Protein 9KMA (pdb70)

Solvent-accessible surface area: 26373 Å² total; per-residue (Å²): 105,152,39,100,180,90,15,144,38,50,104,107,14,112,78,3,12,75,97,11,67,42,15,19,78,104,38,131,31,135,2,73,0,44,0,7,0,34,2,0,14,6,14,9,25,47,95,118,22,90,77,4,47,0,4,0,60,94,28,33,0,32,93,10,9,111,75,80,38,65,205,39,114,55,104,88,45,153,39,138,15,71,93,60,86,131,57,184,53,35,14,1,86,20,43,32,87,141,21,130,2,21,4,23,6,11,40,32,54,97,64,123,54,137,96,69,107,48,42,93,63,128,27,96,12,114,60,1,0,60,54,35,16,2,1,0,11,1,0,1,22,6,15,44,74,46,48,47,38,29,54,19,148,97,0,54,85,7,0,111,49,20,53,0,6,5,28,78,82,1,90,62,23,0,75,87,46,14,16,50,1,0,58,0,0,34,13,0,8,92,21,64,7,64,5,24,121,82,1,53,74,5,0,28,21,108,97,0,41,72,24,0,28,110,108,24,52,44,91,108,0,0,57,12,0,22,92,7,6,62,40,94,21,1,27,42,1,2,42,32,2,31,82,9,104,0,20,81,25,0,8,28,45,13,124,57,10,131,74,82,67,67,158,102,15,13,65,57,0,31,50,17,0,82,15,0,85,28,8,7,106,66,86,180,86,63,96,38,62,54,80,39,63,25,2,0,3,0,0,0,0,0,0,26,9,52,143,5,43,15,135,51,153,148,52,135,67,45,41,0,2,16,41,0,0,79,90,4,0,91,36,116,89,53,2,0,100,24,0,45,58,0,8,123,1,0,75,41,2,84,29,0,11,64,0,0,80,84,88,122,66,52,150,1,80,154,25,127,62,0,44,91,14,6,76,8,24,104,26,3,15,149,98,25,129,137,71,84,52,25,8,8,0,26,0,1,0,0,18,2,0,62,68,6,107,64,27,2,75,0,0,0,2,0,0,5,4,14,57,6,48,101,98,75,125,86,44,44,28,133,124,122,41,144,41,10,68,112,29,24,101,61,0,40,47,9,1,121,126,20,48,0,52,123,18,36,95,35,175,78,44,0,73,19,187,50,1,104,141,23,20,116,183,86,58,42,82,220,35,21,159,78,39,50,75,14,6,30,1,9,32,1,16,66,85,145,18,76,36,89,78,0,31,99,30,6,111,64,6,92,85,134,211,67,193,13,83

Structure (mmCIF, N/CA/C/O backbone):
data_9KMA
#
_entry.id   9KMA
#
_cell.length_a   61.680
_cell.length_b   63.906
_cell.length_c   152.523
_cell.angle_alpha   90.00
_cell.angle_beta   90.00
_cell.angle_gamma   90.00
#
_symmetry.space_group_name_H-M   'P 21 21 21'
#
loop_
_atom_site.group_PDB
_atom_site.id
_atom_site.type_symbol
_atom_site.label_atom_id
_atom_site.label_alt_id
_atom_site.label_comp_id
_atom_site.label_asym_id
_atom_site.label_entity_id
_atom_site.label_seq_id
_atom_site.pdbx_PDB_ins_code
_atom_site.Cartn_x
_atom_site.Cartn_y
_atom_site.Cartn_z
_atom_site.occupancy
_atom_site.B_iso_or_equiv
_atom_site.auth_seq_id
_atom_site.auth_comp_id
_atom_site.auth_asym_id
_atom_site.auth_atom_id
_atom_site.pdbx_PDB_model_num
ATOM 1 N N . ILE A 1 53 ? 32.287 44.918 67.245 1.00 45.30 78 ILE A N 1
ATOM 2 C CA . ILE A 1 53 ? 32.957 46.211 67.302 1.00 44.98 78 ILE A CA 1
ATOM 3 C C . ILE A 1 53 ? 33.134 46.634 68.757 1.00 38.62 78 ILE A C 1
ATOM 4 O O . ILE A 1 53 ? 32.206 46.527 69.559 1.00 40.04 78 ILE A O 1
ATOM 9 N N . GLU A 1 54 ? 34.338 47.115 69.083 1.00 47.62 79 GLU A N 1
ATOM 10 C CA . GLU A 1 54 ? 34.664 47.567 70.462 1.00 51.94 79 GLU A CA 1
ATOM 11 C C . GLU A 1 54 ? 34.126 48.988 70.668 1.00 54.18 79 GLU A C 1
ATOM 12 O O . GLU A 1 54 ? 34.828 49.947 70.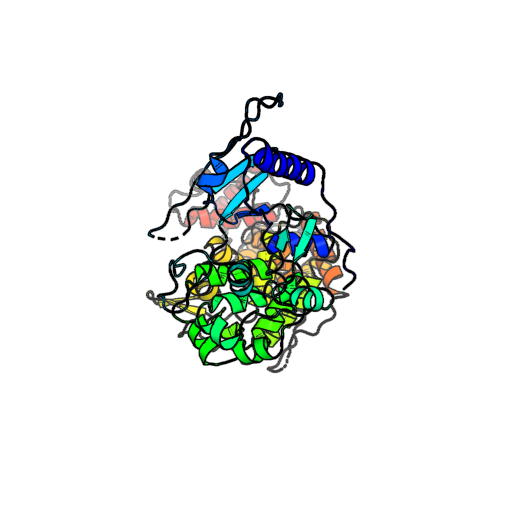290 1.00 53.12 79 GLU A O 1
ATOM 18 N N . LEU A 1 55 ? 32.956 49.113 71.296 1.00 54.64 80 LEU A N 1
ATOM 19 C CA . LEU A 1 55 ? 32.293 50.428 71.488 1.00 46.56 80 LEU A CA 1
ATOM 20 C C . LEU A 1 55 ? 32.777 51.078 72.777 1.00 45.32 80 LEU A C 1
ATOM 21 O O . LEU A 1 55 ? 33.481 50.413 73.530 1.00 48.31 80 LEU A O 1
ATOM 26 N N . LYS A 1 56 ? 32.386 52.332 72.999 1.00 39.76 81 LYS A N 1
ATOM 27 C CA . LYS A 1 56 ? 32.757 53.074 74.226 1.00 39.78 81 LYS A CA 1
ATOM 28 C C . LYS A 1 56 ? 31.637 52.899 75.252 1.00 41.38 81 LYS A C 1
ATOM 29 O O . LYS A 1 56 ? 30.508 52.641 74.852 1.00 35.83 81 LYS A O 1
ATOM 35 N N . GLU A 1 57 ? 31.969 53.037 76.540 1.00 50.21 82 GLU A N 1
ATOM 36 C CA . GLU A 1 57 ? 30.968 52.893 77.632 1.00 49.79 82 GLU A CA 1
ATOM 37 C C . GLU A 1 57 ? 29.922 54.005 77.502 1.00 48.42 82 GLU A C 1
ATOM 38 O O . GLU A 1 57 ? 28.726 53.680 77.362 1.00 46.45 82 GLU A O 1
ATOM 44 N N . ASN A 1 58 ? 30.366 55.265 77.548 1.00 49.11 83 ASN A N 1
ATOM 45 C CA . ASN A 1 58 ? 29.452 56.434 77.429 1.00 47.67 83 ASN A CA 1
ATOM 46 C C . ASN A 1 58 ? 30.150 57.430 76.495 1.00 47.66 83 ASN A C 1
ATOM 47 O O . ASN A 1 58 ? 31.239 57.096 75.985 1.00 43.35 83 ASN A O 1
ATOM 51 N N . ILE A 1 59 ? 29.541 58.601 76.288 1.00 46.90 84 ILE A N 1
ATOM 52 C CA . ILE A 1 59 ? 29.935 59.560 75.212 1.00 47.00 84 ILE A CA 1
ATOM 53 C C . ILE A 1 59 ? 30.910 60.585 75.803 1.00 46.12 84 ILE A C 1
ATOM 54 O O . ILE A 1 59 ? 30.456 61.463 76.562 1.00 43.63 84 ILE A O 1
ATOM 59 N N . GLU A 1 60 ? 32.198 60.469 75.461 1.00 49.74 85 GLU A N 1
ATOM 60 C CA . GLU A 1 60 ? 33.238 61.403 75.973 1.00 50.02 85 GLU A CA 1
ATOM 61 C C . GLU A 1 60 ? 33.075 62.761 75.280 1.00 48.96 85 GLU A C 1
ATOM 62 O O . GLU A 1 60 ? 33.079 62.792 74.034 1.00 54.53 85 GLU A O 1
ATOM 68 N N . LEU A 1 61 ? 32.940 63.834 76.066 1.00 45.66 86 LEU A N 1
ATOM 69 C CA . LEU A 1 61 ? 32.768 65.203 75.508 1.00 49.20 86 LEU A CA 1
ATOM 70 C C . LEU A 1 61 ? 34.133 65.899 75.431 1.00 50.21 86 LEU A C 1
ATOM 71 O O . LEU A 1 61 ? 35.058 65.468 76.148 1.00 47.12 86 LEU A O 1
ATOM 76 N N . THR A 1 62 ? 34.240 66.934 74.591 1.00 46.71 87 THR A N 1
ATOM 77 C CA . THR A 1 62 ? 35.509 67.693 74.425 1.00 49.68 87 THR A CA 1
ATOM 78 C C . THR A 1 62 ? 35.317 69.062 75.086 1.00 46.51 87 THR A C 1
ATOM 79 O O . THR A 1 62 ? 34.248 69.279 75.690 1.00 51.01 87 THR A O 1
ATOM 83 N N . ASP A 1 63 ? 36.317 69.942 74.970 1.00 39.89 88 ASP A N 1
ATOM 84 C CA . ASP A 1 63 ? 36.360 71.224 75.726 1.00 41.51 88 ASP A CA 1
ATOM 85 C C . ASP A 1 63 ? 35.318 72.188 75.149 1.00 47.31 88 ASP A C 1
ATOM 86 O O . ASP A 1 63 ? 34.721 72.951 75.935 1.00 52.26 88 ASP A O 1
ATOM 91 N N . LYS A 1 64 ? 35.116 72.148 73.828 1.00 43.54 89 LYS A N 1
ATOM 92 C CA . LYS A 1 64 ? 34.132 73.036 73.152 1.00 48.86 89 LYS A CA 1
ATOM 93 C C . LYS A 1 64 ? 32.720 72.475 73.355 1.00 58.90 89 LYS A C 1
ATOM 94 O O . LYS A 1 64 ? 31.837 73.240 73.791 1.00 55.16 89 LYS A O 1
ATOM 100 N N . GLU A 1 65 ? 32.527 71.188 73.048 1.00 60.45 90 GLU A N 1
ATOM 101 C CA . GLU A 1 65 ? 31.202 70.527 73.198 1.00 51.86 90 GLU A CA 1
ATOM 102 C C . GLU A 1 65 ? 30.662 70.785 74.609 1.00 53.23 90 GLU A C 1
ATOM 103 O O . GLU A 1 65 ? 29.571 71.378 74.725 1.00 53.74 90 GLU A O 1
ATOM 109 N N . ARG A 1 66 ? 31.403 70.350 75.634 1.00 48.72 91 ARG A N 1
ATOM 110 C CA . ARG A 1 66 ? 30.986 70.535 77.051 1.00 51.02 91 ARG A CA 1
ATOM 111 C C . ARG A 1 66 ? 30.620 72.005 77.288 1.00 57.86 91 ARG A C 1
ATOM 112 O O . ARG A 1 66 ? 29.494 72.265 77.756 1.00 56.66 91 ARG A O 1
ATOM 120 N N . LYS A 1 67 ? 31.543 72.921 76.975 1.00 58.74 92 LYS A N 1
ATOM 121 C CA . LYS A 1 67 ? 31.305 74.378 77.163 1.00 63.90 92 LYS A CA 1
ATOM 122 C C . LYS A 1 67 ? 30.009 74.778 76.448 1.00 64.75 92 LYS A C 1
ATOM 123 O O . LYS A 1 67 ? 29.171 75.453 77.079 1.00 71.64 92 LYS A O 1
ATOM 129 N N . ILE A 1 68 ? 29.862 74.374 75.182 1.00 55.72 93 ILE A N 1
ATOM 130 C CA . ILE A 1 68 ? 28.647 74.704 74.378 1.00 57.23 93 ILE A CA 1
ATOM 131 C C . ILE A 1 68 ? 27.411 74.131 75.081 1.00 59.26 93 ILE A C 1
ATOM 132 O O . ILE A 1 68 ? 26.392 74.846 75.160 1.00 57.99 93 ILE A O 1
ATOM 137 N N . PHE A 1 69 ? 27.507 72.890 75.569 1.00 59.21 94 PHE A N 1
ATOM 138 C CA . PHE A 1 69 ? 26.375 72.224 76.267 1.00 59.22 94 PHE A CA 1
ATOM 139 C C . PHE A 1 69 ? 26.085 72.947 77.587 1.00 66.76 94 PHE A C 1
ATOM 140 O O . PHE A 1 69 ? 24.905 73.035 77.979 1.00 67.96 94 PHE A O 1
ATOM 148 N N . ASP A 1 70 ? 27.137 73.445 78.246 1.00 64.52 95 ASP A N 1
ATOM 149 C CA . ASP A 1 70 ? 26.991 74.166 79.539 1.00 63.52 95 ASP A CA 1
ATOM 150 C C . ASP A 1 70 ? 26.116 75.408 79.333 1.00 67.58 95 ASP A C 1
ATOM 151 O O . ASP A 1 70 ? 25.262 75.680 80.200 1.00 70.49 95 ASP A O 1
ATOM 156 N N . ARG A 1 71 ? 26.330 76.127 78.226 1.00 66.42 96 ARG A N 1
ATOM 157 C CA . ARG A 1 71 ? 25.549 77.355 77.916 1.00 69.61 96 ARG A CA 1
ATOM 158 C C . ARG A 1 71 ? 24.121 76.963 77.519 1.00 69.44 96 ARG A C 1
ATOM 159 O O . ARG A 1 71 ? 23.183 77.695 77.890 1.00 72.18 96 ARG A O 1
ATOM 167 N N . LEU A 1 72 ? 23.974 75.850 76.793 1.00 68.78 97 LEU A N 1
ATOM 168 C CA . LEU A 1 72 ? 22.639 75.369 76.344 1.00 68.48 97 LEU A CA 1
ATOM 169 C C . LEU A 1 72 ? 21.791 75.009 77.570 1.00 63.67 97 LEU A C 1
ATOM 170 O O . LEU A 1 72 ? 20.578 75.295 77.553 1.00 69.28 97 LEU A O 1
ATOM 175 N N . LEU A 1 73 ? 22.415 74.406 78.587 1.00 63.22 98 LEU A N 1
ATOM 176 C CA . LEU A 1 73 ? 21.699 74.003 79.827 1.00 69.02 98 LEU A CA 1
ATOM 177 C C . LEU A 1 73 ? 21.460 75.239 80.702 1.00 72.37 98 LEU A C 1
ATOM 178 O O . LEU A 1 73 ? 20.511 75.215 81.511 1.00 67.52 98 LEU A O 1
ATOM 183 N N . SER A 1 74 ? 22.294 76.271 80.540 1.00 71.48 99 SER A N 1
ATOM 184 C CA . SER A 1 74 ? 22.164 77.522 81.333 1.00 75.25 99 SER A CA 1
ATOM 185 C C . SER A 1 74 ? 21.015 78.374 80.779 1.00 69.98 99 SER A C 1
ATOM 186 O O . SER A 1 74 ? 20.441 79.166 81.551 1.00 78.56 99 SER A O 1
ATOM 189 N N . THR A 1 75 ? 20.702 78.209 79.490 1.00 67.48 100 THR A N 1
ATOM 190 C CA . THR A 1 75 ? 19.607 78.979 78.840 1.00 70.23 100 THR A CA 1
ATOM 191 C C . THR A 1 75 ? 18.255 78.374 79.232 1.00 70.72 100 THR A C 1
ATOM 192 O O . THR A 1 75 ? 17.251 79.113 79.216 1.00 72.09 100 THR A O 1
ATOM 196 N N . LEU A 1 76 ? 18.241 77.080 79.569 1.00 70.22 101 LEU A N 1
ATOM 197 C CA . LEU A 1 76 ? 16.990 76.379 79.967 1.00 66.05 101 LEU A CA 1
ATOM 198 C C . LEU A 1 76 ? 16.564 76.857 81.360 1.00 69.70 101 LEU A C 1
ATOM 199 O O . LEU A 1 76 ? 15.362 76.760 81.675 1.00 68.73 101 LEU A O 1
ATOM 204 N N . ARG A 1 77 ? 17.520 77.353 82.153 1.00 72.16 102 ARG A N 1
ATOM 205 C CA . ARG A 1 77 ? 17.234 77.837 83.498 1.00 76.28 102 ARG A CA 1
ATOM 206 C C . ARG A 1 77 ? 17.104 79.352 83.564 1.00 79.21 102 ARG A C 1
ATOM 207 O O . ARG A 1 77 ? 16.215 79.863 84.252 1.00 71.23 102 ARG A O 1
ATOM 209 N N . TYR A 1 78 ? 17.984 80.055 82.844 1.00 87.25 103 TYR A N 1
ATOM 210 C CA . TYR A 1 78 ? 17.965 81.542 82.811 1.00 86.54 103 TYR A CA 1
ATOM 211 C C . TYR A 1 78 ? 16.662 82.016 82.159 1.00 87.63 103 TYR A C 1
ATOM 212 O O . TYR A 1 78 ? 16.235 83.158 82.423 1.00 96.01 103 TYR A O 1
ATOM 221 N N . CYS A 1 79 ? 16.056 81.157 81.333 1.00 81.91 104 CYS A N 1
ATOM 222 C CA . CYS A 1 79 ? 14.783 81.487 80.637 1.00 76.60 104 CYS A CA 1
ATOM 223 C C . CYS A 1 79 ? 13.663 80.584 81.166 1.00 71.36 104 CYS A C 1
ATOM 224 O O . CYS A 1 79 ? 12.502 80.781 80.756 1.00 68.72 104 CYS A O 1
ATOM 227 N N . ASN A 1 80 ? 14.011 79.635 82.042 1.00 71.20 105 ASN A N 1
ATOM 228 C CA . ASN A 1 80 ? 13.023 78.694 82.635 1.00 75.65 105 ASN A CA 1
ATOM 229 C C . ASN A 1 80 ? 12.225 77.943 81.562 1.00 71.37 105 ASN A C 1
ATOM 230 O O . ASN A 1 80 ? 10.980 78.007 81.601 1.00 65.81 105 ASN A O 1
ATOM 235 N N . LEU A 1 81 ? 12.923 77.261 80.649 1.00 68.22 106 LEU A N 1
ATOM 236 C CA . LEU A 1 81 ? 12.261 76.492 79.561 1.00 58.59 106 LEU A CA 1
ATOM 237 C C . LEU A 1 81 ? 12.110 75.012 79.932 1.00 66.15 106 LEU A C 1
ATOM 238 O O . LEU A 1 81 ? 13.011 74.478 80.609 1.00 68.33 106 LEU A O 1
ATOM 243 N N . ASP A 1 82 ? 11.011 74.385 79.500 1.00 66.37 107 ASP A N 1
ATOM 244 C CA . ASP A 1 82 ? 10.752 72.950 79.796 1.00 66.42 107 ASP A CA 1
ATOM 245 C C . ASP A 1 82 ? 11.144 71.982 78.673 1.00 68.99 107 ASP A C 1
ATOM 246 O O . ASP A 1 82 ? 10.677 70.826 78.700 1.00 68.35 107 ASP A O 1
ATOM 251 N N . THR A 1 83 ? 11.970 72.446 77.730 1.00 62.78 108 THR A N 1
ATOM 252 C CA . THR A 1 83 ? 12.250 71.722 76.461 1.00 63.29 108 THR A CA 1
ATOM 253 C C . THR A 1 83 ? 13.375 70.705 76.690 1.00 57.33 108 THR A C 1
ATOM 254 O O . THR A 1 83 ? 14.319 71.028 77.437 1.00 55.52 108 THR A O 1
ATOM 258 N N . GLN A 1 84 ? 13.266 69.527 76.067 1.00 53.18 109 GLN A N 1
ATOM 259 C CA . GLN A 1 84 ? 14.293 68.459 76.208 1.00 48.20 109 GLN A CA 1
ATOM 260 C C . GLN A 1 84 ? 15.178 68.444 74.957 1.00 47.85 109 GLN A C 1
ATOM 261 O O . GLN A 1 84 ? 14.815 67.752 73.985 1.00 49.85 109 GLN A O 1
ATOM 267 N N . LEU A 1 85 ? 16.293 69.180 74.991 1.00 47.97 110 LEU A N 1
ATOM 268 C CA . LEU A 1 85 ? 17.232 69.248 73.839 1.00 45.86 110 LEU A CA 1
ATOM 269 C C . LEU A 1 85 ? 17.959 67.906 73.697 1.00 41.26 110 LEU A C 1
ATOM 270 O O . LEU A 1 85 ? 18.206 67.255 74.732 1.00 43.92 110 LEU A O 1
ATOM 275 N N . ARG A 1 86 ? 18.435 67.567 72.500 1.00 34.75 111 ARG A N 1
ATOM 276 C CA . ARG A 1 86 ? 18.895 66.252 72.103 1.00 35.36 111 ARG A CA 1
ATOM 277 C C . ARG A 1 86 ? 19.751 66.335 70.857 1.00 33.94 111 ARG A C 1
ATOM 278 O O . ARG A 1 86 ? 19.352 66.995 69.961 1.00 36.31 111 ARG A O 1
ATOM 286 N N . VAL A 1 87 ? 20.889 65.653 70.753 1.00 35.40 112 VAL A N 1
ATOM 287 C CA . VAL A 1 87 ? 21.721 65.686 69.512 1.00 36.05 112 VAL A CA 1
ATOM 288 C C . VAL A 1 87 ? 21.154 64.675 68.508 1.00 40.77 112 VAL A C 1
ATOM 289 O O . VAL A 1 87 ? 20.621 63.639 68.950 1.00 51.13 112 VAL A O 1
ATOM 293 N N . ALA A 1 88 ? 21.271 64.977 67.211 1.00 39.37 113 ALA A N 1
ATOM 294 C CA . ALA A 1 88 ? 20.786 64.099 66.166 1.00 42.22 113 ALA A CA 1
ATOM 295 C C . ALA A 1 88 ? 21.738 62.931 65.946 1.00 38.88 113 ALA A C 1
ATOM 296 O O . ALA A 1 88 ? 22.811 62.846 66.552 1.00 44.20 113 ALA A O 1
ATOM 298 N N . GLY A 1 89 ? 21.365 62.029 65.043 1.00 34.37 114 GLY A N 1
ATOM 299 C CA . GLY A 1 89 ? 21.931 60.690 65.008 1.00 38.97 114 GLY A CA 1
ATOM 300 C C . GLY A 1 89 ? 23.381 60.642 64.602 1.00 37.81 114 GLY A C 1
ATOM 301 O O . GLY A 1 89 ? 24.152 59.841 65.137 1.00 36.96 114 GLY A O 1
ATOM 302 N N . GLY A 1 90 ? 23.783 61.490 63.652 1.00 40.54 115 GLY A N 1
ATOM 303 C CA . GLY A 1 90 ? 25.122 61.386 63.093 1.00 35.70 115 GLY A CA 1
ATOM 304 C C . GLY A 1 90 ? 26.233 61.596 64.104 1.00 38.02 115 GLY A C 1
ATOM 305 O O . GLY A 1 90 ? 27.328 61.048 63.952 1.00 40.06 115 GLY A O 1
ATOM 306 N N . TRP A 1 91 ? 25.970 62.381 65.150 1.00 38.97 116 TRP A N 1
ATOM 307 C CA . TRP A 1 91 ? 27.009 62.696 66.126 1.00 37.50 116 TRP A CA 1
ATOM 308 C C . TRP A 1 91 ? 27.157 61.595 67.172 1.00 37.05 116 TRP A C 1
ATOM 309 O O . TRP A 1 91 ? 28.280 61.261 67.568 1.00 34.38 116 TRP A O 1
ATOM 320 N N . VAL A 1 92 ? 26.039 61.022 67.627 1.00 37.39 117 VAL A N 1
ATOM 321 C CA . VAL A 1 92 ? 26.092 59.981 68.649 1.00 36.03 117 VAL A CA 1
ATOM 322 C C . VAL A 1 92 ? 26.804 58.739 68.127 1.00 35.75 117 VAL A C 1
ATOM 323 O O . VAL A 1 92 ? 27.452 58.017 68.894 1.00 39.09 117 VAL A O 1
ATOM 327 N N . ARG A 1 93 ? 26.710 58.474 66.822 1.00 36.47 118 ARG A N 1
ATOM 328 C CA . ARG A 1 93 ? 27.315 57.271 66.259 1.00 34.63 118 ARG A CA 1
ATOM 329 C C . ARG A 1 93 ? 28.837 57.335 66.317 1.00 37.96 118 ARG A C 1
ATOM 330 O O . ARG A 1 93 ? 29.488 56.398 66.793 1.00 38.98 118 ARG A O 1
ATOM 338 N N . ASP A 1 94 ? 29.424 58.432 65.832 1.00 38.27 119 ASP A N 1
ATOM 339 C CA . ASP A 1 94 ? 30.878 58.557 65.843 1.00 33.85 119 ASP A CA 1
ATOM 340 C C . ASP A 1 94 ? 31.421 58.611 67.266 1.00 36.35 119 ASP A C 1
ATOM 341 O O . ASP A 1 94 ? 32.508 58.090 67.540 1.00 43.55 119 ASP A O 1
ATOM 346 N N . LYS A 1 95 ? 30.678 59.234 68.184 1.00 33.08 120 LYS A N 1
ATOM 347 C CA . LYS A 1 95 ? 31.124 59.302 69.572 1.00 30.55 120 LYS A CA 1
ATOM 348 C C . LYS A 1 95 ? 31.160 57.919 70.211 1.00 31.43 120 LYS A C 1
ATOM 349 O O . LYS A 1 95 ? 32.129 57.570 70.895 1.00 29.44 120 LYS A O 1
ATOM 355 N N . LEU A 1 96 ? 30.114 57.117 70.000 1.00 32.84 121 LEU A N 1
ATOM 356 C CA . LEU A 1 96 ? 30.108 55.756 70.519 1.00 29.86 121 LEU A CA 1
ATOM 357 C C . LEU A 1 96 ? 31.105 54.860 69.798 1.00 32.17 121 LEU A C 1
ATOM 358 O O . LEU A 1 96 ? 31.516 53.836 70.354 1.00 31.68 121 LEU A O 1
ATOM 363 N N . LEU A 1 97 ? 31.505 55.222 68.581 1.00 33.51 122 LEU A N 1
ATOM 364 C CA . LEU A 1 97 ? 32.449 54.436 67.801 1.00 32.12 122 LEU A CA 1
ATOM 365 C C . LEU A 1 97 ? 33.900 54.808 68.082 1.00 33.58 122 LEU A C 1
ATOM 366 O O . LEU A 1 97 ? 34.803 54.226 67.474 1.00 42.16 122 LEU A O 1
ATOM 371 N N . GLY A 1 98 ? 34.144 55.755 68.985 1.00 31.77 123 GLY A N 1
ATOM 372 C CA . GLY A 1 98 ? 35.487 56.188 69.297 1.00 32.63 123 GLY A CA 1
ATOM 373 C C . GLY A 1 98 ? 36.055 57.238 68.369 1.00 37.16 123 GLY A C 1
ATOM 374 O O . GLY A 1 98 ? 37.236 57.583 68.502 1.00 44.76 123 GLY A O 1
ATOM 375 N N . LYS A 1 99 ? 35.259 57.759 67.440 1.00 35.70 124 LYS A N 1
ATOM 376 C CA . LYS A 1 99 ? 35.680 58.831 66.555 1.00 41.05 124 LYS A CA 1
ATOM 377 C C . LYS A 1 99 ? 35.056 60.152 67.004 1.00 51.73 124 LYS A C 1
ATOM 378 O O . LYS A 1 99 ? 34.373 60.233 68.028 1.00 52.40 124 LYS A O 1
ATOM 384 N N . GLU A 1 100 ? 35.302 61.204 66.226 1.00 60.19 125 GLU A N 1
ATOM 385 C CA . GLU A 1 100 ? 34.770 62.529 66.506 1.00 56.81 125 GLU A CA 1
ATOM 386 C C . GLU A 1 100 ? 34.082 63.079 65.264 1.00 54.47 125 GLU A C 1
ATOM 387 O O . GLU A 1 100 ? 34.281 62.590 64.148 1.00 56.12 125 GLU A O 1
ATOM 393 N N . SER A 1 101 ? 33.266 64.110 65.471 1.00 50.62 126 SER A N 1
ATOM 394 C CA . SER A 1 101 ? 32.518 64.727 64.386 1.00 59.99 126 SER A CA 1
ATOM 395 C C . SER A 1 101 ? 32.295 66.198 64.703 1.00 60.68 126 SER A C 1
ATOM 396 O O . SER A 1 101 ? 32.014 66.558 65.850 1.00 59.11 126 SER A O 1
ATOM 399 N N . ASP A 1 102 ? 32.422 67.041 63.679 0.67 58.03 127 ASP A N 1
ATOM 400 C CA . ASP A 1 102 ? 32.200 68.474 63.820 0.67 60.94 127 ASP A CA 1
ATOM 401 C C . ASP A 1 102 ? 30.758 68.885 63.553 0.67 62.32 127 ASP A C 1
ATOM 402 O O . ASP A 1 102 ? 30.396 70.032 63.838 0.67 66.39 127 ASP A O 1
ATOM 407 N N . ASP A 1 103 ? 29.959 67.956 63.019 1.00 58.44 128 ASP A N 1
ATOM 408 C CA . ASP A 1 103 ? 28.526 68.225 62.719 1.00 59.85 128 ASP A CA 1
ATOM 409 C C . ASP A 1 103 ? 27.705 68.042 64.000 1.00 50.89 128 ASP A C 1
ATOM 410 O O . ASP A 1 103 ? 27.491 66.882 64.404 1.00 57.02 128 ASP A O 1
ATOM 415 N N . ILE A 1 104 ? 27.270 69.150 64.609 1.00 46.60 129 ILE A N 1
ATOM 416 C CA . ILE A 1 104 ? 26.467 69.100 65.868 1.00 52.25 129 ILE A CA 1
ATOM 417 C C . ILE A 1 104 ? 24.996 69.371 65.531 1.00 52.45 129 ILE A C 1
ATOM 418 O O . ILE A 1 104 ? 24.652 70.545 65.287 1.00 51.86 129 ILE A O 1
ATOM 423 N N . ASP A 1 105 ? 24.171 68.320 65.523 1.00 56.33 130 ASP A N 1
ATOM 424 C CA . ASP A 1 105 ? 22.720 68.452 65.218 1.00 48.72 130 ASP A CA 1
ATOM 425 C C . ASP A 1 105 ? 21.931 68.441 66.533 1.00 51.48 130 ASP A C 1
ATOM 426 O O . ASP A 1 105 ? 21.912 67.388 67.200 1.00 55.87 130 ASP A O 1
ATOM 431 N N . ILE A 1 106 ? 21.308 69.572 66.880 1.00 49.04 131 ILE A N 1
ATOM 432 C CA . ILE A 1 106 ? 20.517 69.683 68.142 1.00 42.16 131 ILE A CA 1
ATOM 433 C C . ILE A 1 106 ? 19.027 69.778 67.793 1.00 41.17 131 ILE A C 1
ATOM 434 O O . ILE A 1 106 ? 18.646 70.727 67.080 1.00 44.44 131 ILE A O 1
ATOM 439 N N . ALA A 1 107 ? 18.227 68.824 68.281 1.00 38.11 132 ALA A N 1
ATOM 440 C CA . ALA A 1 107 ? 16.768 68.810 68.023 1.00 38.11 132 ALA A CA 1
ATOM 441 C C . ALA A 1 107 ? 16.037 69.422 69.223 1.00 41.20 132 ALA A C 1
ATOM 442 O O . ALA A 1 107 ? 16.374 69.060 70.368 1.00 47.07 132 ALA A O 1
ATOM 444 N N . ILE A 1 108 ? 15.076 70.315 68.964 1.00 44.94 133 ILE A N 1
ATOM 445 C CA . ILE A 1 108 ? 14.327 70.963 70.033 1.00 41.99 133 ILE A CA 1
ATOM 446 C C . ILE A 1 108 ? 13.005 70.234 70.224 1.00 46.29 133 ILE A C 1
ATOM 447 O O . ILE A 1 108 ? 12.413 69.707 69.275 1.00 45.25 133 ILE A O 1
ATOM 452 N N . ASP A 1 109 ? 12.538 70.200 71.473 1.00 53.63 134 ASP A N 1
ATOM 453 C CA . ASP A 1 109 ? 11.361 69.413 71.823 1.00 47.85 134 ASP A CA 1
ATOM 454 C C . ASP A 1 109 ? 10.017 70.094 71.576 1.00 49.78 134 ASP A C 1
ATOM 455 O O . ASP A 1 109 ? 9.146 69.543 70.896 1.00 54.86 134 ASP A O 1
ATOM 460 N N . ASN A 1 110 ? 9.854 71.291 72.149 1.00 49.34 135 ASN A N 1
ATOM 461 C CA . ASN A 1 110 ? 8.632 72.111 71.930 1.00 44.57 135 ASN A CA 1
ATOM 462 C C . ASN A 1 110 ? 8.839 73.537 71.405 1.00 51.18 135 ASN A C 1
ATOM 463 O O . ASN A 1 110 ? 8.004 74.409 71.716 1.00 51.44 135 ASN A O 1
ATOM 468 N N . MET A 1 111 ? 9.913 73.751 70.638 1.00 54.18 136 MET A N 1
ATOM 469 C CA . MET A 1 111 ? 10.381 75.108 70.247 1.00 57.19 136 MET A CA 1
ATOM 470 C C . MET A 1 111 ? 10.970 75.049 68.832 1.00 61.34 136 MET A C 1
ATOM 471 O O . MET A 1 111 ? 11.671 74.064 68.525 1.00 65.07 136 MET A O 1
ATOM 476 N N . SER A 1 112 ? 10.689 76.067 68.013 1.00 70.48 137 SER A N 1
ATOM 477 C CA . SER A 1 112 ? 11.198 76.123 66.617 1.00 81.06 137 SER A CA 1
ATOM 478 C C . SER A 1 112 ? 12.702 76.419 66.620 1.00 86.59 137 SER A C 1
ATOM 479 O O . SER A 1 112 ? 13.184 77.030 67.595 1.00 81.59 137 SER A O 1
ATOM 482 N N . GLY A 1 113 ? 13.407 75.998 65.564 1.00 87.32 138 GLY A N 1
ATOM 483 C CA . GLY A 1 113 ? 14.861 76.221 65.450 1.00 87.83 138 GLY A CA 1
ATOM 484 C C . GLY A 1 113 ? 15.233 77.666 65.735 1.00 98.01 138 GLY A C 1
ATOM 485 O O . GLY A 1 113 ? 16.147 77.890 66.553 1.00 100.85 138 GLY A O 1
ATOM 486 N N . SER A 1 114 ? 14.546 78.611 65.085 1.00 106.65 139 SER A N 1
ATOM 487 C CA . SER A 1 114 ? 14.818 80.060 65.282 1.00 115.40 139 SER A CA 1
ATOM 488 C C . SER A 1 114 ? 14.210 80.527 66.610 1.00 121.95 139 SER A C 1
ATOM 489 O O . SER A 1 114 ? 14.771 81.458 67.222 1.00 126.23 139 SER A O 1
ATOM 492 N N . GLU A 1 115 ? 13.108 79.897 67.030 1.00 118.81 140 GLU A N 1
ATOM 493 C CA . GLU A 1 115 ? 12.424 80.259 68.300 1.00 114.04 140 GLU A CA 1
ATOM 494 C C . GLU A 1 115 ? 13.392 80.060 69.473 1.00 108.16 140 GLU A C 1
ATOM 495 O O . GLU A 1 115 ? 13.435 80.936 70.359 1.00 97.55 140 GLU A O 1
ATOM 501 N N . PHE A 1 116 ? 14.134 78.948 69.468 1.00 106.43 141 PHE A N 1
ATOM 502 C CA . PHE A 1 116 ? 15.106 78.645 70.553 1.00 99.00 141 PHE A CA 1
ATOM 503 C C . PHE A 1 116 ? 16.421 79.386 70.286 1.00 103.88 141 PHE A C 1
ATOM 504 O O . PHE A 1 116 ? 17.221 79.551 71.228 1.00 106.90 141 PHE A O 1
ATOM 512 N N . LEU A 1 117 ? 16.628 79.818 69.037 1.00 102.29 142 LEU A N 1
ATOM 513 C CA . LEU A 1 117 ? 17.864 80.550 68.649 1.00 104.48 142 LEU A CA 1
ATOM 514 C C . LEU A 1 117 ? 17.722 82.026 69.039 1.00 112.42 142 LEU A C 1
ATOM 515 O O . LEU A 1 117 ? 18.756 82.720 69.109 1.00 104.51 142 LEU A O 1
ATOM 517 N N . ASP A 1 118 ? 16.487 82.476 69.281 1.00 122.61 143 ASP A N 1
ATOM 518 C CA . ASP A 1 118 ? 16.221 83.888 69.667 1.00 124.21 143 ASP A CA 1
ATOM 519 C C . ASP A 1 118 ? 16.277 84.014 71.193 1.00 121.04 143 ASP A C 1
ATOM 520 O O . ASP A 1 118 ? 16.185 85.151 71.697 1.00 118.17 143 ASP A O 1
ATOM 525 N N . LYS A 1 119 ? 16.423 82.883 71.892 1.00 115.38 144 LYS A N 1
ATOM 526 C CA . LYS A 1 119 ? 16.490 82.875 73.379 1.00 111.80 144 LYS A CA 1
ATOM 527 C C . LYS A 1 119 ? 17.950 83.034 73.818 1.00 115.07 144 LYS A C 1
ATOM 528 O O . LYS A 1 119 ? 18.484 82.096 74.444 1.00 121.15 144 LYS A O 1
ATOM 534 N N . PHE A 1 120 ? 18.561 84.179 73.499 1.00 30.00 145 PHE A N 1
ATOM 535 C CA . PHE A 1 120 ? 19.976 84.449 73.870 1.00 30.00 145 PHE A CA 1
ATOM 536 C C . PHE A 1 120 ? 20.089 84.571 75.394 1.00 30.00 145 PHE A C 1
ATOM 537 O O . PHE A 1 120 ? 19.237 85.242 76.010 1.00 30.00 145 PHE A O 1
ATOM 545 N N . LYS A 1 121 ? 21.113 83.938 75.974 1.00 30.00 146 LYS A N 1
ATOM 546 C CA . LYS A 1 121 ? 21.336 83.977 77.444 1.00 30.00 146 LYS A CA 1
ATOM 547 C C . LYS A 1 121 ? 22.272 85.143 77.783 1.00 30.00 146 LYS A C 1
ATOM 548 O O . LYS A 1 121 ? 23.463 84.887 78.049 1.00 30.00 146 LYS A O 1
ATOM 554 N N . GLU A 1 122 ? 21.760 86.369 77.775 1.00 107.10 147 GLU A N 1
ATOM 555 C CA . GLU A 1 122 ? 22.570 87.540 78.089 1.00 101.61 147 GLU A CA 1
ATOM 556 C C . GLU A 1 122 ? 22.334 88.004 79.522 1.00 102.89 147 GLU A C 1
ATOM 557 O O . GLU A 1 122 ? 21.381 87.575 80.175 1.00 104.87 147 GLU A O 1
ATOM 563 N N . TYR A 1 123 ? 23.204 88.884 80.006 1.00 97.68 148 TYR A N 1
ATOM 564 C CA . TYR A 1 123 ? 23.085 89.416 81.358 1.00 100.62 148 TYR A CA 1
ATOM 565 C C . TYR A 1 123 ? 23.370 88.342 82.403 1.00 107.12 148 TYR A C 1
ATOM 566 O O . TYR A 1 123 ? 22.777 88.338 83.481 1.00 109.09 148 TYR A O 1
ATOM 575 N N . LEU A 1 124 ? 24.282 87.432 82.075 1.00 107.15 149 LEU A N 1
ATOM 576 C CA . LEU A 1 124 ? 24.650 86.354 82.986 1.00 101.87 149 LEU A CA 1
ATOM 577 C C . LEU A 1 124 ? 26.138 86.398 83.315 1.00 105.95 149 LEU A C 1
ATOM 578 O O . LEU A 1 124 ? 26.789 85.359 83.429 1.00 100.09 149 LEU A O 1
ATOM 580 N N . SER A 1 125 ? 26.671 87.606 83.467 1.00 110.38 150 SER A N 1
ATOM 581 C CA . SER A 1 125 ? 28.083 87.787 83.778 1.00 110.54 150 SER A CA 1
ATOM 582 C C . SER A 1 125 ? 28.955 86.892 82.904 1.00 113.68 150 SER A C 1
ATOM 583 O O . SER A 1 125 ? 29.904 86.272 83.385 1.00 112.96 150 SER A O 1
ATOM 585 N N . SER A 1 126 ? 28.627 86.830 81.618 1.00 120.23 151 SER A N 1
ATOM 586 C CA . SER A 1 126 ? 29.389 85.989 80.657 1.00 127.90 151 SER A CA 1
ATOM 587 C C . SER A 1 126 ? 30.492 86.824 79.997 1.00 130.52 151 SER A C 1
ATOM 588 O O . SER A 1 126 ? 30.619 88.015 80.342 1.00 129.81 151 SER A O 1
ATOM 591 N N . ARG A 1 127 ? 31.253 86.212 79.083 1.00 126.87 152 ARG A N 1
ATOM 592 C CA . ARG A 1 127 ? 32.356 86.916 78.374 1.00 128.66 152 ARG A CA 1
ATOM 593 C C . ARG A 1 127 ? 31.767 87.469 77.072 1.00 123.06 152 ARG A C 1
ATOM 594 O O . ARG A 1 127 ? 32.094 86.926 75.998 1.00 117.28 152 ARG A O 1
ATOM 596 N N . ASP A 1 128 ? 30.932 88.508 77.174 1.00 115.04 153 ASP A N 1
ATOM 597 C CA . ASP A 1 128 ? 30.339 89.170 75.980 1.00 109.68 153 ASP A CA 1
ATOM 598 C C . ASP A 1 128 ? 29.767 88.113 75.030 1.00 103.11 153 ASP A C 1
ATOM 599 O O . ASP A 1 128 ? 30.223 88.051 73.870 1.00 101.59 153 ASP A O 1
ATOM 601 N N . GLU A 1 129 ? 28.807 87.316 75.512 1.00 92.80 154 GLU A N 1
ATOM 602 C CA . GLU A 1 129 ? 28.174 86.253 74.685 1.00 92.38 154 GLU A CA 1
ATOM 603 C C . GLU A 1 129 ? 27.830 86.949 73.364 1.00 87.30 154 GLU A C 1
ATOM 604 O O . GLU A 1 129 ? 27.024 87.900 73.389 1.00 91.46 154 GLU A O 1
ATOM 606 N N . GLU A 1 130 ? 28.424 86.485 72.259 1.00 81.18 155 GLU A N 1
ATOM 607 C CA . GLU A 1 130 ? 28.173 87.077 70.918 1.00 82.62 155 GLU A CA 1
ATOM 608 C C . GLU A 1 130 ? 28.366 85.952 69.895 1.00 79.19 155 GLU A C 1
ATOM 609 O O . GLU A 1 130 ? 29.474 85.382 69.845 1.00 77.41 155 GLU A O 1
ATOM 615 N N . VAL A 1 131 ? 27.323 85.653 69.114 1.00 79.74 156 VAL A N 1
ATOM 616 C CA . VAL A 1 131 ? 27.389 84.577 68.079 1.00 71.92 156 VAL A CA 1
ATOM 617 C C . VAL A 1 131 ? 28.035 85.149 66.813 1.00 71.76 156 VAL A C 1
ATOM 618 O O . VAL A 1 131 ? 28.145 86.387 66.712 1.00 74.14 156 VAL A O 1
ATOM 622 N N . GLN A 1 132 ? 28.440 84.274 65.887 1.00 67.23 157 GLN A N 1
ATOM 623 C CA . GLN A 1 132 ? 29.085 84.711 64.619 1.00 68.99 157 GLN A CA 1
ATOM 624 C C . GLN A 1 132 ? 28.117 84.493 63.451 1.00 74.68 157 GLN A C 1
ATOM 625 O O . GLN A 1 132 ? 28.347 85.084 62.377 1.00 78.58 157 GLN A O 1
ATOM 631 N N . GLY A 1 133 ? 27.082 83.683 63.647 1.00 72.81 158 GLY A N 1
ATOM 632 C CA . GLY A 1 133 ? 26.116 83.414 62.598 1.00 74.37 158 GLY A CA 1
ATOM 633 C C . GLY A 1 133 ? 24.710 83.228 63.135 1.00 74.97 158 GLY A C 1
ATOM 634 O O . GLY A 1 133 ? 24.522 82.852 64.292 1.00 70.73 158 GLY A O 1
ATOM 635 N N . ASP A 1 134 ? 23.720 83.491 62.289 1.00 71.48 159 ASP A N 1
ATOM 636 C CA . ASP A 1 134 ? 22.322 83.349 62.676 1.00 72.04 159 ASP A CA 1
ATOM 637 C C . ASP A 1 134 ? 21.428 83.184 61.452 1.00 74.01 159 ASP A C 1
ATOM 638 O O . ASP A 1 134 ? 20.344 83.763 61.379 1.00 75.80 159 ASP A O 1
ATOM 643 N N . THR A 1 135 ? 21.891 82.391 60.491 1.00 73.21 160 THR A N 1
ATOM 644 C CA . THR A 1 135 ? 21.139 82.153 59.265 1.00 73.73 160 THR A CA 1
ATOM 645 C C . THR A 1 135 ? 19.927 81.263 59.521 1.00 70.44 160 THR A C 1
ATOM 646 O O . THR A 1 135 ? 20.025 80.247 60.208 1.00 79.57 160 THR A O 1
ATOM 650 N N . VAL A 1 136 ? 18.786 81.653 58.963 1.00 65.91 161 VAL A N 1
ATOM 651 C CA . VAL A 1 136 ? 17.523 80.872 59.127 1.00 70.94 161 VAL A CA 1
ATOM 652 C C . VAL A 1 136 ? 17.025 80.451 57.739 1.00 70.56 161 VAL A C 1
ATOM 653 O O . VAL A 1 136 ? 16.973 81.316 56.843 1.00 74.20 161 VAL A O 1
ATOM 657 N N . ILE A 1 137 ? 16.675 79.171 57.580 1.00 66.48 162 ILE A N 1
ATOM 658 C CA . ILE A 1 137 ? 16.179 78.643 56.273 1.00 70.00 162 ILE A CA 1
ATOM 659 C C . ILE A 1 137 ? 14.670 78.394 56.379 1.00 76.96 162 ILE A C 1
ATOM 660 O O . ILE A 1 137 ? 14.244 77.750 57.358 1.00 82.33 162 ILE A O 1
ATOM 665 N N . GLU A 1 138 ? 13.903 78.888 55.402 1.00 80.28 163 GLU A N 1
ATOM 666 C CA . GLU A 1 138 ? 12.425 78.710 55.388 1.00 81.35 163 GLU A CA 1
ATOM 667 C C . GLU A 1 138 ? 12.051 77.639 54.356 1.00 84.14 163 GLU A C 1
ATOM 668 O O . GLU A 1 138 ? 12.972 77.023 53.782 1.00 80.70 163 GLU A O 1
ATOM 674 N N . ARG A 1 139 ? 10.749 77.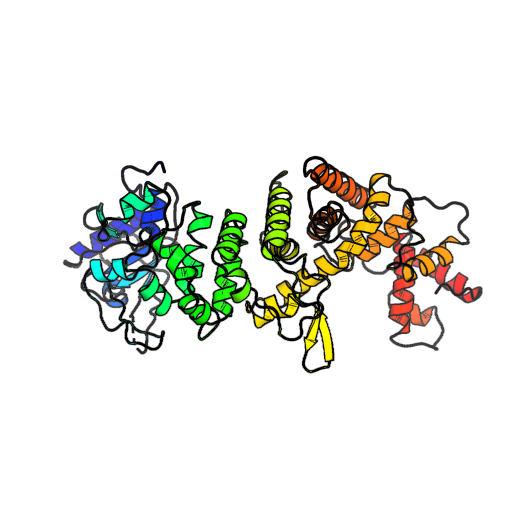433 54.136 1.00 84.22 164 ARG A N 1
ATOM 675 C CA . ARG A 1 139 ? 10.266 76.433 53.145 1.00 89.19 164 ARG A CA 1
ATOM 676 C C . ARG A 1 139 ? 8.782 76.680 52.854 1.00 92.44 164 ARG A C 1
ATOM 677 O O . ARG A 1 139 ? 8.173 77.516 53.551 1.00 94.03 164 ARG A O 1
ATOM 679 N N . ASN A 1 140 ? 8.233 75.975 51.859 1.00 100.72 165 ASN A N 1
ATOM 680 C CA . ASN A 1 140 ? 6.801 76.119 51.474 1.00 113.73 165 ASN A CA 1
ATOM 681 C C . ASN A 1 140 ? 6.258 74.713 51.177 1.00 116.76 165 ASN A C 1
ATOM 682 O O . ASN A 1 140 ? 5.493 74.550 50.207 1.00 110.90 165 ASN A O 1
ATOM 687 N N . LEU A 1 147 ? 11.908 71.860 57.792 1.00 89.67 172 LEU A N 1
ATOM 688 C CA . LEU A 1 147 ? 11.078 73.021 58.210 1.00 90.73 172 LEU A CA 1
ATOM 689 C C . LEU A 1 147 ? 11.996 74.165 58.656 1.00 89.98 172 LEU A C 1
ATOM 690 O O . LEU A 1 147 ? 13.183 74.152 58.274 1.00 90.85 172 LEU A O 1
ATOM 695 N N . GLU A 1 148 ? 11.458 75.109 59.435 1.00 83.57 173 GLU A N 1
ATOM 696 C CA . GLU A 1 148 ? 12.247 76.268 59.932 1.00 83.54 173 GLU A CA 1
ATOM 697 C C . GLU A 1 148 ? 13.473 75.754 60.697 1.00 85.84 173 GLU A C 1
ATOM 698 O O . GLU A 1 148 ? 13.295 75.233 61.815 1.00 89.26 173 GLU A O 1
ATOM 700 N N . THR A 1 149 ? 14.664 75.900 60.106 1.00 82.19 174 THR A N 1
ATOM 701 C CA . THR A 1 149 ? 15.925 75.440 60.748 1.00 79.71 174 THR A CA 1
ATOM 702 C C . THR A 1 149 ? 16.793 76.655 61.095 1.00 75.25 174 THR A C 1
ATOM 703 O O . THR A 1 149 ? 16.999 77.505 60.206 1.00 75.36 174 THR A O 1
ATOM 707 N N . ALA A 1 150 ? 17.278 76.724 62.339 1.00 68.76 175 ALA A N 1
ATOM 708 C CA . ALA A 1 150 ? 18.130 77.849 62.793 1.00 60.29 175 ALA A CA 1
ATOM 709 C C . ALA A 1 150 ? 19.598 77.409 62.805 1.00 64.69 175 ALA A C 1
ATOM 710 O O . ALA A 1 150 ? 19.854 76.204 62.992 1.00 65.33 175 ALA A O 1
ATOM 712 N N . LYS A 1 151 ? 20.519 78.359 62.611 1.00 66.66 176 LYS A N 1
ATOM 713 C CA . LYS A 1 151 ? 21.976 78.055 62.600 1.00 61.51 176 LYS A CA 1
ATOM 714 C C . LYS A 1 151 ? 22.701 79.013 63.553 1.00 69.25 176 LYS A C 1
ATOM 715 O O . LYS A 1 151 ? 22.472 80.234 63.450 1.00 74.91 176 LYS A O 1
ATOM 721 N N . LEU A 1 152 ? 23.542 78.470 64.439 1.00 69.85 177 LEU A N 1
ATOM 722 C CA . LEU A 1 152 ? 24.302 79.297 65.415 1.00 63.61 177 LEU A CA 1
ATOM 723 C C . LEU A 1 152 ? 25.800 79.192 65.109 1.00 63.52 177 LEU A C 1
ATOM 724 O O . LEU A 1 152 ? 26.183 78.304 64.322 1.00 60.56 177 LEU A O 1
ATOM 729 N N . ARG A 1 153 ? 26.605 80.095 65.679 1.00 63.46 178 ARG A N 1
ATOM 730 C CA . ARG A 1 153 ? 28.079 80.026 65.492 1.00 65.06 178 ARG A CA 1
ATOM 731 C C . ARG A 1 153 ? 28.772 80.426 66.803 1.00 72.66 178 ARG A C 1
ATOM 732 O O . ARG A 1 153 ? 28.841 81.640 67.092 1.00 76.78 178 ARG A O 1
ATOM 737 N N . ILE A 1 154 ? 29.260 79.440 67.554 1.00 73.93 179 ILE A N 1
ATOM 738 C CA . ILE A 1 154 ? 29.951 79.677 68.857 1.00 71.00 179 ILE A CA 1
ATOM 739 C C . ILE A 1 154 ? 31.304 78.956 68.843 1.00 71.97 179 ILE A C 1
ATOM 740 O O . ILE A 1 154 ? 31.350 77.793 68.396 1.00 72.89 179 ILE A O 1
ATOM 745 N N . TYR A 1 155 ? 32.356 79.631 69.317 1.00 74.02 180 TYR A N 1
ATOM 746 C CA . TYR A 1 155 ? 33.722 79.045 69.367 1.00 71.75 180 TYR A CA 1
ATOM 747 C C . TYR A 1 155 ? 34.088 78.468 67.994 1.00 71.45 180 TYR A C 1
ATOM 748 O O . TYR A 1 155 ? 34.620 77.342 67.938 1.00 68.20 180 TYR A O 1
ATOM 757 N N . ASP A 1 156 ? 33.810 79.224 66.927 1.00 78.59 181 ASP A N 1
ATOM 758 C CA . ASP A 1 156 ? 34.125 78.779 65.541 1.00 78.12 181 ASP A CA 1
ATOM 759 C C . ASP A 1 156 ? 33.566 77.370 65.311 1.00 77.74 181 ASP A C 1
ATOM 760 O O . ASP A 1 156 ? 34.336 76.496 64.866 1.00 75.08 181 ASP A O 1
ATOM 765 N N . GLN A 1 157 ? 32.277 77.168 65.604 1.00 74.56 182 GLN A N 1
ATOM 766 C CA . GLN A 1 157 ? 31.629 75.841 65.422 1.00 74.18 182 GLN A CA 1
ATOM 767 C C . GLN A 1 157 ? 30.198 76.040 64.909 1.00 73.95 182 GLN A C 1
ATOM 768 O O . GLN A 1 157 ? 29.406 76.698 65.611 1.00 72.32 182 GLN A O 1
ATOM 774 N N . TRP A 1 158 ? 29.892 75.488 63.730 1.00 72.81 183 TRP A N 1
ATOM 775 C CA . TRP A 1 158 ? 28.536 75.611 63.130 1.00 70.06 183 TRP A CA 1
ATOM 776 C C . TRP A 1 158 ? 27.576 74.635 63.821 1.00 67.00 183 TRP A C 1
ATOM 777 O O . TRP A 1 158 ? 27.695 73.418 63.578 1.00 66.11 183 TRP A O 1
ATOM 788 N N . ILE A 1 159 ? 26.666 75.160 64.648 1.00 68.38 184 ILE A N 1
ATOM 789 C CA . ILE A 1 159 ? 25.677 74.313 65.380 1.00 67.09 184 ILE A CA 1
ATOM 790 C C . ILE A 1 159 ? 24.265 74.701 64.927 1.00 59.70 184 ILE A C 1
ATOM 791 O O . ILE A 1 159 ? 23.804 75.797 65.302 1.00 65.34 184 ILE A O 1
ATOM 796 N N . ASP A 1 160 ? 23.613 73.829 64.151 1.00 55.43 185 ASP A N 1
ATOM 797 C CA . ASP A 1 160 ? 22.239 74.092 63.646 1.00 65.66 185 ASP A CA 1
ATOM 798 C C . ASP A 1 160 ? 21.218 73.499 64.624 1.00 60.75 185 ASP A C 1
ATOM 799 O O . ASP A 1 160 ? 21.413 72.344 65.052 1.00 61.96 185 ASP A O 1
ATOM 804 N N . PHE A 1 161 ? 20.175 74.267 64.956 1.00 58.01 186 PHE A N 1
ATOM 805 C CA . PHE A 1 161 ? 19.118 73.803 65.894 1.00 56.87 186 PHE A CA 1
ATOM 806 C C . PHE A 1 161 ? 17.917 73.287 65.092 1.00 59.50 186 PHE A C 1
ATOM 807 O O . PHE A 1 161 ? 17.059 74.103 64.702 1.00 67.16 186 PHE A O 1
ATOM 815 N N . VAL A 1 162 ? 17.870 71.972 64.858 1.00 54.02 187 VAL A N 1
ATOM 816 C CA . VAL A 1 162 ? 16.753 71.343 64.090 1.00 51.04 187 VAL A CA 1
ATOM 817 C C . VAL A 1 162 ? 15.618 71.002 65.062 1.00 44.56 187 VAL A C 1
ATOM 818 O O . VAL A 1 162 ? 15.918 70.608 66.206 1.00 48.75 187 VAL A O 1
ATOM 822 N N . ASN A 1 163 ? 14.367 71.152 64.614 1.00 47.15 188 ASN A N 1
ATOM 823 C CA . ASN A 1 163 ? 13.183 70.854 65.464 1.00 52.39 188 ASN A CA 1
ATOM 824 C C . ASN A 1 163 ? 12.707 69.424 65.183 1.00 56.55 188 ASN A C 1
ATOM 825 O O . ASN A 1 163 ? 12.567 69.070 63.995 1.00 64.20 188 ASN A O 1
ATOM 830 N N . LEU A 1 164 ? 12.470 68.642 66.241 1.00 51.12 189 LEU A N 1
ATOM 831 C CA . LEU A 1 164 ? 12.003 67.237 66.097 1.00 46.16 189 LEU A CA 1
ATOM 832 C C . LEU A 1 164 ? 10.756 67.210 65.206 1.00 51.06 189 LEU A C 1
ATOM 833 O O . LEU A 1 164 ? 9.713 67.743 65.634 1.00 64.15 189 LEU A O 1
ATOM 838 N N . ARG A 1 165 ? 10.869 66.610 64.017 1.00 53.45 190 ARG A N 1
ATOM 839 C CA . ARG A 1 165 ? 9.728 66.523 63.066 1.00 70.78 190 ARG A CA 1
ATOM 840 C C . ARG A 1 165 ? 9.661 65.108 62.481 1.00 61.97 190 ARG A C 1
ATOM 841 O O . ARG A 1 165 ? 10.627 64.342 62.674 1.00 54.01 190 ARG A O 1
ATOM 849 N N . SER A 1 166 ? 8.560 64.784 61.795 1.00 68.57 191 SER A N 1
ATOM 850 C CA . SER A 1 166 ? 8.377 63.443 61.180 1.00 68.82 191 SER A CA 1
ATOM 851 C C . SER A 1 166 ? 8.306 63.577 59.655 1.00 83.21 191 SER A C 1
ATOM 852 O O . SER A 1 166 ? 8.110 64.708 59.168 1.00 87.50 191 SER A O 1
ATOM 855 N N . GLU A 1 167 ? 8.461 62.459 58.938 1.00 86.14 192 GLU A N 1
ATOM 856 C CA . GLU A 1 167 ? 8.412 62.461 57.450 1.00 97.39 192 GLU A CA 1
ATOM 857 C C . GLU A 1 167 ? 7.134 61.753 56.986 1.00 97.81 192 GLU A C 1
ATOM 858 O O . GLU A 1 167 ? 6.819 60.680 57.537 1.00 86.86 192 GLU A O 1
ATOM 860 N N . GLU A 1 168 ? 6.434 62.340 56.009 1.00 108.45 193 GLU A N 1
ATOM 861 C CA . GLU A 1 168 ? 5.178 61.751 55.472 1.00 105.27 193 GLU A CA 1
ATOM 862 C C . GLU A 1 168 ? 5.514 60.848 54.280 1.00 100.98 193 GLU A C 1
ATOM 863 O O . GLU A 1 168 ? 6.659 60.914 53.792 1.00 102.70 193 GLU A O 1
ATOM 869 N N . TYR A 1 169 ? 4.558 60.042 53.829 1.00 99.55 194 TYR A N 1
ATOM 870 C CA . TYR A 1 169 ? 4.771 59.159 52.689 1.00 98.57 194 TYR A CA 1
ATOM 871 C C . TYR A 1 169 ? 4.134 59.736 51.430 1.00 101.45 194 TYR A C 1
ATOM 872 O O . TYR A 1 169 ? 4.771 59.812 50.379 1.00 101.84 194 TYR A O 1
ATOM 874 N N . THR A 1 170 ? 2.874 60.144 51.545 1.00 101.97 195 THR A N 1
ATOM 875 C CA . THR A 1 170 ? 2.154 60.732 50.422 1.00 107.08 195 THR A CA 1
ATOM 876 C C . THR A 1 170 ? 2.742 62.090 50.055 1.00 110.46 195 THR A C 1
ATOM 877 O O . THR A 1 170 ? 2.384 63.111 50.642 1.00 109.88 195 THR A O 1
ATOM 881 N N . GLU A 1 171 ? 3.648 62.093 49.083 1.00 111.02 196 GLU A N 1
ATOM 882 C CA . GLU A 1 171 ? 4.322 63.345 48.645 1.00 117.41 196 GLU A CA 1
ATOM 883 C C . GLU A 1 171 ? 5.030 63.098 47.309 1.00 122.85 196 GLU A C 1
ATOM 884 O O . GLU A 1 171 ? 5.150 61.921 46.912 1.00 115.34 196 GLU A O 1
ATOM 886 N N . ASN A 1 172 ? 5.477 64.171 46.649 1.00 124.88 197 ASN A N 1
ATOM 887 C CA . ASN A 1 172 ? 6.182 64.061 45.343 1.00 120.53 197 ASN A CA 1
ATOM 888 C C . ASN A 1 172 ? 7.707 63.997 45.476 1.00 125.96 197 ASN A C 1
ATOM 889 O O . ASN A 1 172 ? 8.401 64.376 44.511 1.00 130.96 197 ASN A O 1
ATOM 894 N N . SER A 1 173 ? 8.198 63.537 46.632 1.00 124.67 198 SER A N 1
ATOM 895 C CA . SER A 1 173 ? 9.647 63.572 46.965 1.00 123.39 198 SER A CA 1
ATOM 896 C C . SER A 1 173 ? 10.142 65.023 46.992 1.00 128.69 198 SER A C 1
ATOM 897 O O . SER A 1 173 ? 11.171 65.308 46.347 1.00 130.96 198 SER A O 1
ATOM 900 N N . ARG A 1 174 ? 9.430 65.894 47.714 1.00 126.81 199 ARG A N 1
ATOM 901 C CA . ARG A 1 174 ? 9.801 67.332 47.835 1.00 126.25 199 ARG A CA 1
ATOM 902 C C . ARG A 1 174 ? 9.035 67.855 49.039 1.00 130.95 199 ARG A C 1
ATOM 903 O O . ARG A 1 174 ? 7.792 67.757 49.037 1.00 126.81 199 ARG A O 1
ATOM 905 N N . ILE A 1 175 ? 9.756 68.386 50.031 1.00 141.55 200 ILE A N 1
ATOM 906 C CA . ILE A 1 175 ? 9.117 68.950 51.277 1.00 141.98 200 ILE A CA 1
ATOM 907 C C . ILE A 1 175 ? 7.960 68.093 51.782 1.00 135.78 200 ILE A C 1
ATOM 908 O O . ILE A 1 175 ? 6.890 68.665 52.069 1.00 127.86 200 ILE A O 1
ATOM 913 N N . PRO A 1 176 ? 8.121 66.758 51.914 1.00 136.63 201 PRO A N 1
ATOM 914 C CA . PRO A 1 176 ? 7.046 65.890 52.404 1.00 133.39 201 PRO A CA 1
ATOM 915 C C . PRO A 1 176 ? 6.679 66.129 53.876 1.00 132.29 201 PRO A C 1
ATOM 916 O O . PRO A 1 176 ? 5.570 65.804 54.262 1.00 132.41 201 PRO A O 1
ATOM 920 N N . THR A 1 177 ? 7.614 66.689 54.650 1.00 130.58 202 THR A N 1
ATOM 921 C CA . THR A 1 177 ? 7.380 66.973 56.092 1.00 126.99 202 THR A CA 1
ATOM 922 C C . THR A 1 177 ? 6.090 67.787 56.247 1.00 120.83 202 THR A C 1
ATOM 923 O O . THR A 1 177 ? 5.955 68.814 55.553 1.00 112.55 202 THR A O 1
ATOM 927 N N . MET A 1 178 ? 5.187 67.337 57.125 1.00 122.35 203 MET A N 1
ATOM 928 C CA . MET A 1 178 ? 3.898 68.041 57.362 1.00 122.60 203 MET A CA 1
ATOM 929 C C . MET A 1 178 ? 3.986 68.825 58.677 1.00 113.91 203 MET A C 1
ATOM 930 O O . MET A 1 178 ? 3.654 70.027 58.670 1.00 117.35 203 MET A O 1
ATOM 932 N N . LYS A 1 179 ? 4.416 68.161 59.754 1.00 105.87 204 LYS A N 1
ATOM 933 C CA . LYS A 1 179 ? 4.543 68.813 61.086 1.00 104.65 204 LYS A CA 1
ATOM 934 C C . LYS A 1 179 ? 5.573 68.049 61.927 1.00 89.99 204 LYS A C 1
ATOM 935 O O . LYS A 1 179 ? 6.229 67.142 61.379 1.00 82.80 204 LYS A O 1
ATOM 937 N N . PHE A 1 180 ? 5.700 68.411 63.208 1.00 79.77 205 PHE A N 1
ATOM 938 C CA . PHE A 1 180 ? 6.663 67.746 64.125 1.00 76.31 205 PHE A CA 1
ATOM 939 C C . PHE A 1 180 ? 5.909 66.774 65.039 1.00 75.28 205 PHE A C 1
ATOM 940 O O . PHE A 1 180 ? 4.721 67.019 65.330 1.00 78.71 205 PHE A O 1
ATOM 948 N N . GLY A 1 181 ? 6.586 65.707 65.475 1.00 65.91 206 GLY A N 1
ATOM 949 C CA . GLY A 1 181 ? 5.974 64.697 66.360 1.00 59.13 206 GLY A CA 1
ATOM 950 C C . GLY A 1 181 ? 7.185 64.164 67.106 1.00 43.90 206 GLY A C 1
ATOM 951 O O . GLY A 1 181 ? 8.286 64.716 66.915 1.00 51.34 206 GLY A O 1
ATOM 952 N N . THR A 1 182 ? 6.986 63.128 67.928 1.00 36.92 207 THR A N 1
ATOM 953 C CA . THR A 1 182 ? 7.813 62.720 69.095 1.00 40.52 207 THR A CA 1
ATOM 954 C C . THR A 1 182 ? 9.186 62.255 68.598 1.00 40.67 207 THR A C 1
ATOM 955 O O . THR A 1 182 ? 9.420 62.311 67.374 1.00 41.75 207 THR A O 1
ATOM 959 N N . ALA A 1 183 ? 10.052 61.817 69.518 1.00 39.29 208 ALA A N 1
ATOM 960 C CA . ALA A 1 183 ? 11.440 61.428 69.176 1.00 39.97 208 ALA A CA 1
ATOM 961 C C . ALA A 1 183 ? 11.422 60.175 68.293 1.00 42.99 208 ALA A C 1
ATOM 962 O O . ALA A 1 183 ? 12.355 60.007 67.483 1.00 47.23 208 ALA A O 1
ATOM 964 N N . LYS A 1 184 ? 10.394 59.334 68.452 1.00 35.44 209 LYS A N 1
ATOM 965 C CA . LYS A 1 184 ? 10.264 58.086 67.654 1.00 37.63 209 LYS A CA 1
ATOM 966 C C . LYS A 1 184 ? 10.080 58.448 66.175 1.00 44.10 209 LYS A C 1
ATOM 967 O O . LYS A 1 184 ? 10.643 57.738 65.319 1.00 44.18 209 LYS A O 1
ATOM 973 N N . ASP A 1 185 ? 9.320 59.513 65.899 1.00 41.88 210 ASP A N 1
ATOM 974 C CA . ASP A 1 185 ? 9.076 59.954 64.530 1.00 40.10 210 ASP A CA 1
ATOM 975 C C . ASP A 1 185 ? 10.310 60.599 63.913 1.00 43.80 210 ASP A C 1
ATOM 976 O O . ASP A 1 185 ? 10.462 60.590 62.686 1.00 51.15 210 ASP A O 1
ATOM 981 N N . ASP A 1 186 ? 11.193 61.165 64.734 1.00 42.18 211 ASP A N 1
ATOM 982 C CA . ASP A 1 186 ? 12.445 61.726 64.246 1.00 42.50 211 ASP A CA 1
ATOM 983 C C . ASP A 1 186 ? 13.558 60.689 64.166 1.00 38.35 211 ASP A C 1
ATOM 984 O O . ASP A 1 186 ? 14.592 60.955 63.544 1.00 41.08 211 ASP A O 1
ATOM 989 N N . ALA A 1 187 ? 13.370 59.517 64.769 1.00 36.24 212 ALA A N 1
ATOM 990 C CA . ALA A 1 187 ? 14.335 58.428 64.685 1.00 33.99 212 ALA A CA 1
ATOM 991 C C . ALA A 1 187 ? 14.010 57.436 63.579 1.00 37.61 212 ALA A C 1
ATOM 992 O O . ALA A 1 187 ? 14.923 56.928 62.922 1.00 37.82 212 ALA A O 1
ATOM 994 N N . PHE A 1 188 ? 12.727 57.148 63.354 1.00 36.75 213 PHE A N 1
ATOM 995 C CA . PHE A 1 188 ? 12.336 56.209 62.311 1.00 37.04 213 PHE A CA 1
ATOM 996 C C . PHE A 1 188 ? 12.340 56.824 60.919 1.00 34.03 213 PHE A C 1
ATOM 997 O O . PHE A 1 188 ? 12.142 56.097 59.940 1.00 33.54 213 PHE A O 1
ATOM 1005 N N . ARG A 1 189 ? 12.558 58.130 60.802 1.00 33.17 214 ARG A N 1
ATOM 1006 C CA . ARG A 1 189 ? 12.743 58.759 59.502 1.00 34.52 214 ARG A CA 1
ATOM 1007 C C . ARG A 1 189 ? 14.205 58.800 59.083 1.00 31.15 214 ARG A C 1
ATOM 1008 O O . ARG A 1 189 ? 14.505 59.260 57.976 1.00 34.29 214 ARG A O 1
ATOM 1016 N N . ARG A 1 190 ? 15.115 58.336 59.935 1.00 29.20 215 ARG A N 1
ATOM 1017 C CA . ARG A 1 190 ? 16.528 58.342 59.600 1.00 28.77 215 ARG A CA 1
ATOM 1018 C C . ARG A 1 190 ? 16.841 57.245 58.587 1.00 31.61 215 ARG A C 1
ATOM 1019 O O . ARG A 1 190 ? 16.117 56.253 58.455 1.00 32.07 215 ARG A O 1
ATOM 1027 N N . ASP A 1 191 ? 17.945 57.438 57.862 1.00 28.22 216 ASP A N 1
ATOM 1028 C CA . ASP A 1 191 ? 18.291 56.526 56.778 1.00 25.99 216 ASP A CA 1
ATOM 1029 C C . ASP A 1 191 ? 18.632 55.137 57.307 1.00 26.38 216 ASP A C 1
ATOM 1030 O O . ASP A 1 191 ? 18.130 54.129 56.797 1.00 25.88 216 ASP A O 1
ATOM 1035 N N . LEU A 1 192 ? 19.475 55.064 58.333 1.00 27.75 217 LEU A N 1
ATOM 1036 C CA . LEU A 1 192 ? 19.934 53.795 58.875 1.00 25.14 217 LEU A CA 1
ATOM 1037 C C . LEU A 1 192 ? 19.648 53.738 60.369 1.00 26.17 217 LEU A C 1
ATOM 1038 O O . LEU A 1 192 ? 19.351 54.749 61.011 1.00 26.79 217 LEU A O 1
ATOM 1043 N N . THR A 1 193 ? 19.745 52.527 60.922 1.00 25.69 218 THR A N 1
ATOM 1044 C CA . THR A 1 193 ? 19.516 52.327 62.347 1.00 22.73 218 THR A CA 1
ATOM 1045 C C . THR A 1 193 ? 20.670 52.833 63.202 1.00 25.07 218 THR A C 1
ATOM 1046 O O . THR A 1 193 ? 20.461 53.137 64.382 1.00 23.73 218 THR A O 1
ATOM 1050 N N . ILE A 1 194 ? 21.879 52.935 62.639 1.00 21.37 219 ILE A N 1
ATOM 1051 C CA . ILE A 1 194 ? 23.009 53.500 63.376 1.00 15.88 219 ILE A CA 1
ATOM 1052 C C . ILE A 1 194 ? 22.989 55.018 63.391 1.00 22.47 219 ILE A C 1
ATOM 1053 O O . ILE A 1 194 ? 23.718 55.631 64.181 1.00 22.52 219 ILE A O 1
ATOM 1058 N N . ASN A 1 195 ? 22.177 55.642 62.538 1.00 28.36 220 ASN A N 1
ATOM 1059 C CA . ASN A 1 195 ? 22.018 57.089 62.506 1.00 29.84 220 ASN A CA 1
ATOM 1060 C C . ASN A 1 195 ? 20.708 57.537 63.142 1.00 27.68 220 ASN A C 1
ATOM 1061 O O . ASN A 1 195 ? 20.236 58.645 62.863 1.00 29.43 220 ASN A O 1
ATOM 1066 N N . SER A 1 196 ? 20.109 56.697 63.988 1.00 25.41 221 SER A N 1
ATOM 1067 C CA . SER A 1 196 ? 18.832 56.998 64.624 1.00 29.10 221 SER A CA 1
ATOM 1068 C C . SER A 1 196 ? 18.953 57.089 66.141 1.00 32.24 221 SER A C 1
ATOM 1069 O O . SER A 1 196 ? 17.956 56.917 66.850 1.00 39.88 221 SER A O 1
ATOM 1072 N N . LEU A 1 197 ? 20.149 57.358 66.653 1.00 29.35 222 LEU A N 1
ATOM 1073 C CA . LEU A 1 197 ? 20.394 57.428 68.086 1.00 29.40 222 LEU A CA 1
ATOM 1074 C C . LEU A 1 197 ? 20.407 58.880 68.547 1.00 33.06 222 LEU A C 1
ATOM 1075 O O . LEU A 1 197 ? 20.889 59.764 67.834 1.00 32.63 222 LEU A O 1
ATOM 1080 N N . PHE A 1 198 ? 19.874 59.121 69.741 1.00 39.69 223 PHE A N 1
ATOM 1081 C CA . PHE A 1 198 ? 19.847 60.447 70.336 1.00 33.97 223 PHE A CA 1
ATOM 1082 C C . PHE A 1 198 ? 20.695 60.472 71.600 1.00 35.46 223 PHE A C 1
ATOM 1083 O O . PHE A 1 198 ? 20.807 59.470 72.314 1.00 33.98 223 PHE A O 1
ATOM 1091 N N . TYR A 1 199 ? 21.292 61.629 71.872 1.00 37.07 224 TYR A N 1
ATOM 1092 C CA . TYR A 1 199 ? 21.986 61.886 73.132 1.00 36.46 224 TYR A CA 1
ATOM 1093 C C . TYR A 1 199 ? 21.260 63.033 73.825 1.00 35.85 224 TYR A C 1
ATOM 1094 O O . TYR A 1 199 ? 21.480 64.205 73.502 1.00 35.17 224 TYR A O 1
ATOM 1103 N N . ASN A 1 200 ? 20.392 62.691 74.771 1.00 32.59 225 ASN A N 1
ATOM 1104 C CA . ASN A 1 200 ? 19.617 63.682 75.512 1.00 34.85 225 ASN A CA 1
ATOM 1105 C C . ASN A 1 200 ? 20.562 64.467 76.412 1.00 37.70 225 ASN A C 1
ATOM 1106 O O . ASN A 1 200 ? 20.928 64.011 77.497 1.00 40.20 225 ASN A O 1
ATOM 1111 N N . ILE A 1 201 ? 20.967 65.658 75.962 1.00 38.03 226 ILE A N 1
ATOM 1112 C CA . ILE A 1 201 ? 21.870 66.490 76.751 1.00 38.66 226 ILE A CA 1
ATOM 1113 C C . ILE A 1 201 ? 21.222 67.018 78.020 1.00 43.57 226 ILE A C 1
ATOM 1114 O O . ILE A 1 201 ? 21.919 67.584 78.870 1.00 43.73 226 ILE A O 1
ATOM 1119 N N . ASN A 1 202 ? 19.906 66.852 78.170 1.00 44.11 227 ASN A N 1
ATOM 1120 C CA . ASN A 1 202 ? 19.248 67.200 79.423 1.00 37.31 227 ASN A CA 1
ATOM 1121 C C . ASN A 1 202 ? 19.433 66.118 80.479 1.00 40.40 227 ASN A C 1
ATOM 1122 O O . ASN A 1 202 ? 19.423 66.421 81.677 1.00 50.75 227 ASN A O 1
ATOM 1127 N N . SER A 1 203 ? 19.599 64.864 80.059 1.00 42.55 228 SER A N 1
ATOM 1128 C CA . SER A 1 203 ? 19.815 63.756 80.977 1.00 37.36 228 SER A CA 1
ATOM 1129 C C . SER A 1 203 ? 21.151 63.057 80.767 1.00 41.54 228 SER A C 1
ATOM 1130 O O . SER A 1 203 ? 21.474 62.135 81.525 1.00 41.24 228 SER A O 1
ATOM 1133 N N . GLY A 1 204 ? 21.930 63.462 79.765 1.00 44.34 229 GLY A N 1
ATOM 1134 C CA . GLY A 1 204 ? 23.232 62.866 79.530 1.00 40.19 229 GLY A CA 1
ATOM 1135 C C . GLY A 1 204 ? 23.205 61.399 79.171 1.00 38.60 229 GLY A C 1
ATOM 1136 O O . GLY A 1 204 ? 24.216 60.712 79.337 1.00 36.69 229 GLY A O 1
ATOM 1137 N N . ALA A 1 205 ? 22.078 60.898 78.677 1.00 39.29 230 ALA A N 1
ATOM 1138 C CA . ALA A 1 205 ? 21.915 59.488 78.359 1.00 38.27 230 ALA A CA 1
ATOM 1139 C C . ALA A 1 205 ? 21.751 59.290 76.857 1.00 35.34 230 ALA A C 1
ATOM 1140 O O . ALA A 1 205 ? 21.462 60.227 76.107 1.00 35.51 230 ALA A O 1
ATOM 1142 N N . VAL A 1 206 ? 21.945 58.046 76.427 1.00 35.90 231 VAL A N 1
ATOM 1143 C CA . VAL A 1 206 ? 21.788 57.650 75.033 1.00 30.56 231 VAL A CA 1
ATOM 1144 C C . VAL A 1 206 ? 20.449 56.943 74.883 1.00 32.39 231 VAL A C 1
ATOM 1145 O O . VAL A 1 206 ? 20.101 56.076 75.694 1.00 30.87 231 VAL A O 1
ATOM 1149 N N . GLU A 1 207 ? 19.697 57.312 73.850 1.00 31.40 232 GLU A N 1
ATOM 1150 C CA . GLU A 1 207 ? 18.365 56.774 73.610 1.00 31.73 232 GLU A CA 1
ATOM 1151 C C . GLU A 1 207 ? 18.359 55.996 72.302 1.00 37.57 232 GLU A C 1
ATOM 1152 O O . GLU A 1 207 ? 18.787 56.515 71.265 1.00 35.96 232 GLU A O 1
ATOM 1158 N N . ASP A 1 208 ? 17.875 54.757 72.355 1.00 36.61 233 ASP A N 1
ATOM 1159 C CA . ASP A 1 208 ? 17.802 53.870 71.194 1.00 35.35 233 ASP A CA 1
ATOM 1160 C C . ASP A 1 208 ? 16.334 53.518 70.965 1.00 37.64 233 ASP A C 1
ATOM 1161 O O . ASP A 1 208 ? 15.881 52.423 71.304 1.00 34.15 233 ASP A O 1
ATOM 1166 N N . LEU A 1 209 ? 15.590 54.460 70.379 1.00 35.25 234 LEU A N 1
ATOM 1167 C CA . LEU A 1 209 ? 14.164 54.254 70.156 1.00 38.28 234 LEU A CA 1
ATOM 1168 C C . LEU A 1 209 ? 13.887 53.178 69.116 1.00 38.80 234 LEU A C 1
ATOM 1169 O O . LEU A 1 209 ? 12.800 52.590 69.123 1.00 47.27 234 LEU A O 1
ATOM 1174 N N . THR A 1 210 ? 14.839 52.910 68.222 1.00 38.81 235 THR A N 1
ATOM 1175 C CA . THR A 1 210 ? 14.686 51.822 67.268 1.00 35.67 235 THR A CA 1
ATOM 1176 C C . THR A 1 210 ? 14.893 50.455 67.906 1.00 37.72 235 THR A C 1
ATOM 1177 O O . THR A 1 210 ? 14.466 49.448 67.330 1.00 41.55 235 THR A O 1
ATOM 1181 N N . GLU A 1 211 ? 15.536 50.398 69.075 1.00 34.47 236 GLU A N 1
ATOM 1182 C CA . GLU A 1 211 ? 15.838 49.153 69.779 1.00 35.39 236 GLU A CA 1
ATOM 1183 C C . GLU A 1 211 ? 16.646 48.189 68.920 1.00 33.89 236 GLU A C 1
ATOM 1184 O O . GLU A 1 211 ? 16.682 46.984 69.191 1.00 37.22 236 GLU A O 1
ATOM 1190 N N . ARG A 1 212 ? 17.295 48.715 67.883 1.00 31.13 237 ARG A N 1
ATOM 1191 C CA . ARG A 1 212 ? 18.197 47.943 67.047 1.00 30.37 237 ARG A CA 1
ATOM 1192 C C . ARG A 1 212 ? 19.529 48.649 66.854 1.00 29.86 237 ARG A C 1
ATOM 1193 O O . ARG A 1 212 ? 20.506 47.982 66.499 1.00 34.05 237 ARG A O 1
ATOM 1201 N N . GLY A 1 213 ? 19.607 49.963 67.072 1.00 29.91 238 GLY A N 1
ATOM 1202 C CA . GLY A 1 213 ? 20.824 50.688 66.746 1.00 29.61 238 GLY A CA 1
ATOM 1203 C C . GLY A 1 213 ? 22.037 50.324 67.581 1.00 28.67 238 GLY A C 1
ATOM 1204 O O . GLY A 1 213 ? 23.118 50.063 67.047 1.00 32.86 238 GLY A O 1
ATOM 1205 N N . ILE A 1 214 ? 21.875 50.297 68.905 1.00 30.70 239 ILE A N 1
ATOM 1206 C CA . ILE A 1 214 ? 22.998 49.961 69.773 1.00 29.97 239 ILE A CA 1
ATOM 1207 C C . ILE A 1 214 ? 23.459 48.534 69.513 1.00 32.58 239 ILE A C 1
ATOM 1208 O O . ILE A 1 214 ? 24.645 48.220 69.663 1.00 32.97 239 ILE A O 1
ATOM 1213 N N . ASP A 1 215 ? 22.548 47.660 69.080 1.00 35.55 240 ASP A N 1
ATOM 1214 C CA . ASP A 1 215 ? 22.930 46.292 68.749 1.00 34.74 240 ASP A CA 1
ATOM 1215 C C . ASP A 1 215 ? 23.562 46.203 67.364 1.00 31.50 240 ASP A C 1
ATOM 1216 O O . ASP A 1 215 ? 24.534 45.465 67.173 1.00 35.89 240 ASP A O 1
ATOM 1221 N N . ASP A 1 216 ? 23.030 46.942 66.387 1.00 32.99 241 ASP A N 1
ATOM 1222 C CA . ASP A 1 216 ? 23.609 46.950 65.048 1.00 29.25 241 ASP A CA 1
ATOM 1223 C C . ASP A 1 216 ? 24.887 47.772 64.958 1.00 28.74 241 ASP A C 1
ATOM 1224 O O . ASP A 1 216 ? 25.564 47.720 63.925 1.00 30.25 241 ASP A O 1
ATOM 1229 N N . LEU A 1 217 ? 25.225 48.533 65.998 1.00 31.89 242 LEU A N 1
ATOM 1230 C CA . LEU A 1 217 ? 26.499 49.238 66.041 1.00 27.08 242 LEU A CA 1
ATOM 1231 C C . LEU A 1 217 ? 27.574 48.431 66.755 1.00 28.56 242 LEU A C 1
ATOM 1232 O O . LEU A 1 217 ? 28.748 48.498 66.370 1.00 27.42 242 LEU A O 1
ATOM 1237 N N . LYS A 1 218 ? 27.197 47.669 67.786 1.00 30.50 243 LYS A N 1
ATOM 1238 C CA . LYS A 1 218 ? 28.130 46.726 68.390 1.00 28.41 243 LYS A CA 1
ATOM 1239 C C . LYS A 1 218 ? 28.593 45.687 67.378 1.00 26.57 243 LYS A C 1
ATOM 1240 O O . LYS A 1 218 ? 29.745 45.243 67.425 1.00 38.66 243 LYS A O 1
ATOM 1246 N N . SER A 1 219 ? 27.714 45.290 66.465 1.00 24.04 244 SER A N 1
ATOM 1247 C CA . SER A 1 219 ? 28.078 44.480 65.317 1.00 27.78 244 SER A CA 1
ATOM 1248 C C . SER A 1 219 ? 27.959 45.329 64.053 1.00 32.39 244 SER A C 1
ATOM 1249 O O . SER A 1 219 ? 27.468 46.461 64.080 1.00 37.82 244 SER A O 1
ATOM 1252 N N . GLY A 1 220 ? 28.409 44.782 62.927 1.00 27.37 245 GLY A N 1
ATOM 1253 C CA . GLY A 1 220 ? 28.533 45.554 61.707 1.00 23.79 245 GLY A CA 1
ATOM 1254 C C . GLY A 1 220 ? 27.335 45.186 60.858 1.00 32.25 245 GLY A C 1
ATOM 1255 O O . GLY A 1 220 ? 27.319 44.124 60.229 1.00 41.96 245 GLY A O 1
ATOM 1256 N N . LYS A 1 221 ? 26.328 46.056 60.825 1.00 26.91 246 LYS A N 1
ATOM 1257 C CA . LYS A 1 221 ? 25.153 45.822 59.993 1.00 25.86 246 LYS A CA 1
ATOM 1258 C C . LYS A 1 221 ? 24.465 47.144 59.698 1.00 24.66 246 LYS A C 1
ATOM 1259 O O . LYS A 1 221 ? 24.094 47.873 60.624 1.00 23.61 246 LYS A O 1
ATOM 1265 N N . ILE A 1 222 ? 24.294 47.446 58.415 1.00 23.33 247 ILE A N 1
ATOM 1266 C CA . ILE A 1 222 ? 23.487 48.580 57.979 1.00 19.95 247 ILE A CA 1
ATOM 1267 C C . ILE A 1 222 ? 22.046 48.100 57.851 1.00 18.68 247 ILE A C 1
ATOM 1268 O O . ILE A 1 222 ? 21.766 47.127 57.142 1.00 15.32 247 ILE A O 1
ATOM 1273 N N . VAL A 1 223 ? 21.137 48.758 58.568 1.00 19.38 248 VAL A N 1
ATOM 1274 C CA . VAL A 1 223 ? 19.730 48.373 58.609 1.00 15.88 248 VAL A CA 1
ATOM 1275 C C . VAL A 1 223 ? 18.879 49.634 58.576 1.00 16.78 248 VAL A C 1
ATOM 1276 O O . VAL A 1 223 ? 19.181 50.617 59.259 1.00 22.84 248 VAL A O 1
ATOM 1280 N N . THR A 1 224 ? 17.813 49.605 57.775 1.00 18.59 249 THR A N 1
ATOM 1281 C CA . THR A 1 224 ? 16.856 50.703 57.763 1.00 19.49 249 THR A CA 1
ATOM 1282 C C . THR A 1 224 ? 15.858 50.541 58.910 1.00 18.03 249 THR A C 1
ATOM 1283 O O . THR A 1 224 ? 15.411 49.425 59.188 1.00 22.46 249 THR A O 1
ATOM 1287 N N . PRO A 1 225 ? 15.505 51.632 59.598 1.00 16.18 250 PRO A N 1
ATOM 1288 C CA . PRO A 1 225 ? 14.534 51.512 60.703 1.00 18.78 250 PRO A CA 1
ATOM 1289 C C . PRO A 1 225 ? 13.203 50.916 60.272 1.00 25.91 250 PRO A C 1
ATOM 1290 O O . PRO A 1 225 ? 12.742 49.933 60.867 1.00 28.41 250 PRO A O 1
ATOM 1294 N N . LEU A 1 226 ? 12.572 51.487 59.258 1.00 24.30 251 LEU A N 1
ATOM 1295 C CA . LEU A 1 226 ? 11.364 50.927 58.670 1.00 23.18 251 LEU A CA 1
ATOM 1296 C C . LEU A 1 226 ? 11.734 49.883 57.628 1.00 25.39 251 LEU A C 1
ATOM 1297 O O . LEU A 1 226 ? 12.902 49.759 57.248 1.00 25.47 251 LEU A O 1
ATOM 1302 N N . PRO A 1 227 ? 10.766 49.082 57.166 1.00 24.99 252 PRO A N 1
ATOM 1303 C CA . PRO A 1 227 ? 11.063 48.090 56.124 1.00 19.06 252 PRO A CA 1
ATOM 1304 C C . PRO A 1 227 ? 11.779 48.710 54.930 1.00 21.78 252 PRO A C 1
ATOM 1305 O O . PRO A 1 227 ? 11.469 49.824 54.501 1.00 21.96 252 PRO A O 1
ATOM 1309 N N . ALA A 1 228 ? 12.748 47.965 54.393 1.00 21.20 253 ALA A N 1
ATOM 1310 C CA . ALA A 1 228 ? 13.671 48.534 53.416 1.00 16.99 253 ALA A CA 1
ATOM 1311 C C . ALA A 1 228 ? 12.985 48.808 52.082 1.00 16.00 253 ALA A C 1
ATOM 1312 O O . ALA A 1 228 ? 13.181 49.873 51.485 1.00 18.95 253 ALA A O 1
ATOM 1314 N N . LYS A 1 229 ? 12.181 47.859 51.594 1.00 13.82 254 LYS A N 1
ATOM 1315 C CA . LYS A 1 229 ? 11.595 48.015 50.265 1.00 14.11 254 LYS A CA 1
ATOM 1316 C C . LYS A 1 229 ? 10.617 49.183 50.221 1.00 16.96 254 LYS A C 1
ATOM 1317 O O . LYS A 1 229 ? 10.598 49.946 49.249 1.00 17.49 254 LYS A O 1
ATOM 1323 N N . ALA A 1 230 ? 9.794 49.338 51.261 1.00 20.27 255 ALA A N 1
ATOM 1324 C CA . ALA A 1 230 ? 8.901 50.490 51.322 1.00 19.65 255 ALA A CA 1
ATOM 1325 C C . ALA A 1 230 ? 9.683 51.791 51.436 1.00 24.27 255 ALA A C 1
ATOM 1326 O O . ALA A 1 230 ? 9.260 52.820 50.897 1.00 32.29 255 ALA A O 1
ATOM 1328 N N . THR A 1 231 ? 10.826 51.763 52.124 1.00 26.04 256 THR A N 1
ATOM 1329 C CA . THR A 1 231 ? 11.652 52.960 52.248 1.00 24.87 256 THR A CA 1
ATOM 1330 C C . THR A 1 231 ? 12.344 53.286 50.930 1.00 26.49 256 THR A C 1
ATOM 1331 O O . THR A 1 231 ? 12.334 54.438 50.479 1.00 29.41 256 THR A O 1
ATOM 1335 N N . PHE A 1 232 ? 12.947 52.279 50.295 1.00 24.52 257 PHE A N 1
ATOM 1336 C CA . PHE A 1 232 ? 13.684 52.491 49.056 1.00 19.88 257 PHE A CA 1
ATOM 1337 C C . PHE A 1 232 ? 12.786 52.858 47.882 1.00 24.54 257 PHE A C 1
ATOM 1338 O O . PHE A 1 232 ? 13.304 53.232 46.824 1.00 26.22 257 PHE A O 1
ATOM 1346 N N . LEU A 1 233 ? 11.465 52.764 48.033 1.00 28.73 258 LEU A N 1
ATOM 1347 C CA . LEU A 1 233 ? 10.550 53.238 47.003 1.00 28.28 258 LEU A CA 1
ATOM 1348 C C . LEU A 1 233 ? 10.145 54.692 47.199 1.00 31.66 258 LEU A C 1
ATOM 1349 O O . LEU A 1 233 ? 9.727 55.340 46.233 1.00 32.97 258 LEU A O 1
ATOM 1354 N N . ASP A 1 234 ? 10.259 55.217 48.419 1.00 34.64 259 ASP A N 1
ATOM 1355 C CA . ASP A 1 234 ? 10.011 56.631 48.673 1.00 39.19 259 ASP A CA 1
ATOM 1356 C C . ASP A 1 234 ? 11.257 57.478 48.450 1.00 31.09 259 ASP A C 1
ATOM 1357 O O . ASP A 1 234 ? 11.167 58.577 47.892 1.00 39.16 259 ASP A O 1
ATOM 1362 N N . ASP A 1 235 ? 12.420 56.986 48.876 1.00 27.96 260 ASP A N 1
ATOM 1363 C CA . ASP A 1 235 ? 13.698 57.671 48.683 1.00 28.21 260 ASP A CA 1
ATOM 1364 C C . ASP A 1 235 ? 14.698 56.647 48.165 1.00 26.24 260 ASP A C 1
ATOM 1365 O O . ASP A 1 235 ? 15.446 56.041 48.946 1.00 22.20 260 ASP A O 1
ATOM 1370 N N . PRO A 1 236 ? 14.736 56.419 46.848 1.00 24.87 261 PRO A N 1
ATOM 1371 C CA . PRO A 1 236 ? 15.664 55.416 46.303 1.00 19.20 261 PRO A CA 1
ATOM 1372 C C . PRO A 1 236 ? 17.127 55.786 46.461 1.00 16.85 261 PRO A C 1
ATOM 1373 O O . PRO A 1 236 ? 17.984 54.903 46.338 1.00 15.54 261 PRO A O 1
ATOM 1377 N N . LEU A 1 237 ? 17.446 57.055 46.723 1.00 15.75 262 LEU A N 1
ATOM 1378 C CA . LEU A 1 237 ? 18.834 57.431 46.958 1.00 16.86 262 LEU A CA 1
ATOM 1379 C C . LEU A 1 237 ? 19.395 56.783 48.216 1.00 15.56 262 LEU A C 1
ATOM 1380 O O . LEU A 1 237 ? 20.616 56.625 48.325 1.00 18.30 262 LEU A O 1
ATOM 1385 N N . ARG A 1 238 ? 18.533 56.393 49.161 1.00 20.63 263 ARG A N 1
ATOM 1386 C CA . ARG A 1 238 ? 18.997 55.722 50.370 1.00 17.11 263 ARG A CA 1
ATOM 1387 C C . ARG A 1 238 ? 19.678 54.394 50.070 1.00 18.71 263 ARG A C 1
ATOM 1388 O O . ARG A 1 238 ? 20.388 53.867 50.933 1.00 21.20 263 ARG A O 1
ATOM 1396 N N . VAL A 1 239 ? 19.464 53.834 48.877 1.00 17.44 264 VAL A N 1
ATOM 1397 C CA . VAL A 1 239 ? 20.191 52.630 48.484 1.00 13.85 264 VAL A CA 1
ATOM 1398 C C . VAL A 1 239 ? 21.680 52.927 48.384 1.00 17.07 264 VAL A C 1
ATOM 1399 O O . VAL A 1 239 ? 22.521 52.158 48.863 1.00 20.60 264 VAL A O 1
ATOM 1403 N N . LEU A 1 240 ? 22.027 54.055 47.758 1.00 18.24 265 LEU A N 1
ATOM 1404 C CA . LEU A 1 240 ? 23.430 54.428 47.636 1.00 17.79 265 LEU A CA 1
ATOM 1405 C C . LEU A 1 240 ? 23.990 54.939 48.956 1.00 19.05 265 LEU A C 1
ATOM 1406 O O . LEU A 1 240 ? 25.195 54.817 49.205 1.00 23.11 265 LEU A O 1
ATOM 1411 N N . ARG A 1 241 ? 23.141 55.510 49.813 1.00 18.20 266 ARG A N 1
ATOM 1412 C CA . ARG A 1 241 ? 23.619 55.956 51.116 1.00 21.51 266 ARG A CA 1
ATOM 1413 C C . ARG A 1 241 ? 23.916 54.776 52.031 1.00 18.98 266 ARG A C 1
ATOM 1414 O O . ARG A 1 241 ? 24.801 54.866 52.888 1.00 21.27 266 ARG A O 1
ATOM 1422 N N . ALA A 1 242 ? 23.202 53.661 51.860 1.00 16.65 267 ALA A N 1
ATOM 1423 C CA . ALA A 1 242 ? 23.510 52.467 52.638 1.00 16.43 267 ALA A CA 1
ATOM 1424 C C . ALA A 1 242 ? 24.849 51.873 52.222 1.00 17.55 267 ALA A C 1
ATOM 1425 O O . ALA A 1 242 ? 25.645 51.462 53.074 1.00 19.07 267 ALA A O 1
ATOM 1427 N N . VAL A 1 243 ? 25.116 51.822 50.914 1.00 21.12 268 VAL A N 1
ATOM 1428 C CA . VAL A 1 243 ? 26.399 51.321 50.435 1.00 14.74 268 VAL A CA 1
ATOM 1429 C C . VAL A 1 243 ? 27.530 52.245 50.864 1.00 16.45 268 VAL A C 1
ATOM 1430 O O . VAL A 1 243 ? 28.643 51.787 51.151 1.00 16.36 268 VAL A O 1
ATOM 1434 N N . ARG A 1 244 ? 27.268 53.553 50.928 1.00 17.61 269 ARG A N 1
ATOM 1435 C CA A ARG A 1 244 ? 28.308 54.494 51.332 0.68 22.03 269 ARG A CA 1
ATOM 1436 C CA B ARG A 1 244 ? 28.305 54.497 51.333 0.32 21.08 269 ARG A CA 1
ATOM 1437 C C . ARG A 1 244 ? 28.685 54.306 52.796 0.90 16.59 269 ARG A C 1
ATOM 1438 O O . ARG A 1 244 ? 29.871 54.321 53.143 1.00 13.70 269 ARG A O 1
ATOM 1453 N N . PHE A 1 245 ? 27.691 54.124 53.669 1.00 17.02 270 PHE A N 1
ATOM 1454 C CA . PHE A 1 245 ? 27.959 53.908 55.086 1.00 14.95 270 PHE A CA 1
ATOM 1455 C C . PHE A 1 245 ? 28.358 52.473 55.398 1.00 16.09 270 PHE A C 1
ATOM 1456 O O . PHE A 1 245 ? 28.983 52.231 56.437 1.00 17.84 270 PHE A O 1
ATOM 1464 N N . GLY A 1 246 ? 28.008 51.518 54.534 1.00 15.28 271 GLY A N 1
ATOM 1465 C CA . GLY A 1 246 ? 28.419 50.143 54.759 1.00 18.67 271 GLY A CA 1
ATOM 1466 C C . GLY A 1 246 ? 29.889 49.909 54.481 1.00 22.99 271 GLY A C 1
ATOM 1467 O O . GLY A 1 246 ? 30.534 49.106 55.162 1.00 23.66 271 GLY A O 1
ATOM 1468 N N . ALA A 1 247 ? 30.439 50.603 53.485 1.00 25.29 272 ALA A N 1
ATOM 1469 C CA . ALA A 1 247 ? 31.850 50.478 53.146 1.00 19.69 272 ALA A CA 1
ATOM 1470 C C . ALA A 1 247 ? 32.736 51.456 53.906 1.00 19.20 272 ALA A C 1
ATOM 1471 O O . ALA A 1 247 ? 33.932 51.190 54.068 1.00 24.47 272 ALA A O 1
ATOM 1473 N N . ARG A 1 248 ? 32.182 52.579 54.367 1.00 19.59 273 ARG A N 1
ATOM 1474 C CA . ARG A 1 248 ? 32.967 53.529 55.147 1.00 15.79 273 ARG A CA 1
ATOM 1475 C C . ARG A 1 248 ? 33.323 52.954 56.513 1.00 20.54 273 ARG A C 1
ATOM 1476 O O . ARG A 1 248 ? 34.475 53.040 56.954 1.00 21.93 273 ARG A O 1
ATOM 1484 N N . PHE A 1 249 ? 32.345 52.364 57.197 1.00 20.34 274 PHE A N 1
ATOM 1485 C CA . PHE A 1 249 ? 32.556 51.779 58.513 1.00 21.21 274 PHE A CA 1
ATOM 1486 C C . PHE A 1 249 ? 32.878 50.291 58.459 1.00 22.58 274 PHE A C 1
ATOM 1487 O O . PHE A 1 249 ? 33.072 49.677 59.514 1.00 24.82 274 PHE A O 1
ATOM 1495 N N . GLY A 1 250 ? 32.939 49.701 57.268 1.00 20.74 275 GLY A N 1
ATOM 1496 C CA . GLY A 1 250 ? 33.237 48.287 57.153 1.00 20.43 275 GLY A CA 1
ATOM 1497 C C . GLY A 1 250 ? 32.162 47.377 57.698 1.00 23.13 275 GLY A C 1
ATOM 1498 O O . GLY A 1 250 ? 32.472 46.291 58.197 1.00 24.45 275 GLY A O 1
ATOM 1499 N N . PHE A 1 251 ? 30.902 47.790 57.616 1.00 23.54 276 PHE A N 1
ATOM 1500 C CA . PHE A 1 251 ? 29.785 47.004 58.116 1.00 23.91 276 PHE A CA 1
ATOM 1501 C C . PHE A 1 251 ? 29.115 46.244 56.978 1.00 23.88 276 PHE A C 1
ATOM 1502 O O . PHE A 1 251 ? 29.323 46.530 55.796 1.00 23.01 276 PHE A O 1
ATOM 1510 N N . THR A 1 252 ? 28.298 45.267 57.353 1.00 25.39 277 THR A N 1
ATOM 1511 C CA . THR A 1 252 ? 27.543 44.482 56.392 1.00 25.42 277 THR A CA 1
ATOM 1512 C C . THR A 1 252 ? 26.184 45.127 56.132 1.00 25.35 277 THR A C 1
ATOM 1513 O O . THR A 1 252 ? 25.799 46.113 56.765 1.00 27.68 277 THR A O 1
ATOM 1517 N N . LEU A 1 253 ? 25.450 44.553 55.184 1.00 24.51 278 LEU A N 1
ATOM 1518 C CA . LEU A 1 253 ? 24.112 45.010 54.842 1.00 21.90 278 LEU A CA 1
ATOM 1519 C C . LEU A 1 253 ? 23.093 43.949 55.236 1.00 18.18 278 LEU A C 1
ATOM 1520 O O . LEU A 1 253 ? 23.311 42.754 55.013 1.00 17.23 278 LEU A O 1
ATOM 1525 N N . ASP A 1 254 ? 21.987 44.392 55.830 1.00 17.56 279 ASP A N 1
ATOM 1526 C CA . ASP A 1 254 ? 20.938 43.471 56.243 1.00 18.63 279 ASP A CA 1
ATOM 1527 C C . ASP A 1 254 ? 20.378 42.726 55.036 1.00 21.43 279 ASP A C 1
ATOM 1528 O O . ASP A 1 254 ? 20.315 43.257 53.924 1.00 23.92 279 ASP A O 1
ATOM 1533 N N . GLU A 1 255 ? 19.970 41.476 55.267 1.00 25.02 280 GLU A N 1
ATOM 1534 C CA . GLU A 1 255 ? 19.484 40.650 54.167 1.00 23.75 280 GLU A CA 1
ATOM 1535 C C . GLU A 1 255 ? 18.180 41.181 53.588 1.00 21.01 280 GLU A C 1
ATOM 1536 O O . GLU A 1 255 ? 17.919 41.001 52.393 1.00 25.26 280 GLU A O 1
ATOM 1542 N N . GLU A 1 256 ? 17.349 41.833 54.404 1.00 16.06 281 GLU A N 1
ATOM 1543 C CA . GLU A 1 256 ? 16.164 42.475 53.853 1.00 17.92 281 GLU A CA 1
ATOM 1544 C C . GLU A 1 256 ? 16.513 43.756 53.109 1.00 20.46 281 GLU A C 1
ATOM 1545 O O . GLU A 1 256 ? 15.711 44.225 52.294 1.00 21.50 281 GLU A O 1
ATOM 1551 N N . LEU A 1 257 ? 17.688 44.331 53.374 1.00 19.91 282 LEU A N 1
ATOM 1552 C CA . LEU A 1 257 ? 18.133 45.502 52.631 1.00 18.81 282 LEU A CA 1
ATOM 1553 C C . LEU A 1 257 ? 18.779 45.110 51.310 1.00 19.41 282 LEU A C 1
ATOM 1554 O O . LEU A 1 257 ? 18.694 45.864 50.334 1.00 25.74 282 LEU A O 1
ATOM 1559 N N . LYS A 1 258 ? 19.424 43.943 51.258 1.00 19.80 283 LYS A N 1
ATOM 1560 C CA . LYS A 1 258 ? 19.985 43.461 50.000 1.00 21.83 283 LYS A CA 1
ATOM 1561 C C . LYS A 1 258 ? 18.883 42.989 49.059 1.00 25.31 283 LYS A C 1
ATOM 1562 O O . LYS A 1 258 ? 18.890 43.312 47.866 1.00 26.41 283 LYS A O 1
ATOM 1568 N N . GLU A 1 259 ? 17.924 42.220 49.583 1.00 24.82 284 GLU A N 1
ATOM 1569 C CA . GLU A 1 259 ? 16.833 41.714 48.758 1.00 20.98 284 GLU A CA 1
ATOM 1570 C C . GLU A 1 259 ? 15.930 42.827 48.245 1.00 20.79 284 GLU A C 1
ATOM 1571 O O . GLU A 1 259 ? 15.233 42.631 47.244 1.00 22.28 284 GLU A O 1
ATOM 1573 N N . ALA A 1 260 ? 15.925 43.984 48.906 1.00 20.61 285 ALA A N 1
ATOM 1574 C CA . ALA A 1 260 ? 15.146 45.127 48.447 1.00 20.62 285 ALA A CA 1
ATOM 1575 C C . ALA A 1 260 ? 15.905 45.967 47.428 1.00 21.61 285 ALA A C 1
ATOM 1576 O O . ALA A 1 260 ? 15.327 46.392 46.422 1.00 19.88 285 ALA A O 1
ATOM 1578 N N . ALA A 1 261 ? 17.196 46.211 47.670 1.00 25.95 286 ALA A N 1
ATOM 1579 C CA . ALA A 1 261 ? 17.994 46.990 46.730 1.00 18.07 286 ALA A CA 1
ATOM 1580 C C . ALA A 1 261 ? 18.170 46.267 45.402 1.00 21.38 286 ALA A C 1
ATOM 1581 O O . ALA A 1 261 ? 18.286 46.915 44.356 1.00 24.51 286 ALA A O 1
ATOM 1583 N N . SER A 1 262 ? 18.190 44.935 45.420 1.00 24.65 287 SER A N 1
ATOM 1584 C CA . SER A 1 262 ? 18.371 44.148 44.207 1.00 25.28 287 SER A CA 1
ATOM 1585 C C . SER A 1 262 ? 17.079 43.939 43.431 1.00 33.08 287 SER A C 1
ATOM 1586 O O . SER A 1 262 ? 17.099 43.249 42.405 1.00 42.65 287 SER A O 1
ATOM 1589 N N . SER A 1 263 ? 15.965 44.507 43.884 1.00 29.64 288 SER A N 1
ATOM 1590 C CA . SER A 1 263 ? 14.695 44.321 43.201 1.00 31.90 288 SER A CA 1
ATOM 1591 C C . SER A 1 263 ? 14.626 45.182 41.946 1.00 35.08 288 SER A C 1
ATOM 1592 O O . SER A 1 263 ? 15.231 46.255 41.864 1.00 34.68 288 SER A O 1
ATOM 1595 N N . GLU A 1 264 ? 13.873 44.694 40.957 1.00 41.36 289 GLU A N 1
ATOM 1596 C CA . GLU A 1 264 ? 13.699 45.445 39.720 1.00 39.09 289 GLU A CA 1
ATOM 1597 C C . GLU A 1 264 ? 12.946 46.748 39.958 1.00 35.84 289 GLU A C 1
ATOM 1598 O O . GLU A 1 264 ? 13.177 47.734 39.250 1.00 36.71 289 GLU A O 1
ATOM 1604 N N . GLU A 1 265 ? 12.051 46.739 40.951 1.00 32.49 290 GLU A N 1
ATOM 1605 C CA . GLU A 1 265 ? 11.238 47.937 41.295 1.00 34.28 290 GLU A CA 1
ATOM 1606 C C . GLU A 1 265 ? 12.159 49.040 41.830 1.00 32.95 290 GLU A C 1
ATOM 1607 O O . GLU A 1 265 ? 12.065 50.180 41.334 1.00 29.53 290 GLU A O 1
ATOM 1613 N N . VAL A 1 266 ? 13.011 48.703 42.803 1.00 32.09 291 VAL A N 1
ATOM 1614 C CA . VAL A 1 266 ? 13.955 49.690 43.409 1.00 28.25 291 VAL A CA 1
ATOM 1615 C C . VAL A 1 266 ? 15.007 50.078 42.362 1.00 27.86 291 VAL A C 1
ATOM 1616 O O . VAL A 1 266 ? 15.387 51.265 42.319 1.00 28.38 291 VAL A O 1
ATOM 1620 N N . ARG A 1 267 ? 15.473 49.127 41.570 1.00 31.98 292 ARG A N 1
ATOM 1621 C CA . ARG A 1 267 ? 16.480 49.454 40.538 1.00 34.24 292 ARG A CA 1
ATOM 1622 C C . ARG A 1 267 ? 15.841 50.381 39.498 1.00 36.79 292 ARG A C 1
ATOM 1623 O O . ARG A 1 267 ? 16.504 51.332 39.064 1.00 38.06 292 ARG A O 1
ATOM 1631 N N . VAL A 1 268 ? 14.586 50.122 39.140 1.00 35.96 293 VAL A N 1
ATOM 1632 C CA . VAL A 1 268 ? 13.896 50.955 38.110 1.00 29.08 293 VAL A CA 1
ATOM 1633 C C . VAL A 1 268 ? 13.527 52.308 38.730 1.00 33.82 293 VAL A C 1
ATOM 1634 O O . VAL A 1 268 ? 13.295 53.265 37.965 1.00 40.31 293 VAL A O 1
ATOM 1638 N N . ALA A 1 269 ? 13.478 52.374 40.065 1.00 35.06 294 ALA A N 1
ATOM 1639 C CA . ALA A 1 269 ? 13.132 53.627 40.777 1.00 30.11 294 ALA A CA 1
ATOM 1640 C C . ALA A 1 269 ? 14.409 54.418 41.082 1.00 31.21 294 ALA A C 1
ATOM 1641 O O . ALA A 1 269 ? 14.297 55.551 41.590 1.00 35.00 294 ALA A O 1
ATOM 1643 N N . LEU A 1 270 ? 15.573 53.834 40.778 1.00 32.51 295 LEU A N 1
ATOM 1644 C CA . LEU A 1 270 ? 16.880 54.501 41.028 1.00 29.16 295 LEU A CA 1
ATOM 1645 C C . LEU A 1 270 ? 17.380 55.139 39.727 1.00 32.37 295 LEU A C 1
ATOM 1646 O O . LEU A 1 270 ? 18.069 56.176 39.803 1.00 32.27 295 LEU A O 1
ATOM 1651 N N . GLY A 1 271 ? 17.042 54.536 38.582 1.00 33.24 296 GLY A N 1
ATOM 1652 C CA . GLY A 1 271 ? 17.468 55.055 37.268 1.00 39.97 296 GLY A CA 1
ATOM 1653 C C . GLY A 1 271 ? 16.479 56.065 36.712 1.00 45.64 296 GLY A C 1
ATOM 1654 O O . GLY A 1 271 ? 16.841 56.780 35.757 1.00 53.04 296 GLY A O 1
ATOM 1655 N N . GLU A 1 272 ? 15.274 56.121 37.289 1.00 46.98 297 GLU A N 1
ATOM 1656 C CA . GLU A 1 272 ? 14.223 57.067 36.827 1.00 41.12 297 GLU A CA 1
ATOM 1657 C C . GLU A 1 272 ? 13.775 57.946 38.000 1.00 41.94 297 GLU A C 1
ATOM 1658 O O . GLU A 1 272 ? 13.832 57.470 39.151 1.00 48.94 297 GLU A O 1
ATOM 1664 N N . LYS A 1 273 ? 13.350 59.179 37.706 1.00 43.11 298 LYS A N 1
ATOM 1665 C CA . LYS A 1 273 ? 12.881 60.135 38.746 1.00 53.94 298 LYS A CA 1
ATOM 1666 C C . LYS A 1 273 ? 13.922 60.225 39.868 1.00 35.88 298 LYS A C 1
ATOM 1667 O O . LYS A 1 273 ? 13.534 60.083 41.045 1.00 26.37 298 LYS A O 1
ATOM 1669 N N . ILE A 1 274 ? 15.189 60.455 39.509 1.00 34.18 299 ILE A N 1
ATOM 1670 C CA . ILE A 1 274 ? 16.291 60.570 40.512 1.00 37.43 299 ILE A CA 1
ATOM 1671 C C . ILE A 1 274 ? 17.410 61.433 39.917 1.00 30.35 299 ILE A C 1
ATOM 1672 O O . ILE A 1 274 ? 18.043 60.988 38.939 1.00 23.38 299 ILE A O 1
ATOM 1677 N N . SER A 1 275 ? 17.634 62.619 40.491 1.00 26.98 300 SER A N 1
ATOM 1678 C CA . SER A 1 275 ? 18.693 63.543 40.005 1.00 23.04 300 SER A CA 1
ATOM 1679 C C . SER A 1 275 ? 20.023 62.791 39.889 1.00 23.22 300 SER A C 1
ATOM 1680 O O . SER A 1 275 ? 20.436 62.163 40.885 1.00 28.80 300 SER A O 1
ATOM 1683 N N . ARG A 1 276 ? 20.661 62.858 38.716 1.00 25.54 301 ARG A N 1
ATOM 1684 C CA . ARG A 1 276 ? 21.959 62.170 38.482 1.00 18.58 301 ARG A CA 1
ATOM 1685 C C . ARG A 1 276 ? 23.051 62.855 39.312 1.00 18.54 301 ARG A C 1
ATOM 1686 O O . ARG A 1 276 ? 23.976 62.153 39.766 1.00 20.73 301 ARG A O 1
ATOM 1694 N N . GLU A 1 277 ? 22.937 64.174 39.498 1.00 23.56 302 GLU A N 1
ATOM 1695 C CA . GLU A 1 277 ? 23.933 64.950 40.286 1.00 24.96 302 GLU A CA 1
ATOM 1696 C C . GLU A 1 277 ? 24.112 64.295 41.660 1.00 26.08 302 GLU A C 1
ATOM 1697 O O . GLU A 1 277 ? 25.270 64.152 42.100 1.00 24.83 302 GLU A O 1
ATOM 1703 N N . ARG A 1 278 ? 23.003 63.917 42.305 1.00 29.14 303 ARG A N 1
ATOM 1704 C CA . ARG A 1 278 ? 23.054 63.285 43.619 1.00 26.09 303 ARG A CA 1
ATOM 1705 C C . ARG A 1 278 ? 23.530 61.841 43.534 1.00 22.84 303 ARG A C 1
ATOM 1706 O O . ARG A 1 278 ? 24.151 61.341 44.478 1.00 26.15 303 ARG A O 1
ATOM 1714 N N . ILE A 1 279 ? 23.243 61.155 42.427 1.00 18.91 304 ILE A N 1
ATOM 1715 C CA . ILE A 1 279 ? 23.796 59.819 42.227 1.00 18.67 304 ILE A CA 1
ATOM 1716 C C . ILE A 1 279 ? 25.314 59.890 42.149 1.00 20.81 304 ILE A C 1
ATOM 1717 O O . ILE A 1 279 ? 26.025 59.144 42.831 1.00 23.78 304 ILE A O 1
ATOM 1722 N N . GLY A 1 280 ? 25.832 60.807 41.329 1.00 18.74 305 GLY A N 1
ATOM 1723 C CA . GLY A 1 280 ? 27.270 60.989 41.252 1.00 18.86 305 GLY A CA 1
ATOM 1724 C C . GLY A 1 280 ? 27.873 61.521 42.535 1.00 18.60 305 GLY A C 1
ATOM 1725 O O . GLY A 1 280 ? 29.032 61.231 42.845 1.00 18.04 305 GLY A O 1
ATOM 1726 N N . ASN A 1 281 ? 27.104 62.304 43.298 1.00 20.54 306 ASN A N 1
ATOM 1727 C CA . ASN A 1 281 ? 27.608 62.822 44.565 1.00 20.90 306 ASN A CA 1
ATOM 1728 C C . ASN A 1 281 ? 27.844 61.707 45.574 1.00 20.96 306 ASN A C 1
ATOM 1729 O O . ASN A 1 281 ? 28.769 61.796 46.390 1.00 20.89 306 ASN A O 1
ATOM 1734 N N . GLU A 1 282 ? 27.023 60.656 45.539 1.00 20.35 307 GLU A N 1
ATOM 1735 C CA . GLU A 1 282 ? 27.242 59.528 46.437 1.00 20.17 307 GLU A CA 1
ATOM 1736 C C . GLU A 1 282 ? 28.429 58.686 45.983 1.00 19.61 307 GLU A C 1
ATOM 1737 O O . GLU A 1 282 ? 29.209 58.206 46.813 1.00 19.67 307 GLU A O 1
ATOM 1743 N N . ILE A 1 283 ? 28.587 58.509 44.669 1.00 17.35 308 ILE A N 1
ATOM 1744 C CA . ILE A 1 283 ? 29.658 57.660 44.155 1.00 14.97 308 ILE A CA 1
ATOM 1745 C C . ILE A 1 283 ? 31.019 58.296 44.408 1.00 19.84 308 ILE A C 1
ATOM 1746 O O . ILE A 1 283 ? 32.002 57.599 44.687 1.00 23.49 308 ILE A O 1
ATOM 1751 N N . ASP A 1 284 ? 31.103 59.626 44.319 1.00 17.85 309 ASP A N 1
ATOM 1752 C CA . ASP A 1 284 ? 32.351 60.308 44.646 1.00 17.27 309 ASP A CA 1
ATOM 1753 C C . ASP A 1 284 ? 32.721 60.132 46.114 1.00 19.98 309 ASP A C 1
ATOM 1754 O O . ASP A 1 284 ? 33.908 60.025 46.444 1.00 18.81 309 ASP A O 1
ATOM 1759 N N . LEU A 1 285 ? 31.729 60.096 47.006 1.00 21.83 310 LEU A N 1
ATOM 1760 C CA . LEU A 1 285 ? 32.010 59.855 48.417 1.00 19.25 310 LEU A CA 1
ATOM 1761 C C . LEU A 1 285 ? 32.461 58.426 48.679 1.00 20.73 310 LEU A C 1
ATOM 1762 O O . LEU A 1 285 ? 33.106 58.172 49.703 1.00 26.49 310 LEU A O 1
ATOM 1767 N N . MET A 1 286 ? 32.134 57.488 47.787 1.00 16.65 311 MET A N 1
ATOM 1768 C CA . MET A 1 286 ? 32.598 56.114 47.944 1.00 16.92 311 MET A CA 1
ATOM 1769 C C . MET A 1 286 ? 34.043 55.966 47.485 1.00 20.32 311 MET A C 1
ATOM 1770 O O . MET A 1 286 ? 34.880 55.415 48.209 1.00 19.83 311 MET A O 1
ATOM 1775 N N . ILE A 1 287 ? 34.333 56.458 46.285 1.00 20.20 312 ILE A N 1
ATOM 1776 C CA . ILE A 1 287 ? 35.680 56.381 45.731 1.00 18.55 312 ILE A CA 1
ATOM 1777 C C . ILE A 1 287 ? 36.640 57.289 46.492 1.00 20.72 312 ILE A C 1
ATOM 1778 O O . ILE A 1 287 ? 37.852 57.071 46.485 1.00 20.43 312 ILE A O 1
ATOM 1783 N N . SER A 1 288 ? 36.092 58.306 47.148 1.00 20.32 313 SER A N 1
ATOM 1784 C CA . SER A 1 288 ? 36.898 59.248 47.915 1.00 18.73 313 SER A CA 1
ATOM 1785 C C . SER A 1 288 ? 36.688 59.061 49.413 1.00 22.64 313 SER A C 1
ATOM 1786 O O . SER A 1 288 ? 36.672 60.029 50.173 1.00 32.01 313 SER A O 1
ATOM 1788 N N . GLY A 1 289 ? 36.536 57.808 49.830 1.00 17.85 314 GLY A N 1
ATOM 1789 C CA . GLY A 1 289 ? 36.361 57.481 51.233 1.00 22.79 314 GLY A CA 1
ATOM 1790 C C . GLY A 1 289 ? 37.297 56.373 51.674 1.00 27.95 314 GLY A C 1
ATOM 1791 O O . GLY A 1 289 ? 38.288 56.084 51.003 1.00 33.83 314 GLY A O 1
ATOM 1792 N N . ASN A 1 290 ? 36.983 55.749 52.804 1.00 26.53 315 ASN A N 1
ATOM 1793 C CA . ASN A 1 290 ? 37.799 54.658 53.325 1.00 26.01 315 ASN A CA 1
ATOM 1794 C C . ASN A 1 290 ? 38.001 53.555 52.290 1.00 25.79 315 ASN A C 1
ATOM 1795 O O . ASN A 1 290 ? 38.891 53.642 51.444 1.00 33.42 315 ASN A O 1
ATOM 1800 N N . GLY A 1 291 ? 37.169 52.521 52.361 1.00 21.35 316 GLY A N 1
ATOM 1801 C CA . GLY A 1 291 ? 37.237 51.421 51.416 1.00 22.90 316 GLY A CA 1
ATOM 1802 C C . GLY A 1 291 ? 36.219 51.580 50.304 1.00 23.86 316 GLY A C 1
ATOM 1803 O O . GLY A 1 291 ? 35.023 51.378 50.512 1.00 24.22 316 GLY A O 1
ATOM 1804 N N . PRO A 1 292 ? 36.695 51.948 49.119 1.00 33.22 317 PRO A N 1
ATOM 1805 C CA . PRO A 1 292 ? 35.807 52.179 47.975 1.00 24.91 317 PRO A CA 1
ATOM 1806 C C . PRO A 1 292 ? 35.580 50.805 47.326 1.00 24.19 317 PRO A C 1
ATOM 1807 O O . PRO A 1 292 ? 34.539 50.609 46.724 1.00 25.85 317 PRO A O 1
ATOM 1811 N N . VAL A 1 293 ? 36.554 49.901 47.467 1.00 31.49 318 VAL A N 1
ATOM 1812 C CA . VAL A 1 293 ? 36.454 48.529 46.883 1.00 24.25 318 VAL A CA 1
ATOM 1813 C C . VAL A 1 293 ? 35.144 47.887 47.355 1.00 22.46 318 VAL A C 1
ATOM 1814 O O . VAL A 1 293 ? 34.398 47.369 46.500 1.00 21.90 318 VAL A O 1
ATOM 1818 N N . SER A 1 294 ? 34.886 47.925 48.666 1.00 23.05 319 SER A N 1
ATOM 1819 C CA . SER A 1 294 ? 33.650 47.334 49.245 1.00 20.66 319 SER A CA 1
ATOM 1820 C C . SER A 1 294 ? 32.417 47.970 48.593 1.00 20.01 319 SER A C 1
ATOM 1821 O O . SER A 1 294 ? 31.495 47.220 48.214 1.00 20.79 319 SER A O 1
ATOM 1824 N N . ALA A 1 295 ? 32.410 49.301 48.473 1.00 19.75 320 ALA A N 1
ATOM 1825 C CA . ALA A 1 295 ? 31.275 50.031 47.860 1.00 20.46 320 ALA A CA 1
ATOM 1826 C C . ALA A 1 295 ? 31.039 49.511 46.437 1.00 15.79 320 ALA A C 1
ATOM 1827 O O . ALA A 1 295 ? 29.872 49.244 46.089 1.00 17.46 320 ALA A O 1
ATOM 1829 N N . VAL A 1 296 ? 32.114 49.376 45.653 1.00 16.46 321 VAL A N 1
ATOM 1830 C CA . VAL A 1 296 ? 32.015 48.879 44.248 1.00 17.54 321 VAL A CA 1
ATOM 1831 C C . VAL A 1 296 ? 31.552 47.418 44.273 1.00 19.52 321 VAL A C 1
ATOM 1832 O O . VAL A 1 296 ? 30.741 47.041 43.404 1.00 23.85 321 VAL A O 1
ATOM 1836 N N . THR A 1 297 ? 32.054 46.637 45.235 1.00 22.20 322 THR A N 1
ATOM 1837 C CA . THR A 1 297 ? 31.680 45.202 45.362 1.00 19.44 322 THR A CA 1
ATOM 1838 C C . THR A 1 297 ? 30.169 45.089 45.592 1.00 19.59 322 THR A C 1
ATOM 1839 O O . THR A 1 297 ? 29.543 44.203 44.977 1.00 20.43 322 THR A O 1
ATOM 1843 N N . TYR A 1 298 ? 29.616 45.956 46.446 1.00 17.85 323 TYR A N 1
ATOM 1844 C CA . TYR A 1 298 ? 28.161 45.948 46.752 1.00 15.56 323 TYR A CA 1
ATOM 1845 C C . TYR A 1 298 ? 27.380 46.438 45.527 1.00 17.60 323 TYR A C 1
ATOM 1846 O O . TYR A 1 298 ? 26.241 45.978 45.314 1.00 18.59 323 TYR A O 1
ATOM 1855 N N . LEU A 1 299 ? 27.985 47.344 44.752 1.00 20.34 324 LEU A N 1
ATOM 1856 C CA . LEU A 1 299 ? 27.336 47.909 43.538 1.00 19.27 324 LEU A CA 1
ATOM 1857 C C . LEU A 1 299 ? 27.135 46.799 42.500 1.00 19.53 324 LEU A C 1
ATOM 1858 O O . LEU A 1 299 ? 26.059 46.769 41.870 1.00 22.13 324 LEU A O 1
ATOM 1863 N N . SER A 1 300 ? 28.134 45.925 42.335 1.00 19.94 325 SER A N 1
ATOM 1864 C CA . SER A 1 300 ? 28.047 44.835 41.369 1.00 20.15 325 SER A CA 1
ATOM 1865 C C . SER A 1 300 ? 27.173 43.703 41.891 1.00 20.35 325 SER A C 1
ATOM 1866 O O . SER A 1 300 ? 26.452 43.063 41.117 1.00 24.76 325 SER A O 1
ATOM 1869 N N . ASP A 1 301 ? 27.224 43.439 43.198 1.00 22.37 326 ASP A N 1
ATOM 1870 C CA . ASP A 1 301 ? 26.406 42.374 43.769 1.00 22.38 326 ASP A CA 1
ATOM 1871 C C . ASP A 1 301 ? 24.923 42.706 43.663 1.00 26.13 326 ASP A C 1
ATOM 1872 O O . ASP A 1 301 ? 24.119 41.876 43.222 1.00 32.31 326 ASP A O 1
ATOM 1877 N N . LEU A 1 302 ? 24.543 43.921 44.052 1.00 25.71 327 LEU A N 1
ATOM 1878 C CA . LEU A 1 302 ? 23.149 44.342 44.038 1.00 23.58 327 LEU A CA 1
ATOM 1879 C C . LEU A 1 302 ? 22.666 44.759 42.653 1.00 28.03 327 LEU A C 1
ATOM 1880 O O . LEU A 1 302 ? 21.559 45.298 42.540 1.00 30.13 327 LEU A O 1
ATOM 1885 N N . LYS A 1 303 ? 23.467 44.525 41.610 1.00 26.84 328 LYS A N 1
ATOM 1886 C CA . LYS A 1 303 ? 23.097 44.835 40.227 1.00 25.53 328 LYS A CA 1
ATOM 1887 C C . LYS A 1 303 ? 22.812 46.323 40.029 1.00 21.45 328 LYS A C 1
ATOM 1888 O O . LYS A 1 303 ? 21.988 46.704 39.194 1.00 21.27 328 LYS A O 1
ATOM 1894 N N . LEU A 1 304 ? 23.499 47.174 40.790 1.00 21.47 329 LEU A N 1
ATOM 1895 C CA . LEU A 1 304 ? 23.370 48.619 40.663 1.00 20.25 329 LEU A CA 1
ATOM 1896 C C . LEU A 1 304 ? 24.472 49.242 39.817 1.00 23.71 329 LEU A C 1
ATOM 1897 O O . LEU A 1 304 ? 24.393 50.437 39.509 1.00 24.49 329 LEU A O 1
ATOM 1902 N N . PHE A 1 305 ? 25.490 48.466 39.437 1.00 27.03 330 PHE A N 1
ATOM 1903 C CA . PHE A 1 305 ? 26.592 49.004 38.647 1.00 21.19 330 PHE A CA 1
ATOM 1904 C C . PHE A 1 305 ? 26.132 49.438 37.261 1.00 21.96 330 PHE A C 1
ATOM 1905 O O . PHE A 1 305 ? 26.740 50.328 36.658 1.00 28.44 330 PHE A O 1
ATOM 1913 N N . SER A 1 306 ? 25.069 48.828 36.744 1.00 23.18 331 SER A N 1
ATOM 1914 C CA . SER A 1 306 ? 24.540 49.174 35.433 1.00 22.73 331 SER A CA 1
ATOM 1915 C C . SER A 1 306 ? 23.542 50.323 35.475 1.00 22.35 331 SER A C 1
ATOM 1916 O O . SER A 1 306 ? 23.231 50.890 34.422 1.00 24.81 331 SER A O 1
ATOM 1919 N N . VAL A 1 307 ? 23.038 50.681 36.654 1.00 24.64 332 VAL A N 1
ATOM 1920 C CA . VAL A 1 307 ? 22.060 51.756 36.783 1.00 24.53 332 VAL A CA 1
ATOM 1921 C C . VAL A 1 307 ? 22.785 53.040 37.161 1.00 24.08 332 VAL A C 1
ATOM 1922 O O . VAL A 1 307 ? 22.396 54.135 36.740 1.00 24.49 332 VAL A O 1
ATOM 1926 N N . VAL A 1 308 ? 23.840 52.911 37.963 1.00 24.92 333 VAL A N 1
ATOM 1927 C CA . VAL A 1 308 ? 24.651 54.068 38.333 1.00 18.85 333 VAL A CA 1
ATOM 1928 C C . VAL A 1 308 ? 25.547 54.486 37.173 1.00 22.03 333 VAL A C 1
ATOM 1929 O O . VAL A 1 308 ? 25.526 55.640 36.731 1.00 23.93 333 VAL A O 1
ATOM 1933 N N . PHE A 1 309 ? 26.347 53.551 36.665 1.00 23.40 334 PHE A N 1
ATOM 1934 C CA . PHE A 1 309 ? 27.184 53.781 35.489 1.00 20.58 334 PHE A CA 1
ATOM 1935 C C . PHE A 1 309 ? 26.441 53.213 34.286 1.00 24.37 334 PHE A C 1
ATOM 1936 O O . PHE A 1 309 ? 26.657 52.070 33.882 1.00 29.77 334 PHE A O 1
ATOM 1944 N N . ALA A 1 310 ? 25.553 54.020 33.711 1.00 26.33 335 ALA A N 1
ATOM 1945 C CA . ALA A 1 310 ? 24.742 53.594 32.580 1.00 23.22 335 ALA A CA 1
ATOM 1946 C C . ALA A 1 310 ? 25.437 53.966 31.278 1.00 22.16 335 ALA A C 1
ATOM 1947 O O . ALA A 1 310 ? 25.816 55.124 31.079 1.00 21.21 335 ALA A O 1
ATOM 1949 N N . LEU A 1 311 ? 25.603 52.982 30.396 1.00 27.99 336 LEU A N 1
ATOM 1950 C CA . LEU A 1 311 ? 26.241 53.242 29.117 1.00 26.20 336 LEU A CA 1
ATOM 1951 C C . LEU A 1 311 ? 25.241 53.827 28.123 1.00 27.41 336 LEU A C 1
ATOM 1952 O O . LEU A 1 311 ? 24.040 53.553 28.205 1.00 29.67 336 LEU A O 1
ATOM 1957 N N . PRO A 1 312 ? 25.710 54.640 27.180 1.00 29.41 337 PRO A N 1
ATOM 1958 C CA . PRO A 1 312 ? 24.818 55.142 26.133 1.00 27.91 337 PRO A CA 1
ATOM 1959 C C . PRO A 1 312 ? 24.335 54.012 25.237 1.00 35.18 337 PRO A C 1
ATOM 1960 O O . PRO A 1 312 ? 24.959 52.955 25.125 1.00 36.63 337 PRO A O 1
ATOM 1964 N N . SER A 1 313 ? 23.190 54.255 24.595 1.00 40.18 338 SER A N 1
ATOM 1965 C CA . SER A 1 313 ? 22.590 53.233 23.741 1.00 46.76 338 SER A CA 1
ATOM 1966 C C . SER A 1 313 ? 23.508 52.871 22.579 1.00 54.64 338 SER A C 1
ATOM 1967 O O . SER A 1 313 ? 23.692 51.687 22.270 1.00 58.45 338 SER A O 1
ATOM 1970 N N . SER A 1 314 ? 24.096 53.873 21.928 1.00 49.79 339 SER A N 1
ATOM 1971 C CA . SER A 1 314 ? 24.996 53.644 20.797 1.00 47.43 339 SER A CA 1
ATOM 1972 C C . SER A 1 314 ? 26.423 53.391 21.288 1.00 48.46 339 SER A C 1
ATOM 1973 O O . SER A 1 314 ? 27.356 54.144 21.013 1.00 52.45 339 SER A O 1
ATOM 1976 N N . ALA A 1 315 ? 26.579 52.298 22.033 1.00 52.66 340 ALA A N 1
ATOM 1977 C CA . ALA A 1 315 ? 27.866 51.906 22.598 1.00 52.74 340 ALA A CA 1
ATOM 1978 C C . ALA A 1 315 ? 28.492 50.842 21.704 1.00 50.62 340 ALA A C 1
ATOM 1979 O O . ALA A 1 315 ? 28.033 49.695 21.677 1.00 55.97 340 ALA A O 1
ATOM 1981 N N . GLU A 1 316 ? 29.542 51.220 20.977 1.00 42.37 341 GLU A N 1
ATOM 1982 C CA . GLU A 1 316 ? 30.241 50.307 20.078 1.00 49.53 341 GLU A CA 1
ATOM 1983 C C . GLU A 1 316 ? 31.717 50.322 20.449 1.00 45.92 341 GLU A C 1
ATOM 1984 O O . GLU A 1 316 ? 32.346 51.400 20.432 1.00 45.86 341 GLU A O 1
ATOM 1990 N N . PRO A 1 317 ? 32.320 49.171 20.795 1.00 50.70 342 PRO A N 1
ATOM 1991 C CA . PRO A 1 317 ? 31.672 47.856 20.862 1.00 49.64 342 PRO A CA 1
ATOM 1992 C C . PRO A 1 317 ? 30.731 47.712 22.054 1.00 55.83 342 PRO A C 1
ATOM 1993 O O . PRO A 1 317 ? 30.848 48.465 23.022 1.00 69.39 342 PRO A O 1
ATOM 1997 N N . SER A 1 318 ? 29.807 46.754 21.966 1.00 62.30 343 SER A N 1
ATOM 1998 C CA . SER A 1 318 ? 28.816 46.486 23.002 1.00 71.72 343 SER A CA 1
ATOM 1999 C C . SER A 1 318 ? 29.503 46.241 24.340 1.00 75.09 343 SER A C 1
ATOM 2000 O O . SER A 1 318 ? 30.620 45.708 24.372 1.00 78.54 343 SER A O 1
ATOM 2003 N N . PRO A 1 319 ? 28.886 46.626 25.455 1.00 77.22 344 PRO A N 1
ATOM 2004 C CA . PRO A 1 319 ? 29.500 46.391 26.768 1.00 76.55 344 PRO A CA 1
ATOM 2005 C C . PRO A 1 319 ? 29.744 44.912 26.999 1.00 74.95 344 PRO A C 1
ATOM 2006 O O . PRO A 1 319 ? 28.800 44.108 26.989 1.00 71.77 344 PRO A O 1
ATOM 2010 N N . PRO A 1 320 ? 31.002 44.514 27.195 1.00 72.32 345 PRO A N 1
ATOM 2011 C CA . PRO A 1 320 ? 31.296 43.097 27.437 1.00 73.61 345 PRO A CA 1
ATOM 2012 C C . PRO A 1 320 ? 30.597 42.594 28.690 1.00 75.98 345 PRO A C 1
ATOM 2013 O O . PRO A 1 320 ? 30.302 43.355 29.614 1.00 73.75 345 PRO A O 1
ATOM 2017 N N . GLU A 1 321 ? 30.326 41.294 28.709 1.00 78.60 346 GLU A N 1
ATOM 2018 C CA . GLU A 1 321 ? 29.615 40.704 29.833 1.00 83.69 346 GLU A CA 1
ATOM 2019 C C . GLU A 1 321 ? 30.505 40.675 31.070 1.00 80.74 346 GLU A C 1
ATOM 2020 O O . GLU A 1 321 ? 31.714 40.441 30.981 1.00 74.06 346 GLU A O 1
ATOM 2026 N N . ASN A 1 322 ? 29.892 40.928 32.229 1.00 83.57 347 ASN A N 1
ATOM 2027 C CA . ASN A 1 322 ? 30.586 40.935 33.519 1.00 86.50 347 ASN A CA 1
ATOM 2028 C C . ASN A 1 322 ? 31.696 41.987 33.549 1.00 79.23 347 ASN A C 1
ATOM 2029 O O . ASN A 1 322 ? 32.854 41.696 33.854 1.00 78.59 347 ASN A O 1
ATOM 2034 N N . CYS A 1 323 ? 31.328 43.230 33.225 1.00 69.96 348 CYS A N 1
ATOM 2035 C CA . CYS A 1 323 ? 32.280 44.329 33.330 1.00 61.23 348 CYS A CA 1
ATOM 2036 C C . CYS A 1 323 ? 32.567 44.707 34.776 1.00 62.19 348 CYS A C 1
ATOM 2037 O O . CYS A 1 323 ? 33.591 45.343 35.045 1.00 62.63 348 CYS A O 1
ATOM 2040 N N . GLY A 1 324 ? 31.686 44.336 35.707 1.00 69.07 349 GLY A N 1
ATOM 2041 C CA . GLY A 1 324 ? 31.961 44.585 37.111 1.00 56.38 349 GLY A CA 1
ATOM 2042 C C . GLY A 1 324 ? 33.075 43.717 37.656 1.00 63.18 349 GLY A C 1
ATOM 2043 O O . GLY A 1 324 ? 33.774 44.115 38.593 1.00 62.89 349 GLY A O 1
ATOM 2044 N N . SER A 1 325 ? 33.260 42.524 37.084 1.00 56.71 350 SER A N 1
ATOM 2045 C CA . SER A 1 325 ? 34.348 41.655 37.520 1.00 50.98 350 SER A CA 1
ATOM 2046 C C . SER A 1 325 ? 35.704 42.201 37.095 1.00 54.86 350 SER A C 1
ATOM 2047 O O . SER A 1 325 ? 36.692 42.035 37.820 1.00 56.54 350 SER A O 1
ATOM 2050 N N . LEU A 1 326 ? 35.774 42.848 35.930 1.00 61.39 351 LEU A N 1
ATOM 2051 C CA . LEU A 1 326 ? 37.023 43.461 35.494 1.00 58.39 351 LEU A CA 1
ATOM 2052 C C . LEU A 1 326 ? 37.268 44.798 36.181 1.00 48.24 351 LEU A C 1
ATOM 2053 O O . LEU A 1 326 ? 38.424 45.205 36.340 1.00 43.81 351 LEU A O 1
ATOM 2058 N N . SER A 1 327 ? 36.202 45.488 36.594 1.00 46.15 352 SER A N 1
ATOM 2059 C CA . SER A 1 327 ? 36.371 46.766 37.277 1.00 44.02 352 SER A CA 1
ATOM 2060 C C . SER A 1 327 ? 36.903 46.572 38.691 1.00 43.32 352 SER A C 1
ATOM 2061 O O . SER A 1 327 ? 37.810 47.293 39.122 1.00 43.29 352 SER A O 1
ATOM 2064 N N . GLN A 1 328 ? 36.351 45.603 39.429 1.00 42.58 353 GLN A N 1
ATOM 2065 C CA . GLN A 1 328 ? 36.810 45.364 40.794 1.00 44.85 353 GLN A CA 1
ATOM 2066 C C . GLN A 1 328 ? 38.269 44.931 40.819 1.00 44.94 353 GLN A C 1
ATOM 2067 O O . GLN A 1 328 ? 39.042 45.384 41.671 1.00 41.64 353 GLN A O 1
ATOM 2073 N N . SER A 1 329 ? 38.663 44.053 39.893 1.00 42.77 354 SER A N 1
ATOM 2074 C CA . SER A 1 329 ? 40.046 43.587 39.856 1.00 38.72 354 SER A CA 1
ATOM 2075 C C . SER A 1 329 ? 41.010 44.742 39.615 1.00 38.67 354 SER A C 1
ATOM 2076 O O . SER A 1 329 ? 42.058 44.831 40.266 1.00 39.10 354 SER A O 1
ATOM 2079 N N . TYR A 1 330 ? 40.673 45.637 38.684 1.00 38.96 355 TYR A N 1
ATOM 2080 C CA . TYR A 1 330 ? 41.498 46.821 38.468 1.00 31.82 355 TYR A CA 1
ATOM 2081 C C . TYR A 1 330 ? 41.412 47.774 39.653 1.00 31.88 355 TYR A C 1
ATOM 2082 O O . TYR A 1 330 ? 42.411 48.397 40.029 1.00 31.88 355 TYR A O 1
AT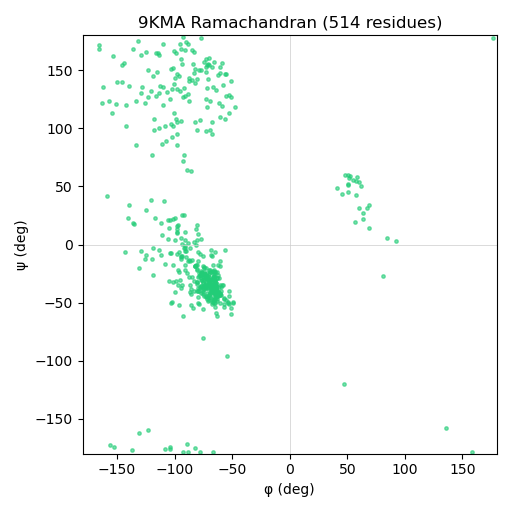OM 2091 N N . LEU A 1 331 ? 40.213 47.878 40.235 1.00 33.58 356 LEU A N 1
ATOM 2092 C CA . LEU A 1 331 ? 39.973 48.772 41.401 1.00 34.89 356 LEU A CA 1
ATOM 2093 C C . LEU A 1 331 ? 40.828 48.306 42.585 1.00 36.56 356 LEU A C 1
ATOM 2094 O O . LEU A 1 331 ? 41.480 49.161 43.216 1.00 39.16 356 LEU A O 1
ATOM 2099 N N . GLU A 1 332 ? 40.818 46.999 42.867 1.00 34.97 357 GLU A N 1
ATOM 2100 C CA . GLU A 1 332 ? 41.602 46.426 43.995 1.00 39.77 357 GLU A CA 1
ATOM 2101 C C . GLU A 1 332 ? 43.098 46.642 43.738 1.00 39.95 357 GLU A C 1
ATOM 2102 O O . GLU A 1 332 ? 43.817 46.995 44.693 1.00 44.13 357 GLU A O 1
ATOM 2108 N N . ALA A 1 333 ? 43.538 46.434 42.493 1.00 33.51 358 ALA A N 1
ATOM 2109 C CA . ALA A 1 333 ? 44.964 46.603 42.123 1.00 31.18 358 ALA A CA 1
ATOM 2110 C C . ALA A 1 333 ? 45.363 48.078 42.251 1.00 28.62 358 ALA A C 1
ATOM 2111 O O . ALA A 1 333 ? 46.428 48.354 42.836 1.00 31.25 358 ALA A O 1
ATOM 2113 N N . MET A 1 334 ? 44.531 48.982 41.721 1.00 31.69 359 MET A N 1
ATOM 2114 C CA . MET A 1 334 ? 44.812 50.442 41.774 1.00 33.45 359 MET A CA 1
ATOM 2115 C C . MET A 1 334 ? 44.805 50.914 43.233 1.00 33.82 359 MET A C 1
ATOM 2116 O O . MET A 1 334 ? 45.632 51.782 43.576 1.00 31.97 359 MET A O 1
ATOM 2121 N N . TRP A 1 335 ? 43.906 50.357 44.051 1.00 35.20 360 TRP A N 1
ATOM 2122 C CA . TRP A 1 335 ? 43.800 50.738 45.486 1.00 33.69 360 TRP A CA 1
ATOM 2123 C C . TRP A 1 335 ? 45.015 50.209 46.258 1.00 34.41 360 TRP A C 1
ATOM 2124 O O . TRP A 1 335 ? 45.403 50.846 47.257 1.00 36.43 360 TRP A O 1
ATOM 2135 N N . SER A 1 336 ? 45.584 49.087 45.805 1.00 37.07 361 SER A N 1
ATOM 2136 C CA . SER A 1 336 ? 46.764 48.476 46.473 1.00 39.03 361 SER A CA 1
ATOM 2137 C C . SER A 1 336 ? 48.057 49.027 45.860 1.00 43.83 361 SER A C 1
ATOM 2138 O O . SER A 1 336 ? 49.145 48.629 46.322 1.00 49.94 361 SER A O 1
ATOM 2141 N N . LEU A 1 337 ? 47.933 49.907 44.862 1.00 39.61 362 LEU A N 1
ATOM 2142 C CA . LEU A 1 337 ? 49.117 50.506 44.188 1.00 37.85 362 LEU A CA 1
ATOM 2143 C C . LEU A 1 337 ? 49.206 51.995 44.543 1.00 43.51 362 LEU A C 1
ATOM 2144 O O . LEU A 1 337 ? 50.049 52.694 43.948 1.00 52.30 362 LEU A O 1
ATOM 2149 N N . LEU A 1 338 ? 48.365 52.451 45.477 1.00 41.03 363 LEU A N 1
ATOM 2150 C CA . LEU A 1 338 ? 48.358 53.877 45.903 1.00 40.45 363 LEU A CA 1
ATOM 2151 C C . LEU A 1 338 ? 48.267 53.949 47.432 1.00 56.78 363 LEU A C 1
ATOM 2152 O O . LEU A 1 338 ? 47.916 55.026 47.952 1.00 62.00 363 LEU A O 1
ATOM 2157 N N . LYS A 1 339 ? 48.586 52.856 48.120 1.00 61.80 364 LYS A N 1
ATOM 2158 C CA . LYS A 1 339 ? 48.562 52.823 49.579 1.00 64.69 364 LYS A CA 1
ATOM 2159 C C . LYS A 1 339 ? 49.736 52.020 50.138 1.00 70.93 364 LYS A C 1
ATOM 2160 O O . LYS A 1 339 ? 49.686 51.530 51.267 1.00 78.02 364 LYS A O 1
ATOM 2166 N N . THR A 1 340 ? 50.790 51.891 49.339 1.00 72.80 365 THR A N 1
ATOM 2167 C CA . THR A 1 340 ? 52.011 51.141 49.741 1.00 80.23 365 THR A CA 1
ATOM 2168 C C . THR A 1 340 ? 53.049 52.082 50.363 1.00 85.20 365 THR A C 1
ATOM 2169 O O . THR A 1 340 ? 53.391 51.882 51.545 1.00 84.01 365 THR A O 1
ATOM 2173 N N . PRO A 1 341 ? 53.562 53.092 49.625 1.00 86.71 366 PRO A N 1
ATOM 2174 C CA . PRO A 1 341 ? 54.558 54.022 50.167 1.00 90.38 366 PRO A CA 1
ATOM 2175 C C . PRO A 1 341 ? 53.934 55.013 51.161 1.00 97.60 366 PRO A C 1
ATOM 2176 O O . PRO A 1 341 ? 54.590 55.356 52.129 1.00 97.57 366 PRO A O 1
ATOM 2180 N N . ARG A 1 342 ? 52.693 55.437 50.895 1.00 97.66 367 ARG A N 1
ATOM 2181 C CA . ARG A 1 342 ? 51.968 56.398 51.772 1.00 102.58 367 ARG A CA 1
ATOM 2182 C C . ARG A 1 342 ? 52.865 57.609 52.054 1.00 109.23 367 ARG A C 1
ATOM 2183 O O . ARG A 1 342 ? 53.157 57.864 53.239 1.00 112.42 367 ARG A O 1
ATOM 2191 N N . PRO A 1 343 ? 53.312 58.363 51.024 1.00 110.73 368 PRO A N 1
ATOM 2192 C CA . PRO A 1 343 ? 54.172 59.531 51.232 1.00 116.47 368 PRO A CA 1
ATOM 2193 C C . PRO A 1 343 ? 53.371 60.736 51.747 1.00 120.94 368 PRO A C 1
ATOM 2194 O O . PRO A 1 343 ? 53.929 61.545 52.467 1.00 121.79 368 PRO A O 1
ATOM 2198 N N . GLY A 1 344 ? 52.092 60.819 51.365 1.00 117.19 369 GLY A N 1
ATOM 2199 C CA . GLY A 1 344 ? 51.216 61.929 51.791 1.00 110.92 369 GLY A CA 1
ATOM 2200 C C . GLY A 1 344 ? 51.232 63.072 50.791 1.00 121.82 369 GLY A C 1
ATOM 2201 O O . GLY A 1 344 ? 50.573 64.097 51.056 1.00 123.27 369 GLY A O 1
ATOM 2202 N N . LYS A 1 345 ? 51.958 62.901 49.682 1.00 123.77 370 LYS A N 1
ATOM 2203 C CA . LYS A 1 345 ? 52.052 63.947 48.629 1.00 116.07 370 LYS A CA 1
ATOM 2204 C C . LYS A 1 345 ? 51.100 63.594 47.480 1.00 110.03 370 LYS A C 1
ATOM 2205 O O . LYS A 1 345 ? 51.329 64.075 46.353 1.00 103.58 370 LYS A O 1
ATOM 2207 N N . PHE A 1 346 ? 50.074 62.785 47.767 1.00 110.32 371 PHE A N 1
ATOM 2208 C CA . PHE A 1 346 ? 49.083 62.370 46.739 1.00 99.76 371 PHE A CA 1
ATOM 2209 C C . PHE A 1 346 ? 47.750 63.079 47.000 1.00 97.28 371 PHE A C 1
ATOM 2210 O O . PHE A 1 346 ? 47.008 62.654 47.908 1.00 97.71 371 PHE A O 1
ATOM 2218 N N . SER A 1 347 ? 47.464 64.129 46.223 1.00 89.22 372 SER A N 1
ATOM 2219 C CA . SER A 1 347 ? 46.202 64.901 46.374 1.00 93.13 372 SER A CA 1
ATOM 2220 C C . SER A 1 347 ? 44.999 63.970 46.193 1.00 79.09 372 SER A C 1
ATOM 2221 O O . SER A 1 347 ? 45.034 63.129 45.272 1.00 75.37 372 SER A O 1
ATOM 2224 N N . GLY A 1 348 ? 43.978 64.122 47.043 1.00 67.85 373 GLY A N 1
ATOM 2225 C CA . GLY A 1 348 ? 42.765 63.284 46.973 1.00 56.02 373 GLY A CA 1
ATOM 2226 C C . GLY A 1 348 ? 42.204 63.214 45.563 1.00 44.31 373 GLY A C 1
ATOM 2227 O O . GLY A 1 348 ? 41.931 62.093 45.093 1.00 42.24 373 GLY A O 1
ATOM 2228 N N . GLU A 1 349 ? 42.038 64.371 44.914 1.00 43.94 374 GLU A N 1
ATOM 2229 C CA . GLU A 1 349 ? 41.492 64.433 43.531 1.00 40.42 374 GLU A CA 1
ATOM 2230 C C . GLU A 1 349 ? 42.291 63.490 42.623 1.00 36.08 374 GLU A C 1
ATOM 2231 O O . GLU A 1 349 ? 41.663 62.675 41.919 1.00 34.62 374 GLU A O 1
ATOM 2237 N N . GLN A 1 350 ? 43.623 63.604 42.647 1.00 36.30 375 GLN A N 1
ATOM 2238 C CA . GLN A 1 350 ? 44.505 62.750 41.805 1.00 33.83 375 GLN A CA 1
ATOM 2239 C C . GLN A 1 350 ? 44.204 61.272 42.082 1.00 30.23 375 GLN A C 1
ATOM 2240 O O . GLN A 1 350 ? 44.038 60.511 41.108 1.00 29.05 375 GLN A O 1
ATOM 2246 N N . ARG A 1 351 ? 44.138 60.892 43.362 1.00 35.02 376 ARG A N 1
ATOM 2247 C CA . ARG A 1 351 ? 43.861 59.483 43.756 1.00 29.14 376 ARG A CA 1
ATOM 2248 C C . ARG A 1 351 ? 42.412 59.126 43.400 1.00 23.27 376 ARG A C 1
ATOM 2249 O O . ARG A 1 351 ? 42.172 57.971 42.997 1.00 25.94 376 ARG A O 1
ATOM 2257 N N . ARG A 1 352 ? 41.493 60.086 43.549 1.00 26.93 377 ARG A N 1
ATOM 2258 C CA . ARG A 1 352 ? 40.055 59.858 43.244 1.00 23.41 377 ARG A CA 1
ATOM 2259 C C . ARG A 1 352 ? 39.888 59.580 41.746 1.00 23.88 377 ARG A C 1
ATOM 2260 O O . ARG A 1 352 ? 39.115 58.666 41.397 1.00 20.57 377 ARG A O 1
ATOM 2268 N N . LEU A 1 353 ? 40.589 60.345 40.903 1.00 27.48 378 LEU A N 1
ATOM 2269 C CA . LEU A 1 353 ? 40.505 60.176 39.426 1.00 23.67 378 LEU A CA 1
ATOM 2270 C C . LEU A 1 353 ? 41.188 58.864 39.020 1.00 21.95 378 LEU A C 1
ATOM 2271 O O . LEU A 1 353 ? 40.755 58.259 38.020 1.00 18.30 378 LEU A O 1
ATOM 2276 N N . ALA A 1 354 ? 42.213 58.449 39.772 1.00 22.63 379 ALA A N 1
ATOM 2277 C CA . ALA A 1 354 ? 42.935 57.217 39.474 1.00 20.54 379 ALA A CA 1
ATOM 2278 C C . ALA A 1 354 ? 42.033 56.001 39.635 1.00 25.85 379 ALA A C 1
ATOM 2279 O O . ALA A 1 354 ? 42.058 55.088 38.801 1.00 29.00 379 ALA A O 1
ATOM 2281 N N . LEU A 1 355 ? 41.230 55.972 40.701 1.00 26.63 380 LEU A N 1
ATOM 2282 C CA . LEU A 1 355 ? 40.335 54.841 40.923 1.00 20.72 380 LEU A CA 1
ATOM 2283 C C . LEU A 1 355 ? 39.259 54.768 39.847 1.00 20.26 380 LEU A C 1
ATOM 2284 O O . LEU A 1 355 ? 38.866 53.672 39.431 1.00 22.87 380 LEU A O 1
ATOM 2289 N N . TYR A 1 356 ? 38.771 55.922 39.382 1.00 20.83 381 TYR A N 1
ATOM 2290 C CA . TYR A 1 356 ? 37.811 55.923 38.283 1.00 20.33 381 TYR A CA 1
ATOM 2291 C C . TYR A 1 356 ? 38.444 55.409 36.995 1.00 21.92 381 TYR A C 1
ATOM 2292 O O . TYR A 1 356 ? 37.792 54.704 36.215 1.00 21.96 381 TYR A O 1
ATOM 2301 N N . ALA A 1 357 ? 39.711 55.752 36.755 1.00 22.76 382 ALA A N 1
ATOM 2302 C CA . ALA A 1 357 ? 40.378 55.325 35.529 1.00 21.91 382 ALA A CA 1
ATOM 2303 C C . ALA A 1 357 ? 40.536 53.810 35.489 1.00 27.43 382 ALA A C 1
ATOM 2304 O O . ALA A 1 357 ? 40.242 53.171 34.472 1.00 33.73 382 ALA A O 1
ATOM 2306 N N . ALA A 1 358 ? 41.002 53.219 36.591 1.00 25.25 383 ALA A N 1
ATOM 2307 C CA . ALA A 1 358 ? 41.136 51.767 36.649 1.00 24.00 383 ALA A CA 1
ATOM 2308 C C . ALA A 1 358 ? 39.773 51.087 36.621 1.00 26.39 383 ALA A C 1
ATOM 2309 O O . ALA A 1 358 ? 39.610 50.039 35.985 1.00 30.63 383 ALA A O 1
ATOM 2311 N N . MET A 1 359 ? 38.782 51.673 37.297 1.00 24.49 384 MET A N 1
ATOM 2312 C CA . MET A 1 359 ? 37.447 51.084 37.320 1.00 26.31 384 MET A CA 1
ATOM 2313 C C . MET A 1 359 ? 36.827 51.066 35.928 1.00 31.10 384 MET A C 1
ATOM 2314 O O . MET A 1 359 ? 36.152 50.100 35.552 1.00 34.64 384 MET A O 1
ATOM 2319 N N . PHE A 1 360 ? 37.047 52.124 35.147 1.00 27.49 385 PHE A N 1
ATOM 2320 C CA . PHE A 1 360 ? 36.511 52.235 33.798 1.00 25.48 385 PHE A CA 1
ATOM 2321 C C . PHE A 1 360 ? 37.530 51.844 32.735 1.00 29.49 385 PHE A C 1
ATOM 2322 O O . PHE A 1 360 ? 37.341 52.160 31.555 1.00 28.51 385 PHE A O 1
ATOM 2330 N N . LEU A 1 361 ? 38.604 51.165 33.133 1.00 28.95 386 LEU A N 1
ATOM 2331 C CA . LEU A 1 361 ? 39.599 50.718 32.163 1.00 28.63 386 LEU A CA 1
ATOM 2332 C C . LEU A 1 361 ? 39.035 49.781 31.098 1.00 32.83 386 LEU A C 1
ATOM 2333 O O . LEU A 1 361 ? 39.488 49.871 29.943 1.00 36.11 386 LEU A O 1
ATOM 2338 N N . PRO A 1 362 ? 38.093 48.875 31.387 1.00 36.13 387 PRO A N 1
ATOM 2339 C CA . PRO A 1 362 ? 37.488 48.092 30.295 1.00 36.34 387 PRO A CA 1
ATOM 2340 C C . PRO A 1 362 ? 36.716 48.930 29.287 1.00 37.53 387 PRO A C 1
ATOM 2341 O O . PRO A 1 362 ? 36.556 48.491 28.141 1.00 39.77 387 PRO A O 1
ATOM 2345 N N . PHE A 1 363 ? 36.231 50.113 29.666 1.00 36.88 388 PHE A N 1
ATOM 2346 C CA . PHE A 1 363 ? 35.521 50.993 28.747 1.00 30.07 388 PHE A CA 1
ATOM 2347 C C . PHE A 1 363 ? 36.448 51.988 28.057 1.00 31.27 388 PHE A C 1
ATOM 2348 O O . PHE A 1 363 ? 35.992 53.057 27.632 1.00 33.31 388 PHE A O 1
ATOM 2356 N N . ARG A 1 364 ? 37.734 51.657 27.930 1.00 30.55 389 ARG A N 1
ATOM 2357 C CA . ARG A 1 364 ? 38.703 52.594 27.372 1.00 30.43 389 ARG A CA 1
ATOM 2358 C C . ARG A 1 364 ? 38.617 52.665 25.851 1.00 28.29 389 ARG A C 1
ATOM 2359 O O . ARG A 1 364 ? 38.766 53.746 25.270 1.00 29.16 389 ARG A O 1
ATOM 2367 N N . LYS A 1 365 ? 38.372 51.536 25.190 1.00 29.43 390 LYS A N 1
ATOM 2368 C CA . LYS A 1 365 ? 38.335 51.495 23.735 1.00 32.61 390 LYS A CA 1
ATOM 2369 C C . LYS A 1 365 ? 36.929 51.606 23.160 1.00 34.99 390 LYS A C 1
ATOM 2370 O O . LYS A 1 365 ? 36.787 51.709 21.937 1.00 37.00 390 LYS A O 1
ATOM 2376 N N . THR A 1 366 ? 35.894 51.589 23.996 1.00 34.20 391 THR A N 1
ATOM 2377 C CA . THR A 1 366 ? 34.525 51.727 23.519 1.00 29.99 391 THR A CA 1
ATOM 2378 C C . THR A 1 366 ? 34.152 53.201 23.441 1.00 32.87 391 THR A C 1
ATOM 2379 O O . THR A 1 366 ? 34.525 53.996 24.308 1.00 30.65 391 THR A O 1
ATOM 2383 N N . VAL A 1 367 ? 33.415 53.560 22.391 1.00 38.06 392 VAL A N 1
ATOM 2384 C CA . VAL A 1 367 ? 33.036 54.940 22.129 1.00 34.43 392 VAL A CA 1
ATOM 2385 C C . VAL A 1 367 ? 31.545 54.995 21.822 1.00 32.20 392 VAL A C 1
ATOM 2386 O O . VAL A 1 367 ? 30.866 53.973 21.724 1.00 27.44 392 VAL A O 1
ATOM 2390 N N . TYR A 1 368 ? 31.044 56.219 21.671 1.00 33.97 393 TYR A N 1
ATOM 2391 C CA . TYR A 1 368 ? 29.658 56.454 21.301 1.00 29.42 393 TYR A CA 1
ATOM 2392 C C . TYR A 1 368 ? 29.593 57.672 20.392 1.00 31.57 393 TYR A C 1
ATOM 2393 O O . TYR A 1 368 ? 30.470 58.538 20.417 1.00 34.42 393 TYR A O 1
ATOM 2402 N N . LYS A 1 369 ? 28.537 57.728 19.586 1.00 33.90 394 LYS A N 1
ATOM 2403 C CA . LYS A 1 369 ? 28.338 58.806 18.626 1.00 36.26 394 LYS A CA 1
ATOM 2404 C C . LYS A 1 369 ? 27.271 59.758 19.152 1.00 38.70 394 LYS A C 1
ATOM 2405 O O . LYS A 1 369 ? 26.154 59.332 19.468 1.00 38.67 394 LYS A O 1
ATOM 2411 N N . ASP A 1 370 ? 27.617 61.039 19.245 1.00 39.37 395 ASP A N 1
ATOM 2412 C CA . ASP A 1 370 ? 26.689 62.064 19.697 1.00 42.71 395 ASP A CA 1
ATOM 2413 C C . ASP A 1 370 ? 25.920 62.620 18.499 1.00 53.13 395 ASP A C 1
ATOM 2414 O O . ASP A 1 370 ? 26.014 62.109 17.379 1.00 53.14 395 ASP A O 1
ATOM 2419 N N . THR A 1 371 ? 25.152 63.691 18.726 1.00 61.88 396 THR A N 1
ATOM 2420 C CA . THR A 1 371 ? 24.303 64.271 17.689 1.00 62.13 396 THR A CA 1
ATOM 2421 C C . THR A 1 371 ? 25.091 64.853 16.523 1.00 60.62 396 THR A C 1
ATOM 2422 O O . THR A 1 371 ? 24.480 65.276 15.535 1.00 60.78 396 THR A O 1
ATOM 2426 N N . LYS A 1 372 ? 26.418 64.897 16.615 1.00 62.70 397 LYS A N 1
ATOM 2427 C CA . LYS A 1 372 ? 27.262 65.397 15.539 1.00 61.65 397 LYS A CA 1
ATOM 2428 C C . LYS A 1 372 ? 27.989 64.276 14.809 1.00 57.12 397 LYS A C 1
ATOM 2429 O O . LYS A 1 372 ? 28.813 64.552 13.930 1.00 65.58 397 LYS A O 1
ATOM 2435 N N . GLY A 1 373 ? 27.708 63.020 15.154 1.00 42.61 398 GLY A N 1
ATOM 2436 C CA . GLY A 1 373 ? 28.311 61.882 14.495 1.00 41.86 398 GLY A CA 1
ATOM 2437 C C . GLY A 1 373 ? 29.787 61.706 14.766 1.00 45.59 398 GLY A C 1
ATOM 2438 O O . GLY A 1 373 ? 30.442 60.941 14.047 1.00 43.85 398 GLY A O 1
ATOM 2439 N N . LYS A 1 374 ? 30.335 62.383 15.772 1.00 51.45 399 LYS A N 1
ATOM 2440 C CA . LYS A 1 374 ? 31.723 62.188 16.163 1.00 47.45 399 LYS A CA 1
ATOM 2441 C C . LYS A 1 374 ? 31.779 61.106 17.234 1.00 43.84 399 LYS A C 1
ATOM 2442 O O . LYS A 1 374 ? 31.068 61.179 18.240 1.00 49.96 399 LYS A O 1
ATOM 2448 N N . SER A 1 375 ? 32.625 60.100 17.014 1.00 42.28 400 SER A N 1
ATOM 2449 C CA . SER A 1 375 ? 32.804 59.028 17.988 1.00 39.26 400 SER A CA 1
ATOM 2450 C C . SER A 1 375 ? 33.479 59.583 19.236 1.00 35.56 400 SER A C 1
ATOM 2451 O O . SER A 1 375 ? 34.682 59.864 19.232 1.00 39.64 400 SER A O 1
ATOM 2454 N N . ILE A 1 376 ? 32.706 59.743 20.304 1.00 31.87 401 ILE A N 1
ATOM 2455 C CA . ILE A 1 376 ? 33.209 60.249 21.578 1.00 28.73 401 ILE A CA 1
ATOM 2456 C C . ILE A 1 376 ? 33.414 59.057 22.505 1.00 29.62 401 ILE A C 1
ATOM 2457 O O . ILE A 1 376 ? 32.578 58.142 22.517 1.00 31.71 401 ILE A O 1
ATOM 2462 N N . PRO A 1 377 ? 34.508 59.004 23.268 1.00 29.64 402 PRO A N 1
ATOM 2463 C CA . PRO A 1 377 ? 34.700 57.889 24.203 1.00 31.51 402 PRO A CA 1
ATOM 2464 C C . PRO A 1 377 ? 33.532 57.749 25.168 1.00 27.76 402 PRO A C 1
ATOM 2465 O O . PRO A 1 377 ? 32.901 58.731 25.567 1.00 22.23 402 PRO A O 1
ATOM 2469 N N . VAL A 1 378 ? 33.249 56.498 25.539 1.00 28.99 403 VAL A N 1
ATOM 2470 C CA . VAL A 1 378 ? 32.093 56.204 26.382 1.00 24.01 403 VAL A CA 1
ATOM 2471 C C . VAL A 1 378 ? 32.263 56.800 27.775 1.00 19.49 403 VAL A C 1
ATOM 2472 O O . VAL A 1 378 ? 31.273 57.125 28.443 1.00 17.00 403 VAL A O 1
ATOM 2476 N N . VAL A 1 379 ? 33.508 56.983 28.226 1.00 23.10 404 VAL A N 1
ATOM 2477 C CA . VAL A 1 379 ? 33.764 57.539 29.551 1.00 20.76 404 VAL A CA 1
ATOM 2478 C C . VAL A 1 379 ? 33.192 58.942 29.692 1.00 22.08 404 VAL A C 1
ATOM 2479 O O . VAL A 1 379 ? 33.013 59.429 30.813 1.00 24.28 404 VAL A O 1
ATOM 2483 N N . ASN A 1 380 ? 32.902 59.611 28.574 1.00 25.91 405 ASN A N 1
ATOM 2484 C CA . ASN A 1 380 ? 32.289 60.932 28.628 1.00 26.07 405 ASN A CA 1
ATOM 2485 C C . ASN A 1 380 ? 30.813 60.844 28.997 1.00 29.86 405 ASN A C 1
ATOM 2486 O O . ASN A 1 380 ? 30.298 61.708 29.716 1.00 37.18 405 ASN A O 1
ATOM 2491 N N . HIS A 1 381 ? 30.121 59.804 28.525 1.00 23.64 406 HIS A N 1
ATOM 2492 C CA . HIS A 1 381 ? 28.696 59.668 28.810 1.00 20.72 406 HIS A CA 1
ATOM 2493 C C . HIS A 1 381 ? 28.444 59.275 30.261 1.00 24.00 406 HIS A C 1
ATOM 2494 O O . HIS A 1 381 ? 27.391 59.608 30.816 1.00 30.21 406 HIS A O 1
ATOM 2501 N N . ILE A 1 382 ? 29.388 58.573 30.888 1.00 20.91 407 ILE A N 1
ATOM 2502 C CA . ILE A 1 382 ? 29.208 58.163 32.276 1.00 18.08 407 ILE A CA 1
ATOM 2503 C C . ILE A 1 382 ? 29.408 59.342 33.221 1.00 19.12 407 ILE A C 1
ATOM 2504 O O . ILE A 1 382 ? 28.663 59.508 34.194 1.00 21.52 407 ILE A O 1
ATOM 2509 N N . PHE A 1 383 ? 30.410 60.181 32.953 1.00 19.62 408 PHE A N 1
ATOM 2510 C CA . PHE A 1 383 ? 30.727 61.276 33.863 1.00 20.05 408 PHE A CA 1
ATOM 2511 C C . PHE A 1 383 ? 29.803 62.471 33.666 1.00 25.31 408 PHE A C 1
ATOM 2512 O O . PHE A 1 383 ? 29.387 63.103 34.644 1.00 25.82 408 PHE A O 1
ATOM 2520 N N . LYS A 1 384 ? 29.475 62.801 32.417 1.00 26.56 409 LYS A N 1
ATOM 2521 C CA . LYS A 1 384 ? 28.689 63.996 32.134 1.00 27.73 409 LYS A CA 1
ATOM 2522 C C . LYS A 1 384 ? 27.188 63.753 32.188 1.00 27.99 409 LYS A C 1
ATOM 2523 O O . LYS A 1 384 ? 26.429 64.686 32.480 1.00 29.84 409 LYS A O 1
ATOM 2529 N N . PHE A 1 385 ? 26.737 62.531 31.916 1.00 25.73 410 PHE A N 1
ATOM 2530 C CA . PHE A 1 385 ? 25.315 62.251 31.801 1.00 30.63 410 PHE A CA 1
ATOM 2531 C C . PHE A 1 385 ? 24.796 61.235 32.808 1.00 28.36 410 PHE A C 1
ATOM 2532 O O . PHE A 1 385 ? 23.612 61.284 33.148 1.00 34.42 410 PHE A O 1
ATOM 2540 N N . SER A 1 386 ? 25.636 60.325 33.299 1.00 22.79 411 SER A N 1
ATOM 2541 C CA . SER A 1 386 ? 25.188 59.340 34.273 1.00 21.09 411 SER A CA 1
ATOM 2542 C C . SER A 1 386 ? 25.493 59.735 35.710 1.00 20.26 411 SER A C 1
ATOM 2543 O O . SER A 1 386 ? 24.831 59.235 36.626 1.00 24.14 411 SER A O 1
ATOM 2546 N N . MET A 1 387 ? 26.465 60.621 35.926 1.00 16.53 412 MET A N 1
ATOM 2547 C CA . MET A 1 387 ? 26.838 61.070 37.257 1.00 16.15 412 MET A CA 1
ATOM 2548 C C . MET A 1 387 ? 26.805 62.581 37.422 1.00 21.74 412 MET A C 1
ATOM 2549 O O . MET A 1 387 ? 26.877 63.057 38.562 1.00 26.87 412 MET A O 1
ATOM 2554 N N . LYS A 1 388 ? 26.700 63.339 36.331 1.00 21.28 413 LYS A N 1
ATOM 2555 C CA . LYS A 1 388 ? 26.711 64.800 36.361 1.00 18.13 413 LYS A CA 1
ATOM 2556 C C . LYS A 1 388 ? 27.917 65.318 37.143 1.00 22.27 413 LYS A C 1
ATOM 2557 O O . LYS A 1 388 ? 27.794 66.053 38.125 1.00 30.13 413 LYS A O 1
ATOM 2563 N N . ARG A 1 389 ? 29.096 64.906 36.696 1.00 20.33 414 ARG A N 1
ATOM 2564 C CA . ARG A 1 389 ? 30.347 65.310 37.318 1.00 19.83 414 ARG A CA 1
ATOM 2565 C C . ARG A 1 389 ? 30.944 66.506 36.586 1.00 19.66 414 ARG A C 1
ATOM 2566 O O . ARG A 1 389 ? 30.465 66.930 35.531 1.00 14.68 414 ARG A O 1
ATOM 2574 N N . LYS A 1 390 ? 32.007 67.053 37.169 1.00 23.39 415 LYS A N 1
ATOM 2575 C CA . LYS A 1 390 ? 32.721 68.149 36.532 1.00 19.08 415 LYS A CA 1
ATOM 2576 C C . LYS A 1 390 ? 33.306 67.692 35.202 1.00 26.66 415 LYS A C 1
ATOM 2577 O O . LYS A 1 390 ? 33.709 66.538 35.037 1.00 35.10 415 LYS A O 1
ATOM 2583 N N . THR A 1 391 ? 33.344 68.615 34.240 1.00 27.51 416 THR A N 1
ATOM 2584 C CA . THR A 1 391 ? 33.919 68.302 32.939 1.00 23.70 416 THR A CA 1
ATOM 2585 C C . THR A 1 391 ? 35.418 68.041 33.021 1.00 24.19 416 THR A C 1
ATOM 2586 O O . THR A 1 391 ? 35.963 67.353 32.151 1.00 23.23 416 THR A O 1
ATOM 2590 N N . SER A 1 392 ? 36.094 68.569 34.046 1.00 26.08 417 SER A N 1
ATOM 2591 C CA . SER A 1 392 ? 37.513 68.283 34.220 1.00 29.16 417 SER A CA 1
ATOM 2592 C C . SER A 1 392 ? 37.744 66.833 34.621 1.00 29.52 417 SER A C 1
ATOM 2593 O O . SER A 1 392 ? 38.776 66.251 34.268 1.00 32.81 417 SER A O 1
ATOM 2596 N N . ASP A 1 393 ? 36.803 66.237 35.358 1.00 26.30 418 ASP A N 1
ATOM 2597 C CA . ASP A 1 393 ? 36.923 64.828 35.713 1.00 23.38 418 ASP A CA 1
ATOM 2598 C C . ASP A 1 393 ? 36.763 63.936 34.488 1.00 22.09 418 ASP A C 1
ATOM 2599 O O . ASP A 1 393 ? 37.482 62.941 34.339 1.00 25.66 418 ASP A O 1
ATOM 2604 N N . ALA A 1 394 ? 35.829 64.280 33.599 1.00 20.86 419 ALA A N 1
ATOM 2605 C CA . ALA A 1 394 ? 35.595 63.457 32.417 1.00 22.10 419 ALA A CA 1
ATOM 2606 C C . ALA A 1 394 ? 36.787 63.488 31.470 1.00 21.32 419 ALA A C 1
ATOM 2607 O O . ALA A 1 394 ? 37.144 62.463 30.879 1.00 20.78 419 ALA A O 1
ATOM 2609 N N . GLU A 1 395 ? 37.415 64.654 31.311 1.00 26.90 420 GLU A N 1
ATOM 2610 C CA . GLU A 1 395 ? 38.539 64.766 30.388 1.00 26.47 420 GLU A CA 1
ATOM 2611 C C . GLU A 1 395 ? 39.818 64.185 30.979 1.00 24.59 420 GLU A C 1
ATOM 2612 O O . GLU A 1 395 ? 40.618 63.581 30.254 1.00 24.24 420 GLU A O 1
ATOM 2618 N N . THR A 1 396 ? 40.029 64.357 32.286 1.00 21.52 421 THR A N 1
ATOM 2619 C CA . THR A 1 396 ? 41.245 63.840 32.906 1.00 20.28 421 THR A CA 1
ATOM 2620 C C . THR A 1 396 ? 41.275 62.317 32.875 1.00 21.87 421 THR A C 1
ATOM 2621 O O . THR A 1 396 ? 42.335 61.717 32.662 1.00 26.23 421 THR A O 1
ATOM 2625 N N . VAL A 1 397 ? 40.124 61.674 33.078 1.00 20.71 422 VAL A N 1
ATOM 2626 C CA . VAL A 1 397 ? 40.064 60.219 32.981 1.00 18.21 422 VAL A CA 1
ATOM 2627 C C . VAL A 1 397 ? 40.317 59.771 31.547 1.00 18.85 422 VAL A C 1
ATOM 2628 O O . VAL A 1 397 ? 41.022 58.784 31.305 1.00 22.12 422 VAL A O 1
ATOM 2632 N N . MET A 1 398 ? 39.756 60.493 30.573 1.00 21.11 423 MET A N 1
ATOM 2633 C CA . MET A 1 398 ? 39.977 60.146 29.173 1.00 21.19 423 MET A CA 1
ATOM 2634 C C . MET A 1 398 ? 41.434 60.332 28.769 1.00 21.88 423 MET A C 1
ATOM 2635 O O . MET A 1 398 ? 41.944 59.574 27.937 1.00 27.89 423 MET A O 1
ATOM 2640 N N . ASN A 1 399 ? 42.116 61.325 29.343 1.00 21.19 424 ASN A N 1
ATOM 2641 C CA . ASN A 1 399 ? 43.536 61.501 29.055 1.00 25.52 424 ASN A CA 1
ATOM 2642 C C . ASN A 1 399 ? 44.357 60.343 29.607 1.00 27.84 424 ASN A C 1
ATOM 2643 O O . ASN A 1 399 ? 45.313 59.891 28.966 1.00 35.13 424 ASN A O 1
ATOM 2648 N N . ILE A 1 400 ? 43.998 59.849 30.795 1.00 26.59 425 ILE A N 1
ATOM 2649 C CA . ILE A 1 400 ? 44.725 58.732 31.392 1.00 24.32 425 ILE A CA 1
ATOM 2650 C C . ILE A 1 400 ? 44.574 57.479 30.539 1.00 25.56 425 ILE A C 1
ATOM 2651 O O . ILE A 1 400 ? 45.534 56.722 30.345 1.00 29.59 425 ILE A O 1
ATOM 2656 N N . HIS A 1 401 ? 43.374 57.245 30.004 1.00 22.09 426 HIS A N 1
ATOM 2657 C CA . HIS A 1 401 ? 43.139 56.039 29.217 1.00 24.80 426 HIS A CA 1
ATOM 2658 C C . HIS A 1 401 ? 43.865 56.093 27.878 1.00 28.72 426 HIS A C 1
ATOM 2659 O O . HIS A 1 401 ? 44.337 55.064 27.381 1.00 34.09 426 HIS A O 1
ATOM 2666 N N . GLN A 1 402 ? 43.964 57.279 27.275 1.00 26.19 427 GLN A N 1
ATOM 2667 C CA . GLN A 1 402 ? 44.619 57.388 25.976 1.00 28.84 427 GLN A CA 1
ATOM 2668 C C . GLN A 1 402 ? 46.137 57.340 26.105 1.00 31.81 427 GLN A C 1
ATOM 2669 O O . GLN A 1 402 ? 46.809 56.683 25.302 1.00 34.99 427 GLN A O 1
ATOM 2675 N N . THR A 1 403 ? 46.693 58.023 27.102 1.00 28.81 428 THR A N 1
ATOM 2676 C CA . THR A 1 403 ? 48.130 58.013 27.335 1.00 28.21 428 THR A CA 1
ATOM 2677 C C . THR A 1 403 ? 48.595 56.776 28.095 1.00 34.44 428 THR A C 1
ATOM 2678 O O . THR A 1 403 ? 49.731 56.757 28.584 1.00 38.43 428 THR A O 1
ATOM 2682 N N . THR A 1 404 ? 47.750 55.751 28.208 1.00 33.59 429 THR A N 1
ATOM 2683 C CA . THR A 1 404 ? 48.141 54.531 28.906 1.00 34.54 429 THR A CA 1
ATOM 2684 C C . THR A 1 404 ? 48.867 53.571 27.974 1.00 37.20 429 THR A C 1
ATOM 2685 O O . THR A 1 404 ? 49.968 53.104 28.287 1.00 42.78 429 THR A O 1
ATOM 2689 N N . GLU A 1 405 ? 48.263 53.266 26.823 1.00 36.86 430 GLU A N 1
ATOM 2690 C CA . GLU A 1 405 ? 48.910 52.379 25.865 1.00 40.92 430 GLU A CA 1
ATOM 2691 C C . GLU A 1 405 ? 50.205 52.979 25.332 1.00 43.97 430 GLU A C 1
ATOM 2692 O O . GLU A 1 405 ? 51.128 52.237 24.979 1.00 49.55 430 GLU A O 1
ATOM 2698 N N . ARG A 1 406 ? 50.299 54.309 25.271 1.00 39.03 431 ARG A N 1
ATOM 2699 C CA . ARG A 1 406 ? 51.538 54.923 24.806 1.00 39.34 431 ARG A CA 1
ATOM 2700 C C . ARG A 1 406 ? 52.615 54.876 25.882 1.00 36.70 431 ARG A C 1
ATOM 2701 O O . ARG A 1 406 ? 53.809 54.925 25.566 1.00 41.34 431 ARG A O 1
ATOM 2709 N N . PHE A 1 407 ? 52.216 54.777 27.151 1.00 35.53 432 PHE A N 1
ATOM 2710 C CA . PHE A 1 407 ? 53.181 54.626 28.231 1.00 34.71 432 PHE A CA 1
ATOM 2711 C C . PHE A 1 407 ? 53.647 53.182 28.369 1.00 39.19 432 PHE A C 1
ATOM 2712 O O . PHE A 1 407 ? 54.803 52.939 28.728 1.00 37.99 432 PHE A O 1
ATOM 2720 N N . ARG A 1 408 ? 52.769 52.219 28.075 1.00 45.47 433 ARG A N 1
ATOM 2721 C CA . ARG A 1 408 ? 53.129 50.810 28.171 1.00 45.98 433 ARG A CA 1
ATOM 2722 C C . ARG A 1 408 ? 54.200 50.417 27.161 1.00 49.98 433 ARG A C 1
ATOM 2723 O O . ARG A 1 408 ? 54.937 49.454 27.401 1.00 58.62 433 ARG A O 1
ATOM 2731 N N . SER A 1 409 ? 54.309 51.143 26.047 1.00 44.43 434 SER A N 1
ATOM 2732 C CA . SER A 1 409 ? 55.330 50.845 25.051 1.00 47.29 434 SER A CA 1
ATOM 2733 C C . SER A 1 409 ? 56.688 51.441 25.400 1.00 44.66 434 SER A C 1
ATOM 2734 O O . SER A 1 409 ? 57.703 50.993 24.856 1.00 49.00 434 SER A O 1
ATOM 2737 N N . LEU A 1 410 ? 56.732 52.432 26.289 1.00 36.14 435 LEU A N 1
ATOM 2738 C CA . LEU A 1 410 ? 57.985 53.059 26.687 1.00 31.89 435 LEU A CA 1
ATOM 2739 C C . LEU A 1 410 ? 58.588 52.445 27.942 1.00 32.34 435 LEU A C 1
ATOM 2740 O O . LEU A 1 410 ? 59.734 52.760 28.277 1.00 29.04 435 LEU A O 1
ATOM 2745 N N . ILE A 1 411 ? 57.844 51.585 28.638 1.00 38.26 436 ILE A N 1
ATOM 2746 C CA . ILE A 1 411 ? 58.351 50.988 29.878 1.00 40.75 436 ILE A CA 1
ATOM 2747 C C . ILE A 1 411 ? 59.561 50.091 29.631 1.00 36.44 436 ILE A C 1
ATOM 2748 O O . ILE A 1 411 ? 60.581 50.264 30.317 1.00 32.69 436 ILE A O 1
ATOM 2753 N N . PRO A 1 412 ? 59.532 49.133 28.692 1.00 36.94 437 PRO A N 1
ATOM 2754 C CA . PRO A 1 412 ? 60.722 48.288 28.479 1.00 38.01 437 PRO A CA 1
ATOM 2755 C C . PRO A 1 412 ? 61.966 49.063 28.074 1.00 39.05 437 PRO A C 1
ATOM 2756 O O . PRO A 1 412 ? 63.065 48.498 28.128 1.00 45.26 437 PRO A O 1
ATOM 2760 N N . SER A 1 413 ? 61.832 50.327 27.674 1.00 41.03 438 SER A N 1
ATOM 2761 C CA . SER A 1 413 ? 62.985 51.171 27.396 1.00 40.51 438 SER A CA 1
ATOM 2762 C C . SER A 1 413 ? 63.380 52.049 28.574 1.00 39.09 438 SER A C 1
ATOM 2763 O O . SER A 1 413 ? 64.541 52.466 28.654 1.00 42.64 438 SER A O 1
ATOM 2766 N N . LEU A 1 414 ? 62.451 52.335 29.484 1.00 36.39 439 LEU A N 1
ATOM 2767 C CA . LEU A 1 414 ? 62.717 53.165 30.650 1.00 37.46 439 LEU A CA 1
ATOM 2768 C C . LEU A 1 414 ? 63.258 52.375 31.835 1.00 39.95 439 LEU A C 1
ATOM 2769 O O . LEU A 1 414 ? 63.565 52.975 32.870 1.00 33.83 439 LEU A O 1
ATOM 2774 N N . GLU A 1 415 ? 63.379 51.054 31.714 1.00 48.80 440 GLU A N 1
ATOM 2775 C CA . GLU A 1 415 ? 63.927 50.227 32.779 1.00 49.00 440 GLU A CA 1
ATOM 2776 C C . GLU A 1 415 ? 65.419 49.967 32.625 1.00 54.23 440 GLU A C 1
ATOM 2777 O O . GLU A 1 415 ? 66.047 49.479 33.570 1.00 61.01 440 GLU A O 1
ATOM 2783 N N . VAL A 1 416 ? 65.997 50.275 31.466 1.00 52.58 441 VAL A N 1
ATOM 2784 C CA . VAL A 1 416 ? 67.416 50.043 31.222 1.00 55.69 441 VAL A CA 1
ATOM 2785 C C . VAL A 1 416 ? 68.047 51.320 30.686 1.00 55.79 441 VAL A C 1
ATOM 2786 O O . VAL A 1 416 ? 69.268 51.392 30.502 1.00 66.12 441 VAL A O 1
ATOM 2790 N N . LYS A 1 417 ? 67.215 52.334 30.436 1.00 46.30 442 LYS A N 1
ATOM 2791 C CA . LYS A 1 417 ? 67.654 53.622 29.898 1.00 54.93 442 LYS A CA 1
ATOM 2792 C C . LYS A 1 417 ? 68.385 53.440 28.566 1.00 59.20 442 LYS A C 1
ATOM 2793 O O . LYS A 1 417 ? 69.522 53.880 28.378 1.00 56.49 442 LYS A O 1
ATOM 2799 N N . LYS A 1 418 ? 67.703 52.776 27.635 1.00 55.78 443 LYS A N 1
ATOM 2800 C CA . LYS A 1 418 ? 68.264 52.513 26.318 1.00 52.57 443 LYS A CA 1
ATOM 2801 C C . LYS A 1 418 ? 67.133 52.371 25.311 1.00 52.30 443 LYS A C 1
ATOM 2802 O O . LYS A 1 418 ? 65.975 52.151 25.673 1.00 53.41 443 LYS A O 1
ATOM 2808 N N . ASP A 1 419 ? 67.488 52.502 24.035 1.00 49.73 444 ASP A N 1
ATOM 2809 C CA . ASP A 1 419 ? 66.531 52.364 22.939 1.00 45.74 444 ASP A CA 1
ATOM 2810 C C . ASP A 1 419 ? 66.168 50.892 22.790 1.00 47.23 444 ASP A C 1
ATOM 2811 O O . ASP A 1 419 ? 66.895 50.119 22.163 1.00 55.46 444 ASP A O 1
ATOM 2816 N N . VAL A 1 420 ? 65.034 50.498 23.366 1.00 47.33 445 VAL A N 1
ATOM 2817 C CA . VAL A 1 420 ? 64.584 49.112 23.305 1.00 48.64 445 VAL A CA 1
ATOM 2818 C C . VAL A 1 420 ? 63.338 49.023 22.432 1.00 49.16 445 VAL A C 1
ATOM 2819 O O . VAL A 1 420 ? 62.210 49.073 22.935 1.00 54.58 445 VAL A O 1
ATOM 2823 N N . GLU A 1 421 ? 63.543 48.885 21.126 1.00 52.07 446 GLU A N 1
ATOM 2824 C CA . GLU A 1 421 ? 62.436 48.750 20.186 1.00 67.00 446 GLU A CA 1
ATOM 2825 C C . GLU A 1 421 ? 61.487 49.943 20.241 1.00 58.73 446 GLU A C 1
ATOM 2826 O O . GLU A 1 421 ? 60.294 49.788 20.501 1.00 66.35 446 GLU A O 1
ATOM 2832 N N . LEU A 1 422 ? 62.024 51.133 19.992 1.00 53.24 447 LEU A N 1
ATOM 2833 C CA . LEU A 1 422 ? 61.222 52.348 19.968 1.00 51.56 447 LEU A CA 1
ATOM 2834 C C . LEU A 1 422 ? 60.948 52.856 18.552 1.00 63.86 447 LEU A C 1
ATOM 2835 O O . LEU A 1 422 ? 60.171 53.804 18.394 1.00 62.50 447 LEU A O 1
ATOM 2840 N N . ASP A 1 423 ? 61.565 52.257 17.531 1.00 68.40 448 ASP A N 1
ATOM 2841 C CA . ASP A 1 423 ? 61.371 52.705 16.157 1.00 56.33 448 ASP A CA 1
ATOM 2842 C C . ASP A 1 423 ? 60.085 52.177 15.536 1.00 54.29 448 ASP A C 1
ATOM 2843 O O . ASP A 1 423 ? 59.601 52.763 14.562 1.00 55.74 448 ASP A O 1
ATOM 2848 N N . GLU A 1 424 ? 59.525 51.093 16.069 1.00 59.15 449 GLU A N 1
ATOM 2849 C CA . GLU A 1 424 ? 58.304 50.507 15.535 1.00 59.46 449 GLU A CA 1
ATOM 2850 C C . GLU A 1 424 ? 57.060 50.931 16.306 1.00 55.79 449 GLU A C 1
ATOM 2851 O O . GLU A 1 424 ? 55.988 50.354 16.098 1.00 53.14 449 GLU A O 1
ATOM 2857 N N . LEU A 1 425 ? 57.176 51.920 17.188 1.00 52.23 450 LEU A N 1
ATOM 2858 C CA . LEU A 1 425 ? 56.012 52.433 17.897 1.00 47.17 450 LEU A CA 1
ATOM 2859 C C . LEU A 1 425 ? 55.138 53.225 16.933 1.00 48.60 450 LEU A C 1
ATOM 2860 O O . LEU A 1 425 ? 55.576 54.235 16.373 1.00 53.52 450 LEU A O 1
ATOM 2865 N N . THR A 1 426 ? 53.900 52.765 16.740 1.00 48.26 451 THR A N 1
ATOM 2866 C CA . THR A 1 426 ? 53.032 53.382 15.743 1.00 49.37 451 THR A CA 1
ATOM 2867 C C . THR A 1 426 ? 52.570 54.770 16.166 1.00 47.12 451 THR A C 1
ATOM 2868 O O . THR A 1 426 ? 52.281 55.612 15.308 1.00 48.87 451 THR A O 1
ATOM 2872 N N . TRP A 1 427 ? 52.495 55.034 17.472 1.00 44.50 452 TRP A N 1
ATOM 2873 C CA . TRP A 1 427 ? 51.995 56.321 17.941 1.00 45.64 452 TRP A CA 1
ATOM 2874 C C . TRP A 1 427 ? 53.046 57.422 17.884 1.00 42.26 452 TRP A C 1
ATOM 2875 O O . TRP A 1 427 ? 52.686 58.603 17.931 1.00 34.90 452 TRP A O 1
ATOM 2886 N N . ALA A 1 428 ? 54.327 57.068 17.784 1.00 42.93 453 ALA A N 1
ATOM 2887 C CA . ALA A 1 428 ? 55.407 58.047 17.753 1.00 43.56 453 ALA A CA 1
ATOM 2888 C C . ALA A 1 428 ? 56.097 58.108 16.395 1.00 49.80 453 ALA A C 1
ATOM 2889 O O . ALA A 1 428 ? 57.214 58.626 16.295 1.00 45.23 453 ALA A O 1
ATOM 2891 N N . ALA A 1 429 ? 55.449 57.597 15.344 1.00 55.48 454 ALA A N 1
ATOM 2892 C CA . ALA A 1 429 ? 56.063 57.604 14.019 1.00 57.90 454 ALA A CA 1
ATOM 2893 C C . ALA A 1 429 ? 56.329 59.020 13.527 1.00 55.18 454 ALA A C 1
ATOM 2894 O O . ALA A 1 429 ? 57.232 59.235 12.710 1.00 51.86 454 ALA A O 1
ATOM 2896 N N . ASP A 1 430 ? 55.559 59.997 14.010 1.00 56.28 455 ASP A N 1
ATOM 2897 C CA . ASP A 1 430 ? 55.772 61.382 13.611 1.00 57.86 455 ASP A CA 1
ATOM 2898 C C . ASP A 1 430 ? 56.920 62.025 14.377 1.00 50.59 455 ASP A C 1
ATOM 2899 O O . ASP A 1 430 ? 57.642 62.860 13.820 1.00 48.84 455 ASP A O 1
ATOM 2904 N N . ILE A 1 431 ? 57.103 61.652 15.644 1.00 44.83 456 ILE A N 1
ATOM 2905 C CA . ILE A 1 431 ? 58.182 62.221 16.443 1.00 38.84 456 ILE A CA 1
ATOM 2906 C C . ILE A 1 431 ? 59.524 61.628 16.036 1.00 42.59 456 ILE A C 1
ATOM 2907 O O . ILE A 1 431 ? 60.539 62.333 15.991 1.00 44.28 456 ILE A O 1
ATOM 2912 N N . LEU A 1 432 ? 59.553 60.326 15.738 1.00 41.39 457 LEU A N 1
ATOM 2913 C CA . LEU A 1 432 ? 60.791 59.697 15.289 1.00 39.67 457 LEU A CA 1
ATOM 2914 C C . LEU A 1 432 ? 61.266 60.301 13.975 1.00 47.64 457 LEU A C 1
ATOM 2915 O O . LEU A 1 432 ? 62.465 60.536 13.789 1.00 53.98 457 LEU A O 1
ATOM 2920 N N . GLU A 1 433 ? 60.337 60.558 13.049 1.00 44.65 458 GLU A N 1
ATOM 2921 C CA . GLU A 1 433 ? 60.700 61.221 11.802 1.00 43.41 458 GLU A CA 1
ATOM 2922 C C . GLU A 1 433 ? 61.321 62.587 12.063 1.00 47.55 458 GLU A C 1
ATOM 2923 O O . GLU A 1 433 ? 62.225 63.009 11.332 1.00 51.11 458 GLU A O 1
ATOM 2929 N N . HIS A 1 434 ? 60.853 63.288 13.098 1.00 48.92 459 HIS A N 1
ATOM 2930 C CA . HIS A 1 434 ? 61.513 64.521 13.513 1.00 46.69 459 HIS A CA 1
ATOM 2931 C C . HIS A 1 434 ? 62.884 64.233 14.110 1.00 45.17 459 HIS A C 1
ATOM 2932 O O . HIS A 1 434 ? 63.824 65.014 13.930 1.00 45.77 459 HIS A O 1
ATOM 2939 N N . TRP A 1 435 ? 63.017 63.111 14.820 1.00 43.30 460 TRP A N 1
ATOM 2940 C CA . TRP A 1 435 ? 64.271 62.796 15.495 1.00 48.98 460 TRP A CA 1
ATOM 2941 C C . TRP A 1 435 ? 65.312 62.248 14.525 1.00 52.59 460 TRP A C 1
ATOM 2942 O O . TRP A 1 435 ? 66.495 62.592 14.624 1.00 52.06 460 TRP A O 1
ATOM 2953 N N . LYS A 1 436 ? 64.892 61.399 13.583 1.00 48.04 461 LYS A N 1
ATOM 2954 C CA . LYS A 1 436 ? 65.838 60.829 12.628 1.00 46.17 461 LYS A CA 1
ATOM 2955 C C . LYS A 1 436 ? 66.409 61.890 11.697 1.00 52.91 461 LYS A C 1
ATOM 2956 O O . LYS A 1 436 ? 67.534 61.741 11.207 1.00 59.04 461 LYS A O 1
ATOM 2962 N N . SER A 1 437 ? 65.659 62.963 11.444 1.00 52.25 462 SER A N 1
ATOM 2963 C CA . SER A 1 437 ? 66.127 64.001 10.534 1.00 49.91 462 SER A CA 1
ATOM 2964 C C . SER A 1 437 ? 67.106 64.957 11.204 1.00 46.08 462 SER A C 1
ATOM 2965 O O . SER A 1 437 ? 68.009 65.476 10.539 1.00 55.79 462 SER A O 1
ATOM 2968 N N . ILE A 1 438 ? 66.949 65.203 12.505 1.00 46.70 463 ILE A N 1
ATOM 2969 C CA . ILE A 1 438 ? 67.868 66.095 13.204 1.00 54.60 463 ILE A CA 1
ATOM 2970 C C . ILE A 1 438 ? 69.160 65.369 13.555 1.00 56.96 463 ILE A C 1
ATOM 2971 O O . ILE A 1 438 ? 70.258 65.902 13.362 1.00 57.12 463 ILE A O 1
ATOM 2976 N N . THR A 1 439 ? 69.051 64.145 14.070 1.00 57.05 464 THR A N 1
ATOM 2977 C CA . THR A 1 439 ? 70.201 63.366 14.506 1.00 59.15 464 THR A CA 1
ATOM 2978 C C . THR A 1 439 ? 70.920 62.666 13.359 1.00 61.81 464 THR A C 1
ATOM 2979 O O . THR A 1 439 ? 71.694 61.734 13.607 1.00 65.96 464 THR A O 1
ATOM 2983 N N . LEU A 1 440 ? 70.684 63.086 12.115 1.00 61.83 465 LEU A N 1
ATOM 2984 C CA . LEU A 1 440 ? 71.351 62.453 10.983 1.00 63.17 465 LEU A CA 1
ATOM 2985 C C . LEU A 1 440 ? 72.776 62.969 10.819 1.00 61.44 465 LEU A C 1
ATOM 2986 O O . LEU A 1 440 ? 73.680 62.202 10.468 1.00 59.43 465 LEU A O 1
ATOM 2991 N N . ASN A 1 441 ? 72.994 64.257 11.072 1.00 68.55 466 ASN A N 1
ATOM 2992 C CA . ASN A 1 441 ? 74.313 64.866 10.984 1.00 71.97 466 ASN A CA 1
ATOM 2993 C C . ASN A 1 441 ? 75.073 64.823 12.305 1.00 69.68 466 ASN A C 1
ATOM 2994 O O . ASN A 1 441 ? 76.118 65.471 12.426 1.00 64.49 466 ASN A O 1
ATOM 2999 N N . ASP A 1 442 ? 74.577 64.082 13.290 1.00 70.45 467 ASP A N 1
ATOM 3000 C CA . ASP A 1 442 ? 75.257 63.993 14.578 1.00 76.64 467 ASP A CA 1
ATOM 3001 C C . ASP A 1 442 ? 76.271 62.857 14.552 1.00 80.79 467 ASP A C 1
ATOM 3002 O O . ASP A 1 442 ? 75.924 61.736 14.160 1.00 78.63 467 ASP A O 1
ATOM 3007 N N . PRO A 1 443 ? 77.524 63.105 14.951 1.00 84.09 468 PRO A N 1
ATOM 3008 C CA . PRO A 1 443 ? 78.535 62.037 14.927 1.00 87.91 468 PRO A CA 1
ATOM 3009 C C . PRO A 1 443 ? 78.196 60.889 15.862 1.00 84.16 468 PRO A C 1
ATOM 3010 O O . PRO A 1 443 ? 78.022 59.748 15.422 1.00 77.31 468 PRO A O 1
ATOM 3014 N N . VAL A 1 444 ? 78.101 61.181 17.157 1.00 84.09 469 VAL A N 1
ATOM 3015 C CA . VAL A 1 444 ? 77.770 60.186 18.170 1.00 83.30 469 VAL A CA 1
ATOM 3016 C C . VAL A 1 444 ? 76.699 60.774 19.078 1.00 72.46 469 VAL A C 1
ATOM 3017 O O . VAL A 1 444 ? 76.891 61.850 19.659 1.00 66.65 469 VAL A O 1
ATOM 3021 N N . ILE A 1 445 ? 75.573 60.076 19.193 1.00 68.51 470 ILE A N 1
ATOM 3022 C CA . ILE A 1 445 ? 74.445 60.533 20.001 1.00 65.10 470 ILE A CA 1
ATOM 3023 C C . ILE A 1 445 ? 74.176 59.518 21.105 1.00 64.18 470 ILE A C 1
ATOM 3024 O O . ILE A 1 445 ? 74.335 58.308 20.885 1.00 60.11 470 ILE A O 1
ATOM 3029 N N . PRO A 1 446 ? 73.768 59.953 22.294 1.00 63.15 471 PRO A N 1
ATOM 3030 C CA . PRO A 1 446 ? 73.501 59.002 23.376 1.00 56.17 471 PRO A CA 1
ATOM 3031 C C . PRO A 1 446 ? 72.249 58.182 23.105 1.00 58.13 471 PRO A C 1
ATOM 3032 O O . PRO A 1 446 ? 71.390 58.546 22.300 1.00 66.94 471 PRO A O 1
ATOM 3036 N N . ALA A 1 447 ? 72.160 57.050 23.801 1.00 59.55 472 ALA A N 1
ATOM 3037 C CA . ALA A 1 447 ? 71.017 56.155 23.670 1.00 60.04 472 ALA A CA 1
ATOM 3038 C C .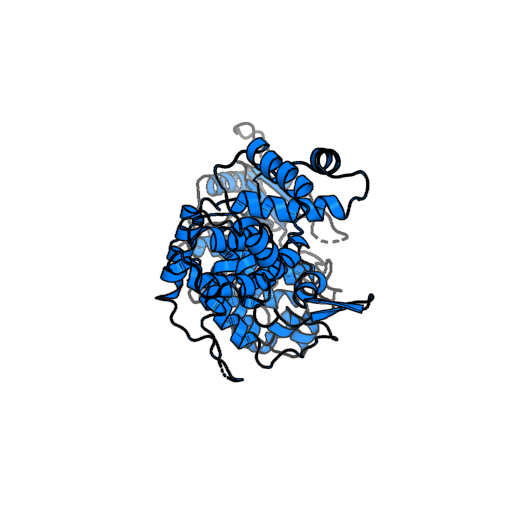 ALA A 1 447 ? 69.821 56.593 24.504 1.00 63.90 472 ALA A C 1
ATOM 3039 O O . ALA A 1 447 ? 68.784 55.922 24.469 1.00 61.52 472 ALA A O 1
ATOM 3041 N N . THR A 1 448 ? 69.936 57.693 25.249 1.00 56.07 473 THR A N 1
ATOM 3042 C CA . THR A 1 448 ? 68.838 58.183 26.070 1.00 51.12 473 THR A CA 1
ATOM 3043 C C . THR A 1 448 ? 68.087 59.348 25.441 1.00 46.21 473 THR A C 1
ATOM 3044 O O . THR A 1 448 ? 66.962 59.635 25.864 1.00 41.71 473 THR A O 1
ATOM 3048 N N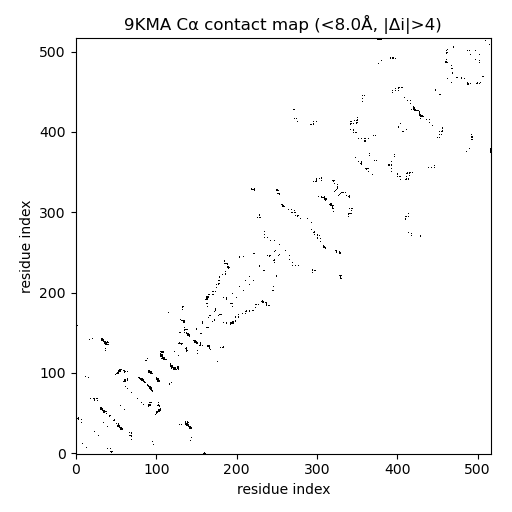 . SER A 1 449 ? 68.674 60.023 24.449 1.00 44.64 474 SER A N 1
ATOM 3049 C CA . SER A 1 449 ? 67.979 61.131 23.804 1.00 49.85 474 SER A CA 1
ATOM 3050 C C . SER A 1 449 ? 66.749 60.654 23.042 1.00 48.58 474 SER A C 1
ATOM 3051 O O . SER A 1 449 ? 65.788 61.414 22.884 1.00 46.97 474 SER A O 1
ATOM 3054 N N . LYS A 1 450 ? 66.759 59.408 22.565 1.00 43.71 475 LYS A N 1
ATOM 3055 C CA . LYS A 1 450 ? 65.582 58.859 21.900 1.00 42.22 475 LYS A CA 1
ATOM 3056 C C . LYS A 1 450 ? 64.415 58.729 22.870 1.00 37.81 475 LYS A C 1
ATOM 3057 O O . LYS A 1 450 ? 63.317 59.237 22.611 1.00 34.67 475 LYS A O 1
ATOM 3063 N N . ILE A 1 451 ? 64.636 58.054 24.000 1.00 38.52 476 ILE A N 1
ATOM 3064 C CA . ILE A 1 451 ? 63.553 57.829 24.951 1.00 34.45 476 ILE A CA 1
ATOM 3065 C C . ILE A 1 451 ? 63.190 59.119 25.679 1.00 30.83 476 ILE A C 1
ATOM 3066 O O . ILE A 1 451 ? 62.038 59.303 26.090 1.00 27.07 476 ILE A O 1
ATOM 3071 N N . ARG A 1 452 ? 64.146 60.038 25.841 1.00 31.85 477 ARG A N 1
ATOM 3072 C CA . ARG A 1 452 ? 63.836 61.304 26.498 1.00 30.28 477 ARG A CA 1
ATOM 3073 C C . ARG A 1 452 ? 62.894 62.148 25.648 1.00 32.09 477 ARG A C 1
ATOM 3074 O O . ARG A 1 452 ? 62.004 62.821 26.180 1.00 33.73 477 ARG A O 1
ATOM 3082 N N . VAL A 1 453 ? 63.072 62.123 24.326 1.00 31.34 478 VAL A N 1
ATOM 3083 C CA . VAL A 1 453 ? 62.187 62.877 23.443 1.00 27.04 478 VAL A CA 1
ATOM 3084 C C . VAL A 1 453 ? 60.782 62.288 23.470 1.00 26.59 478 VAL A C 1
ATOM 3085 O O . VAL A 1 453 ? 59.793 63.009 23.643 1.00 27.99 478 VAL A O 1
ATOM 3089 N N . LEU A 1 454 ? 60.673 60.967 23.306 1.00 27.93 479 LEU A N 1
ATOM 3090 C CA . LEU A 1 454 ? 59.359 60.330 23.292 1.00 25.97 479 LEU A CA 1
ATOM 3091 C C . LEU A 1 454 ? 58.655 60.483 24.634 1.00 23.42 479 LEU A C 1
ATOM 3092 O O . LEU A 1 454 ? 57.460 60.797 24.684 1.00 22.82 479 LEU A O 1
ATOM 3097 N N . THR A 1 455 ? 59.378 60.265 25.735 1.00 27.96 480 THR A N 1
ATOM 3098 C CA . THR A 1 455 ? 58.784 60.467 27.052 1.00 26.48 480 THR A CA 1
ATOM 3099 C C . THR A 1 455 ? 58.484 61.940 27.295 1.00 20.27 480 THR A C 1
ATOM 3100 O O . THR A 1 455 ? 57.466 62.280 27.910 1.00 19.12 480 THR A O 1
ATOM 3104 N N . GLY A 1 456 ? 59.378 62.808 26.810 1.00 22.01 481 GLY A N 1
ATOM 3105 C CA . GLY A 1 456 ? 59.219 64.267 26.969 1.00 22.82 481 GLY A CA 1
ATOM 3106 C C . GLY A 1 456 ? 58.053 64.796 26.152 1.00 23.49 481 GLY A C 1
ATOM 3107 O O . GLY A 1 456 ? 57.748 65.999 26.269 1.00 25.45 481 GLY A O 1
ATOM 3108 N N . PHE A 1 457 ? 57.426 63.926 25.354 1.00 20.96 482 PHE A N 1
ATOM 3109 C CA . PHE A 1 457 ? 56.271 64.323 24.505 1.00 21.02 482 PHE A CA 1
ATOM 3110 C C . PHE A 1 457 ? 54.974 63.787 25.122 1.00 23.07 482 PHE A C 1
ATOM 3111 O O . PHE A 1 457 ? 53.922 64.438 24.974 1.00 27.95 482 PHE A O 1
ATOM 3119 N N . LEU A 1 458 ? 55.058 62.633 25.792 1.00 21.96 483 LEU A N 1
ATOM 3120 C CA . LEU A 1 458 ? 53.873 62.007 26.438 1.00 20.63 483 LEU A CA 1
ATOM 3121 C C . LEU A 1 458 ? 53.678 62.614 27.833 1.00 22.74 483 LEU A C 1
ATOM 3122 O O . LEU A 1 458 ? 52.599 62.408 28.421 1.00 25.63 483 LEU A O 1
ATOM 3127 N N . LEU A 1 459 ? 54.690 63.332 28.330 1.00 24.49 484 LEU A N 1
ATOM 3128 C CA . LEU A 1 459 ? 54.622 63.971 29.672 1.00 23.50 484 LEU A CA 1
ATOM 3129 C C . LEU A 1 459 ? 54.081 65.398 29.526 1.00 26.62 484 LEU A C 1
ATOM 3130 O O . LEU A 1 459 ? 53.898 66.069 30.560 1.00 32.02 484 LEU A O 1
ATOM 3135 N N . ARG A 1 460 ? 53.839 65.832 28.285 1.00 24.32 485 ARG A N 1
ATOM 3136 C CA . ARG A 1 460 ? 53.313 67.198 28.014 1.00 22.83 485 ARG A CA 1
ATOM 3137 C C . ARG A 1 460 ? 51.818 67.110 27.687 1.00 26.51 485 ARG A C 1
ATOM 3138 O O . ARG A 1 460 ? 51.176 68.173 27.571 1.00 34.49 485 ARG A O 1
ATOM 3146 N N . ASP A 1 461 ? 51.296 65.888 27.545 1.00 23.98 486 ASP A N 1
ATOM 3147 C CA . ASP A 1 461 ? 49.858 65.676 27.226 1.00 23.37 486 ASP A CA 1
ATOM 3148 C C . ASP A 1 461 ? 49.105 65.298 28.507 1.00 31.52 486 ASP A C 1
ATOM 3149 O O . ASP A 1 461 ? 47.920 65.667 28.626 1.00 41.42 486 ASP A O 1
ATOM 3154 N N . ILE A 1 462 ? 49.778 64.592 29.422 1.00 30.07 487 ILE A N 1
ATOM 3155 C CA . ILE A 1 462 ? 49.156 64.163 30.711 1.00 28.89 487 ILE A CA 1
ATOM 3156 C C . ILE A 1 462 ? 49.484 65.202 31.790 1.00 29.92 487 ILE A C 1
ATOM 3157 O O . ILE A 1 462 ? 49.141 64.960 32.965 1.00 31.44 487 ILE A O 1
ATOM 3162 N N . LYS A 1 463 ? 50.124 66.308 31.397 1.00 29.44 488 LYS A N 1
ATOM 3163 C CA . LYS A 1 463 ? 50.512 67.400 32.360 1.00 30.44 488 LYS A CA 1
ATOM 3164 C C . LYS A 1 463 ? 51.138 66.610 33.497 1.00 31.12 488 LYS A C 1
ATOM 3165 O O . LYS A 1 463 ? 52.155 65.930 33.256 1.00 26.40 488 LYS A O 1
ATOM 3171 N N . ASP A 1 464 ? 50.571 66.716 34.713 1.00 32.44 489 ASP A N 1
ATOM 3172 C CA . ASP A 1 464 ? 51.179 66.151 35.948 1.00 32.69 489 ASP A CA 1
ATOM 3173 C C . ASP A 1 464 ? 50.393 64.887 36.350 1.00 35.45 489 ASP A C 1
ATOM 3174 O O . ASP A 1 464 ? 50.473 64.513 37.537 1.00 35.16 489 ASP A O 1
ATOM 3179 N N . PHE A 1 465 ? 49.677 64.270 35.405 1.00 31.64 490 PHE A N 1
ATOM 3180 C CA . PHE A 1 465 ? 48.890 63.040 35.688 1.00 29.33 490 PHE A CA 1
ATOM 3181 C C . PHE A 1 465 ? 49.662 61.816 35.182 1.00 29.89 490 PHE A C 1
ATOM 3182 O O . PHE A 1 465 ? 49.038 60.764 34.942 1.00 25.91 490 PHE A O 1
ATOM 3190 N N . TRP A 1 466 ? 50.982 61.963 35.026 1.00 30.93 491 TRP A N 1
ATOM 3191 C CA . TRP A 1 466 ? 51.854 60.858 34.541 1.00 26.12 491 TRP A CA 1
ATOM 3192 C C . TRP A 1 466 ? 52.095 59.857 35.677 1.00 26.05 491 TRP A C 1
ATOM 3193 O O . TRP A 1 466 ? 52.394 58.684 35.378 1.00 29.35 491 TRP A O 1
ATOM 3204 N N . ARG A 1 467 ? 51.969 60.314 36.927 1.00 25.57 492 ARG A N 1
ATOM 3205 C CA . ARG A 1 467 ? 52.179 59.439 38.113 1.00 23.20 492 ARG A CA 1
ATOM 3206 C C . ARG A 1 467 ? 50.970 58.510 38.275 1.00 28.23 492 ARG A C 1
ATOM 3207 O O . ARG A 1 467 ? 51.133 57.426 38.868 1.00 29.10 492 ARG A O 1
ATOM 3215 N N . VAL A 1 468 ? 49.807 58.929 37.764 1.00 32.51 493 VAL A N 1
ATOM 3216 C CA . VAL A 1 468 ? 48.560 58.112 37.860 1.00 30.28 493 VAL A CA 1
ATOM 3217 C C . VAL A 1 468 ? 48.400 57.303 36.568 1.00 31.16 493 VAL A C 1
ATOM 3218 O O . VAL A 1 468 ? 47.827 56.197 36.630 1.00 29.22 493 VAL A O 1
ATOM 3222 N N . SER A 1 469 ? 48.891 57.842 35.448 1.00 29.14 494 SER A N 1
ATOM 3223 C CA . SER A 1 469 ? 48.795 57.155 34.132 1.00 25.10 494 SER A CA 1
ATOM 3224 C C . SER A 1 469 ? 49.768 55.971 34.090 1.00 28.57 494 SER A C 1
ATOM 3225 O O . SER A 1 469 ? 49.407 54.930 33.507 1.00 34.81 494 SER A O 1
ATOM 3228 N N . LEU A 1 470 ? 50.953 56.134 34.687 1.00 25.05 495 LEU A N 1
ATOM 3229 C CA . LEU A 1 470 ? 51.980 55.058 34.709 1.00 25.04 495 LEU A CA 1
ATOM 3230 C C . LEU A 1 470 ? 51.441 53.859 35.498 1.00 33.05 495 LEU A C 1
ATOM 3231 O O . LEU A 1 470 ? 51.742 52.713 35.109 1.00 41.36 495 LEU A O 1
ATOM 3236 N N . LEU A 1 471 ? 50.672 54.124 36.559 1.00 30.17 496 LEU A N 1
ATOM 3237 C CA . LEU A 1 471 ? 50.091 53.045 37.404 1.00 26.30 496 LEU A CA 1
ATOM 3238 C C . LEU A 1 471 ? 49.016 52.298 36.605 1.00 32.78 496 LEU A C 1
ATOM 3239 O O . LEU A 1 471 ? 48.880 51.074 36.800 1.00 34.69 496 LEU A O 1
ATOM 3244 N N . THR A 1 472 ? 48.288 53.017 35.745 1.00 34.89 497 THR A N 1
ATOM 3245 C CA . THR A 1 472 ? 47.213 52.405 34.916 1.00 32.26 497 THR A CA 1
ATOM 3246 C C . THR A 1 472 ? 47.844 51.593 33.779 1.00 38.14 497 THR A C 1
ATOM 3247 O O . THR A 1 472 ? 47.191 50.643 33.301 1.00 39.06 497 THR A O 1
ATOM 3251 N N . SER A 1 473 ? 49.063 51.959 33.370 1.00 40.05 498 SER A N 1
ATOM 3252 C CA . SER A 1 473 ? 49.775 51.249 32.275 1.00 44.49 498 SER A CA 1
ATOM 3253 C C . SER A 1 473 ? 50.355 49.931 32.800 1.00 42.52 498 SER A C 1
ATOM 3254 O O . SER A 1 473 ? 50.602 49.024 31.979 1.00 44.35 498 SER A O 1
ATOM 3257 N N . LEU A 1 474 ? 50.561 49.838 34.117 1.00 38.58 499 LEU A N 1
ATOM 3258 C CA . LEU A 1 474 ? 51.120 48.611 34.746 1.00 41.09 499 LEU A CA 1
ATOM 3259 C C . LEU A 1 474 ? 50.010 47.561 34.879 1.00 41.59 499 LEU A C 1
ATOM 3260 O O . LEU A 1 474 ? 50.337 46.359 34.931 1.00 46.22 499 LEU A O 1
ATOM 3265 N N . LEU A 1 475 ? 48.752 48.010 34.931 1.00 38.16 500 LEU A N 1
ATOM 3266 C CA . LEU A 1 475 ? 47.590 47.089 35.058 1.00 36.40 500 LEU A CA 1
ATOM 3267 C C . LEU A 1 475 ? 47.224 46.545 33.672 1.00 39.47 500 LEU A C 1
ATOM 3268 O O . LEU A 1 475 ? 46.519 45.518 33.607 1.00 36.34 500 LEU A O 1
ATOM 3273 N N . LEU A 1 476 ? 47.690 47.215 32.614 1.00 47.24 501 LEU A N 1
ATOM 3274 C CA . LEU A 1 476 ? 47.407 46.786 31.217 1.00 53.50 501 LEU A CA 1
ATOM 3275 C C . LEU A 1 476 ? 48.553 45.898 30.721 1.00 58.74 501 LEU A C 1
ATOM 3276 O O . LEU A 1 476 ? 48.409 45.296 29.639 1.00 50.34 501 LEU A O 1
ATOM 3281 N N . SER A 1 477 ? 49.644 45.827 31.491 1.00 74.58 502 SER A N 1
ATOM 3282 C CA . SER A 1 477 ? 50.823 45.000 31.118 1.00 78.08 502 SER A CA 1
ATOM 3283 C C . SER A 1 477 ? 50.855 43.726 31.970 1.00 91.30 502 SER A C 1
ATOM 3284 O O . SER A 1 477 ? 51.907 43.057 31.993 1.00 85.75 502 SER A O 1
ATOM 3287 N N . ALA A 1 478 ? 49.741 43.413 32.639 1.00 93.26 503 ALA A N 1
ATOM 3288 C CA . ALA A 1 478 ? 49.650 42.208 33.497 1.00 94.73 503 ALA A CA 1
ATOM 3289 C C . ALA A 1 478 ? 48.535 41.290 32.982 1.00 94.58 503 ALA A C 1
ATOM 3290 O O . ALA A 1 478 ? 48.470 40.128 33.429 1.00 95.48 503 ALA A O 1
ATOM 3292 N N . THR A 1 479 ? 47.695 41.803 32.077 1.00 97.65 504 THR A N 1
ATOM 3293 C CA . THR A 1 479 ? 46.573 41.011 31.503 1.00 100.88 504 THR A CA 1
ATOM 3294 C C . THR A 1 479 ? 47.108 40.107 30.386 1.00 104.69 504 THR A C 1
ATOM 3295 O O . THR A 1 479 ? 48.001 40.557 29.641 1.00 102.93 504 THR A O 1
ATOM 3299 N N . VAL A 1 480 ? 46.575 38.885 30.283 1.00 102.56 505 VAL A N 1
ATOM 3300 C CA . VAL A 1 480 ? 47.013 37.914 29.236 1.00 102.66 505 VAL A CA 1
ATOM 3301 C C . VAL A 1 480 ? 46.075 38.032 28.029 1.00 96.65 505 VAL A C 1
ATOM 3302 O O . VAL A 1 480 ? 45.020 38.684 28.160 1.00 97.05 505 VAL A O 1
ATOM 3306 N N . ASP A 1 481 ? 46.454 37.419 26.902 1.00 30.00 506 ASP A N 1
ATOM 3307 C CA . ASP A 1 481 ? 45.630 37.461 25.664 1.00 30.00 506 ASP A CA 1
ATOM 3308 C C . ASP A 1 481 ? 44.563 36.362 25.730 1.00 30.00 506 ASP A C 1
ATOM 3309 O O . ASP A 1 481 ? 44.780 35.369 26.452 1.00 30.00 506 ASP A O 1
ATOM 3311 N N . GLY A 1 482 ? 43.458 36.543 25.000 1.00 30.00 507 GLY A N 1
ATOM 3312 C CA . GLY A 1 482 ? 42.359 35.557 24.980 1.00 30.00 507 GLY A CA 1
ATOM 3313 C C . GLY A 1 482 ? 41.001 36.227 25.096 1.00 30.00 507 GLY A C 1
ATOM 3314 O O . GLY A 1 482 ? 40.910 37.434 24.796 1.00 30.00 507 GLY A O 1
ATOM 3315 N N . SER A 1 483 ? 39.984 35.490 25.534 1.00 30.00 508 SER A N 1
ATOM 3316 C CA . SER A 1 483 ? 38.643 36.043 25.699 1.00 30.00 508 SER A CA 1
ATOM 3317 C C . SER A 1 483 ? 38.010 35.623 27.026 1.00 30.00 508 SER A C 1
ATOM 3318 O O . SER A 1 483 ? 36.796 35.719 27.203 1.00 30.00 508 SER A O 1
ATOM 3321 N N . ASN A 1 484 ? 38.842 35.160 27.954 1.00 30.00 509 ASN A N 1
ATOM 3322 C CA . ASN A 1 484 ? 38.371 34.725 29.297 1.00 30.00 509 ASN A CA 1
ATOM 3323 C C . ASN A 1 484 ? 38.041 35.925 30.193 1.00 30.00 509 ASN A C 1
ATOM 3324 O O . ASN A 1 484 ? 38.962 36.436 30.860 1.00 30.00 509 ASN A O 1
ATOM 3325 N N . GLY A 1 490 ? 43.138 35.470 30.437 1.00 30.00 515 GLY A N 1
ATOM 3326 C CA . GLY A 1 490 ? 43.208 36.742 29.679 1.00 30.00 515 GLY A CA 1
ATOM 3327 C C . GLY A 1 490 ? 43.002 37.923 30.635 1.00 30.00 515 GLY A C 1
ATOM 3328 O O . GLY A 1 490 ? 43.516 39.020 30.340 1.00 30.00 515 GLY A O 1
ATOM 3329 N N . GLN A 1 491 ? 42.275 37.696 31.733 1.00 56.90 516 GLN A N 1
ATOM 3330 C CA . GLN A 1 491 ? 42.005 38.761 32.737 1.00 79.35 516 GLN A CA 1
ATOM 3331 C C . GLN A 1 491 ? 43.286 39.048 33.527 1.00 81.15 516 GLN A C 1
ATOM 3332 O O . GLN A 1 491 ? 44.125 38.132 33.645 1.00 74.10 516 GLN A O 1
ATOM 3334 N N . LEU A 1 492 ? 43.422 40.274 34.043 1.00 80.11 517 LEU A N 1
ATOM 3335 C CA . LEU A 1 492 ? 44.621 40.673 34.829 1.00 84.78 517 LEU A CA 1
ATOM 3336 C C . LEU A 1 492 ? 44.811 39.694 35.993 1.00 75.95 517 LEU A C 1
ATOM 3337 O O . LEU A 1 492 ? 43.844 39.480 36.750 1.00 81.12 517 LEU A O 1
ATOM 3339 N N . ASP A 1 493 ? 46.004 39.124 36.133 1.00 71.41 518 ASP A N 1
ATOM 3340 C CA . ASP A 1 493 ? 46.280 38.180 37.209 1.00 75.86 518 ASP A CA 1
ATOM 3341 C C . ASP A 1 493 ? 47.697 38.345 37.748 1.00 78.46 518 ASP A C 1
ATOM 3342 O O . ASP A 1 493 ? 48.071 37.718 38.740 1.00 78.88 518 ASP A O 1
ATOM 3347 N N . PHE A 1 494 ? 48.482 39.191 37.089 1.00 78.96 519 PHE A N 1
ATOM 3348 C CA . PHE A 1 494 ? 49.899 39.339 37.402 1.00 78.85 519 PHE A CA 1
ATOM 3349 C C . PHE A 1 494 ? 50.140 39.766 38.846 1.00 78.81 519 PHE A C 1
ATOM 3350 O O . PHE A 1 494 ? 49.266 40.353 39.484 1.00 64.83 519 PHE A O 1
ATOM 3358 N N . GLN A 1 495 ? 51.331 39.468 39.356 1.00 80.41 520 GLN A N 1
ATOM 3359 C CA . GLN A 1 495 ? 51.665 39.743 40.779 1.00 75.81 520 GLN A CA 1
ATOM 3360 C C . GLN A 1 495 ? 51.846 41.253 40.973 1.00 70.72 520 GLN A C 1
ATOM 3361 O O . GLN A 1 495 ? 52.292 41.922 40.020 1.00 71.50 520 GLN A O 1
ATOM 3367 N N . LEU A 1 496 ? 51.508 41.759 42.164 1.00 57.67 521 LEU A N 1
ATOM 3368 C CA . LEU A 1 496 ? 51.636 43.209 42.472 1.00 62.90 521 LEU A CA 1
ATOM 3369 C C . LEU A 1 496 ? 52.926 43.446 43.266 1.00 60.18 521 LEU A C 1
ATOM 3370 O O . LEU A 1 496 ? 53.166 44.601 43.671 1.00 60.63 521 LEU A O 1
ATOM 3375 N N . GLU A 1 497 ? 53.717 42.388 43.473 1.00 60.76 522 GLU A N 1
ATOM 3376 C CA . GLU A 1 497 ? 54.994 42.493 44.228 1.00 68.41 522 GLU A CA 1
ATOM 3377 C C . GLU A 1 497 ? 56.064 43.119 43.326 1.00 68.86 522 GLU A C 1
ATOM 3378 O O . GLU A 1 497 ? 56.897 43.889 43.844 1.00 64.70 522 GLU A O 1
ATOM 3384 N N . ARG A 1 498 ? 56.032 42.795 42.029 1.00 66.08 523 ARG A N 1
ATOM 3385 C CA . ARG A 1 498 ? 57.017 43.336 41.054 1.00 64.31 523 ARG A CA 1
ATOM 3386 C C . ARG A 1 498 ? 56.429 44.579 40.377 1.00 61.47 523 ARG A C 1
ATOM 3387 O O . ARG A 1 498 ? 57.184 45.285 39.680 1.00 56.44 523 ARG A O 1
ATOM 3389 N N . MET A 1 499 ? 55.130 44.826 40.579 1.00 56.28 524 MET A N 1
ATOM 3390 C CA . MET A 1 499 ? 54.447 46.001 39.973 1.00 49.04 524 MET A CA 1
ATOM 3391 C C . MET A 1 499 ? 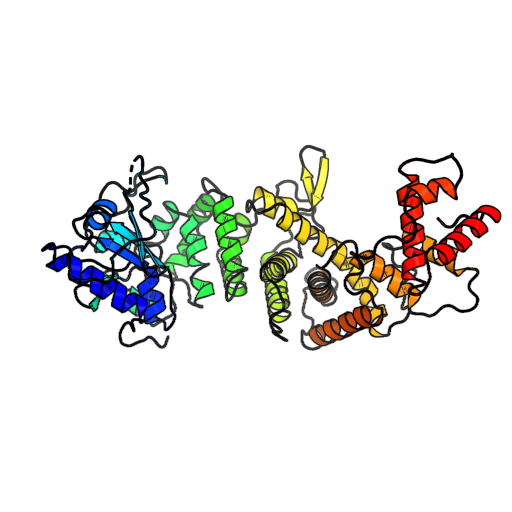54.950 47.282 40.649 1.00 46.97 524 MET A C 1
ATOM 3392 O O . MET A 1 499 ? 55.234 48.259 39.928 1.00 47.15 524 MET A O 1
ATOM 3397 N N . ARG A 1 500 ? 54.988 47.307 41.980 1.00 46.30 525 ARG A N 1
ATOM 3398 C CA . ARG A 1 500 ? 55.531 48.501 42.672 1.00 49.56 525 ARG A CA 1
ATOM 3399 C C . ARG A 1 500 ? 56.959 48.741 42.171 1.00 46.96 525 ARG A C 1
ATOM 3400 O O . ARG A 1 500 ? 57.254 49.868 41.732 1.00 44.42 525 ARG A O 1
ATOM 3408 N N . GLU A 1 501 ? 57.795 47.704 42.193 1.00 50.17 526 GLU A N 1
ATOM 3409 C CA . GLU A 1 501 ? 59.226 47.868 41.818 1.00 51.62 526 GLU A CA 1
ATOM 3410 C C . GLU A 1 501 ? 59.314 48.538 40.442 1.00 49.99 526 GLU A C 1
ATOM 3411 O O . GLU A 1 501 ? 60.197 49.400 40.260 1.00 43.55 526 GLU A O 1
ATOM 3417 N N . THR A 1 502 ? 58.428 48.150 39.519 1.00 47.61 527 THR A N 1
ATOM 3418 C CA . THR A 1 502 ? 58.413 48.721 38.145 1.00 39.77 527 THR A CA 1
ATOM 3419 C C . THR A 1 502 ? 58.106 50.222 38.213 1.00 35.86 527 THR A C 1
ATOM 3420 O O . THR A 1 502 ? 58.765 50.991 37.486 1.00 37.80 527 THR A O 1
ATOM 3424 N N . TYR A 1 503 ? 57.142 50.612 39.054 1.00 36.91 528 TYR A N 1
ATOM 3425 C CA . TYR A 1 503 ? 56.765 52.014 39.194 1.00 34.41 528 TYR A CA 1
ATOM 3426 C C . TYR A 1 503 ? 57.929 52.850 39.710 1.00 38.53 528 TYR A C 1
ATOM 3427 O O . TYR A 1 503 ? 58.154 53.971 39.240 1.00 37.17 528 TYR A O 1
ATOM 3436 N N . LEU A 1 504 ? 58.686 52.319 40.675 1.00 44.35 529 LEU A N 1
ATOM 3437 C CA . LEU A 1 504 ? 59.807 53.072 41.226 1.00 46.15 529 LEU A CA 1
ATOM 3438 C C . LEU A 1 504 ? 60.972 53.155 40.247 1.00 43.57 529 LEU A C 1
ATOM 3439 O O . LEU A 1 504 ? 61.691 54.161 40.228 1.00 41.69 529 LEU A O 1
ATOM 3444 N N . THR A 1 505 ? 61.177 52.118 39.432 1.00 40.62 530 THR A N 1
ATOM 3445 C CA . THR A 1 505 ? 62.276 52.149 38.472 1.00 43.97 530 THR A CA 1
ATOM 3446 C C . THR A 1 505 ? 62.010 53.159 37.361 1.00 40.03 530 THR A C 1
ATOM 3447 O O . THR A 1 505 ? 62.907 53.920 36.978 1.00 32.29 530 THR A O 1
ATOM 3451 N N . VAL A 1 506 ? 60.781 53.186 36.840 1.00 36.83 531 VAL A N 1
ATOM 3452 C CA . VAL A 1 506 ? 60.449 54.114 35.762 1.00 36.12 531 VAL A CA 1
ATOM 3453 C C . VAL A 1 506 ? 60.429 55.549 36.274 1.00 35.09 531 VAL A C 1
ATOM 3454 O O . VAL A 1 506 ? 60.972 56.457 35.634 1.00 34.47 531 VAL A O 1
ATOM 3458 N N . GLU A 1 507 ? 59.807 55.777 37.436 1.00 33.00 532 GLU A N 1
ATOM 3459 C CA . GLU A 1 507 ? 59.755 57.123 38.002 1.00 30.62 532 GLU A CA 1
ATOM 3460 C C . GLU A 1 507 ? 61.149 57.694 38.226 1.00 41.27 532 GLU A C 1
ATOM 3461 O O . GLU A 1 507 ? 61.359 58.903 38.070 1.00 42.65 532 GLU A O 1
ATOM 3467 N N . ALA A 1 508 ? 62.113 56.844 38.587 1.00 45.50 533 ALA A N 1
ATOM 3468 C CA . ALA A 1 508 ? 63.484 57.313 38.753 1.00 45.52 533 ALA A CA 1
ATOM 3469 C C . ALA A 1 508 ? 64.092 57.718 37.417 1.00 46.26 533 ALA A C 1
ATOM 3470 O O . ALA A 1 508 ? 64.781 58.742 37.328 1.00 45.65 533 ALA A O 1
ATOM 3472 N N . THR A 1 509 ? 63.840 56.933 36.365 1.00 41.57 534 THR A N 1
ATOM 3473 C CA . THR A 1 509 ? 64.407 57.241 35.056 1.00 44.34 534 THR A CA 1
ATOM 3474 C C . THR A 1 509 ? 63.907 58.583 34.537 1.00 41.23 534 THR A C 1
ATOM 3475 O O . THR A 1 509 ? 64.675 59.354 33.949 1.00 41.47 534 THR A O 1
ATOM 3479 N N . ILE A 1 510 ? 62.622 58.882 34.747 1.00 37.61 535 ILE A N 1
ATOM 3480 C CA . ILE A 1 510 ? 62.088 60.186 34.361 1.00 38.10 535 ILE A CA 1
ATOM 3481 C C . ILE A 1 510 ? 62.823 61.297 35.099 1.00 42.09 535 ILE A C 1
ATOM 3482 O O . ILE A 1 510 ? 63.147 62.342 34.520 1.00 38.81 535 ILE A O 1
ATOM 3487 N N . HIS A 1 511 ? 63.117 61.081 36.383 1.00 43.39 536 HIS A N 1
ATOM 3488 C CA . HIS A 1 511 ? 63.814 62.099 37.160 1.00 49.97 536 HIS A CA 1
ATOM 3489 C C . HIS A 1 511 ? 65.281 62.206 36.760 1.00 50.74 536 HIS A C 1
ATOM 3490 O O . HIS A 1 511 ? 65.849 63.304 36.785 1.00 49.79 536 HIS A O 1
ATOM 3497 N N . GLU A 1 512 ? 65.908 61.086 36.392 1.00 45.21 537 GLU A N 1
ATOM 3498 C CA . GLU A 1 512 ? 67.291 61.133 35.928 1.00 48.47 537 GLU A CA 1
ATOM 3499 C C . GLU A 1 512 ? 67.409 61.928 34.635 1.00 49.94 537 GLU A C 1
ATOM 3500 O O . GLU A 1 512 ? 68.389 62.655 34.429 1.00 48.48 537 GLU A O 1
ATOM 3506 N N . LEU A 1 513 ? 66.418 61.805 33.753 1.00 46.96 538 LEU A N 1
ATOM 3507 C CA . LEU A 1 513 ? 66.423 62.501 32.473 1.00 37.71 538 LEU A CA 1
ATOM 3508 C C . LEU A 1 513 ? 65.987 63.956 32.582 1.00 37.18 538 LEU A C 1
ATOM 3509 O O . LEU A 1 513 ? 65.879 64.629 31.552 1.00 38.07 538 LEU A O 1
ATOM 3514 N N . GLY A 1 514 ? 65.737 64.454 33.791 1.00 37.81 539 GLY A N 1
ATOM 3515 C CA . GLY A 1 514 ? 65.332 65.839 33.959 1.00 41.48 539 GLY A CA 1
ATOM 3516 C C . GLY A 1 514 ? 64.003 66.174 33.324 1.00 40.16 539 GLY A C 1
ATOM 3517 O O . GLY A 1 514 ? 63.772 67.330 32.954 1.00 33.62 539 GLY A O 1
ATOM 3518 N N . LEU A 1 515 ? 63.119 65.189 33.184 1.00 42.56 540 LEU A N 1
ATOM 3519 C CA . LEU A 1 515 ? 61.818 65.386 32.561 1.00 39.22 540 LEU A CA 1
ATOM 3520 C C . LEU A 1 515 ? 60.728 65.753 33.558 1.00 44.59 540 LEU A C 1
ATOM 3521 O O . LEU A 1 515 ? 59.570 65.907 33.155 1.00 47.86 540 LEU A O 1
ATOM 3526 N N . ASP A 1 516 ? 61.100 65.919 34.831 1.00 42.13 541 ASP A N 1
ATOM 3527 C CA . ASP A 1 516 ? 60.118 66.285 35.888 1.00 44.00 541 ASP A CA 1
ATOM 3528 C C . ASP A 1 516 ? 59.500 67.650 35.560 1.00 46.79 541 ASP A C 1
ATOM 3529 O O . ASP A 1 516 ? 60.262 68.630 35.442 1.00 43.17 541 ASP A O 1
ATOM 3534 N N . LYS A 1 517 ? 58.170 67.702 35.421 1.00 42.50 542 LYS A N 1
ATOM 3535 C CA . LYS A 1 517 ? 57.461 68.947 35.114 1.00 39.91 542 LYS A CA 1
ATOM 3536 C C . LYS A 1 517 ? 57.966 69.568 33.813 1.00 44.41 542 LYS A C 1
ATOM 3537 O O . LYS A 1 517 ? 58.166 70.781 33.717 1.00 47.31 542 LYS A O 1
ATOM 3543 N N . ILE A 1 518 ? 58.177 68.710 32.809 1.00 40.69 543 ILE A N 1
ATOM 3544 C CA . ILE A 1 518 ? 58.673 69.154 31.472 1.00 39.91 543 ILE A CA 1
ATOM 3545 C C . ILE A 1 518 ? 57.510 69.780 30.694 1.00 30.89 543 ILE A C 1
ATOM 3546 O O . ILE A 1 518 ? 57.708 70.127 29.513 1.00 29.96 543 ILE A O 1
ATOM 3551 N N . TRP A 1 519 ? 56.347 69.914 31.339 1.00 31.78 544 TRP A N 1
ATOM 3552 C CA . TRP A 1 519 ? 55.147 70.510 30.692 1.00 34.37 544 TRP A CA 1
ATOM 3553 C C . TRP A 1 519 ? 55.035 71.988 31.081 1.00 38.67 544 TRP A C 1
ATOM 3554 O O . TRP A 1 519 ? 53.963 72.582 30.846 1.00 34.51 544 TRP A O 1
ATOM 3565 N N . ASP A 1 520 ? 56.105 72.549 31.653 1.00 38.34 545 ASP A N 1
ATOM 3566 C CA . ASP A 1 520 ? 56.117 73.975 32.078 1.00 40.31 545 ASP A CA 1
ATOM 3567 C C . ASP A 1 520 ? 57.303 74.691 31.422 1.00 38.00 545 ASP A C 1
ATOM 3568 O O . ASP A 1 520 ? 57.378 75.931 31.534 1.00 35.84 545 ASP A O 1
ATOM 3573 N N . ALA A 1 521 ? 58.190 73.934 30.767 1.00 35.86 546 ALA A N 1
ATOM 3574 C CA . ALA A 1 521 ? 59.353 74.515 30.108 1.00 36.32 546 ALA A CA 1
ATOM 3575 C C . ALA A 1 521 ? 58.910 75.322 28.894 1.00 29.61 546 ALA A C 1
ATOM 3576 O O . ALA A 1 521 ? 58.237 74.795 28.002 1.00 29.59 546 ALA A O 1
ATOM 3578 N N . LYS A 1 522 ? 59.288 76.597 28.861 1.00 26.31 547 LYS A N 1
ATOM 3579 C CA . LYS A 1 522 ? 58.937 77.450 27.739 1.00 30.12 547 LYS A CA 1
ATOM 3580 C C . LYS A 1 522 ? 59.668 76.996 26.476 1.00 36.49 547 LYS A C 1
ATOM 3581 O O . LYS A 1 522 ? 60.744 76.396 26.553 1.00 38.32 547 LYS A O 1
ATOM 3587 N N . PRO A 1 523 ? 59.101 77.262 25.300 1.00 33.36 548 PRO A N 1
ATOM 3588 C CA . PRO A 1 523 ? 59.791 76.905 24.057 1.00 28.98 548 PRO A CA 1
ATOM 3589 C C . PRO A 1 523 ? 61.009 77.785 23.828 1.00 33.33 548 PRO A C 1
ATOM 3590 O O . PRO A 1 523 ? 61.087 78.919 24.308 1.00 36.60 548 PRO A O 1
ATOM 3594 N N . LEU A 1 524 ? 61.970 77.243 23.078 1.00 31.82 549 LEU A N 1
ATOM 3595 C CA . LEU A 1 524 ? 63.207 77.975 22.826 1.00 37.61 549 LEU A CA 1
ATOM 3596 C C . LEU A 1 524 ? 62.981 79.145 21.876 1.00 34.18 549 LEU A C 1
ATOM 3597 O O . LEU A 1 524 ? 63.526 80.235 22.084 1.00 36.38 549 LEU A O 1
ATOM 3602 N N . VAL A 1 525 ? 62.184 78.942 20.829 1.00 32.92 550 VAL A N 1
ATOM 3603 C CA . VAL A 1 525 ? 61.922 79.962 19.822 1.00 39.96 550 VAL A CA 1
ATOM 3604 C C . VAL A 1 525 ? 60.419 80.190 19.745 1.00 38.55 550 VAL A C 1
ATOM 3605 O O . VAL A 1 525 ? 59.650 79.236 19.576 1.00 33.56 550 VAL A O 1
ATOM 3609 N N . ASN A 1 526 ? 60.005 81.450 19.864 1.00 35.13 551 ASN A N 1
ATOM 3610 C CA . ASN A 1 526 ? 58.593 81.793 19.799 1.00 35.27 551 ASN A CA 1
ATOM 3611 C C . ASN A 1 526 ? 58.115 81.788 18.347 1.00 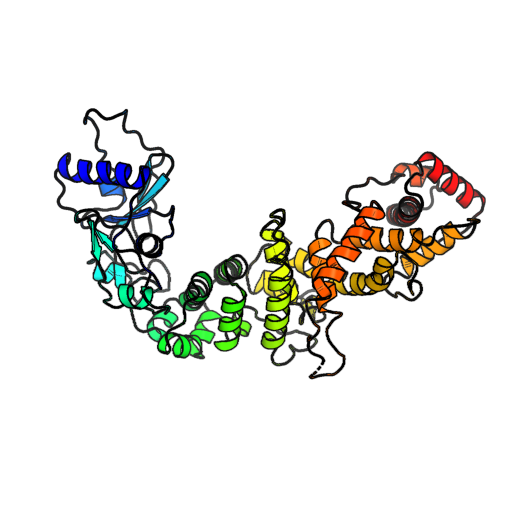36.44 551 ASN A C 1
ATOM 3612 O O . ASN A 1 526 ? 58.868 81.499 17.413 1.00 44.54 551 ASN A O 1
ATOM 3617 N N . GLY A 1 527 ? 56.839 82.123 18.153 1.00 38.14 552 GLY A N 1
ATOM 3618 C CA . GLY A 1 527 ? 56.267 82.074 16.819 1.00 36.87 552 GLY A CA 1
ATOM 3619 C C . GLY A 1 527 ? 56.732 83.197 15.916 1.00 32.58 552 GLY A C 1
ATOM 3620 O O . GLY A 1 527 ? 56.799 83.027 14.695 1.00 38.08 552 GLY A O 1
ATOM 3621 N N . ARG A 1 528 ? 57.063 84.352 16.494 1.00 32.63 553 ARG A N 1
ATOM 3622 C CA . ARG A 1 528 ? 57.435 85.499 15.674 1.00 43.76 553 ARG A CA 1
ATOM 3623 C C . ARG A 1 528 ? 58.826 85.326 15.076 1.00 46.71 553 ARG A C 1
ATOM 3624 O O . ARG A 1 528 ? 59.070 85.728 13.933 1.00 43.61 553 ARG A O 1
ATOM 3632 N N . GLU A 1 529 ? 59.747 84.719 15.828 1.00 43.16 554 GLU A N 1
ATOM 3633 C CA . GLU A 1 529 ? 61.078 84.463 15.291 1.00 42.96 554 GLU A CA 1
ATOM 3634 C C . GLU A 1 529 ? 61.063 83.330 14.274 1.00 38.81 554 GLU A C 1
ATOM 3635 O O . GLU A 1 529 ? 61.931 83.277 13.395 1.00 44.46 554 GLU A O 1
ATOM 3641 N N . ILE A 1 530 ? 60.093 82.418 14.375 1.00 34.17 555 ILE A N 1
ATOM 3642 C CA . ILE A 1 530 ? 59.970 81.356 13.380 1.00 35.65 555 ILE A CA 1
ATOM 3643 C C . ILE A 1 530 ? 59.668 81.948 12.011 1.00 41.09 555 ILE A C 1
ATOM 3644 O O . ILE A 1 530 ? 60.240 81.531 10.997 1.00 41.55 555 ILE A O 1
ATOM 3649 N N . MET A 1 531 ? 58.776 82.941 11.959 1.00 41.85 556 MET A N 1
ATOM 3650 C CA . MET A 1 531 ? 58.501 83.613 10.694 1.00 45.76 556 MET A CA 1
ATOM 3651 C C . MET A 1 531 ? 59.677 84.472 10.248 1.00 49.36 556 MET A C 1
ATOM 3652 O O . MET A 1 531 ? 59.839 84.722 9.048 1.00 40.90 556 MET A O 1
ATOM 3657 N N . GLN A 1 532 ? 60.504 84.932 11.191 1.00 53.80 557 GLN A N 1
ATOM 3658 C CA . GLN A 1 532 ? 61.686 85.707 10.825 1.00 48.52 557 GLN A CA 1
ATOM 3659 C C . GLN A 1 532 ? 62.740 84.822 10.172 1.00 44.38 557 GLN A C 1
ATOM 3660 O O . GLN A 1 532 ? 63.277 85.158 9.110 1.00 40.48 557 GLN A O 1
ATOM 3666 N N . ILE A 1 533 ? 63.051 83.684 10.796 1.00 40.76 558 ILE A N 1
ATOM 3667 C CA . ILE A 1 533 ? 64.081 82.802 10.258 1.00 39.78 558 ILE A CA 1
ATOM 3668 C C . ILE A 1 533 ? 63.592 82.119 8.987 1.00 45.63 558 ILE A C 1
ATOM 3669 O O . ILE A 1 533 ? 64.357 81.932 8.033 1.00 54.16 558 ILE A O 1
ATOM 3674 N N . ALA A 1 534 ? 62.316 81.746 8.944 1.00 47.88 559 ALA A N 1
ATOM 3675 C CA . ALA A 1 534 ? 61.740 81.153 7.744 1.00 49.44 559 ALA A CA 1
ATOM 3676 C C . ALA A 1 534 ? 61.348 82.265 6.771 1.00 52.26 559 ALA A C 1
ATOM 3677 O O . ALA A 1 534 ? 61.609 83.449 7.001 1.00 47.83 559 ALA A O 1
ATOM 3679 N N . GLU A 1 535 ? 60.716 81.862 5.664 1.00 64.00 560 GLU A N 1
ATOM 3680 C CA . GLU A 1 535 ? 60.273 82.818 4.613 1.00 73.29 560 GLU A CA 1
ATOM 3681 C C . GLU A 1 535 ? 58.865 83.326 4.947 1.00 82.59 560 GLU A C 1
ATOM 3682 O O . GLU A 1 535 ? 58.327 82.930 6.001 1.00 81.70 560 GLU A O 1
ATOM 3688 N N . LEU A 1 536 ? 58.301 84.170 4.077 1.00 88.54 561 LEU A N 1
ATOM 3689 C CA . LEU A 1 536 ? 56.940 84.731 4.287 1.00 87.73 561 LEU A CA 1
ATOM 3690 C C . LEU A 1 536 ? 55.899 83.631 4.049 1.00 87.12 561 LEU A C 1
ATOM 3691 O O . LEU A 1 536 ? 54.821 83.692 4.673 1.00 86.43 561 LEU A O 1
ATOM 3696 N N . LYS A 1 537 ? 56.219 82.668 3.178 1.00 86.98 562 LYS A N 1
ATOM 3697 C CA . LYS A 1 537 ? 55.294 81.546 2.863 1.00 80.44 562 LYS A CA 1
ATOM 3698 C C . LYS A 1 537 ? 55.011 80.751 4.143 1.00 74.66 562 LYS A C 1
ATOM 3699 O O . LYS A 1 537 ? 55.931 80.061 4.626 1.00 79.55 562 LYS A O 1
ATOM 3701 N N . GLY A 1 538 ? 53.783 80.852 4.663 1.00 68.17 563 GLY A N 1
ATOM 3702 C CA . GLY A 1 538 ? 53.390 80.135 5.891 1.00 66.95 563 GLY A CA 1
ATOM 3703 C C . GLY A 1 538 ? 52.190 80.782 6.561 1.00 68.49 563 GLY A C 1
ATOM 3704 O O . GLY A 1 538 ? 51.676 81.778 6.015 1.00 72.16 563 GLY A O 1
ATOM 3705 N N . GLY A 1 539 ? 51.761 80.235 7.702 1.00 57.04 564 GLY A N 1
ATOM 3706 C CA . GLY A 1 539 ? 50.604 80.774 8.444 1.00 55.22 564 GLY A CA 1
ATOM 3707 C C . GLY A 1 539 ? 50.398 79.829 9.615 1.00 42.64 564 GLY A C 1
ATOM 3708 O O . GLY A 1 539 ? 51.147 78.837 9.712 1.00 39.99 564 GLY A O 1
ATOM 3709 N N . SER A 1 540 ? 49.417 80.127 10.473 1.00 39.79 565 SER A N 1
ATOM 3710 C CA . SER A 1 540 ? 49.288 79.687 11.887 1.00 29.16 565 SER A CA 1
ATOM 3711 C C . SER A 1 540 ? 49.326 78.158 11.992 1.00 26.87 565 SER A C 1
ATOM 3712 O O . SER A 1 540 ? 49.315 77.643 13.128 1.00 30.86 565 SER A O 1
ATOM 3715 N N . ARG A 1 541 ? 49.369 77.470 10.847 1.00 30.56 566 ARG A N 1
ATOM 3716 C CA . ARG A 1 541 ? 49.540 75.992 10.810 1.00 25.74 566 ARG A CA 1
ATOM 3717 C C . ARG A 1 541 ? 51.034 75.659 10.725 1.00 31.60 566 ARG A C 1
ATOM 3718 O O . ARG A 1 541 ? 51.400 74.503 11.017 1.00 47.10 566 ARG A O 1
ATOM 3726 N N . LEU A 1 542 ? 51.856 76.640 10.338 1.00 33.38 567 LEU A N 1
ATOM 3727 C CA . LEU A 1 542 ? 53.297 76.443 10.218 1.00 36.90 567 LEU A CA 1
ATOM 3728 C C . LEU A 1 542 ? 54.034 76.683 11.528 1.00 34.30 567 LEU A C 1
ATOM 3729 O O . LEU A 1 542 ? 55.034 76.006 11.801 1.00 32.31 567 LEU A O 1
ATOM 3734 N N . ILE A 1 543 ? 53.570 77.636 12.340 1.00 32.11 568 ILE A N 1
ATOM 3735 C CA . ILE A 1 543 ? 54.216 77.903 13.622 1.00 27.79 568 ILE A CA 1
ATOM 3736 C C . ILE A 1 543 ? 54.172 76.663 14.503 1.00 26.07 568 ILE A C 1
ATOM 3737 O O . ILE A 1 543 ? 55.193 76.227 15.048 1.00 25.29 568 ILE A O 1
ATOM 3742 N N . ARG A 1 544 ? 52.982 76.075 14.653 1.00 24.65 569 ARG A N 1
ATOM 3743 C CA . ARG A 1 544 ? 52.857 74.842 15.421 1.00 23.64 569 ARG A CA 1
ATOM 3744 C C . ARG A 1 544 ? 53.629 73.705 14.768 1.00 25.61 569 ARG A C 1
ATOM 3745 O O . ARG A 1 544 ? 54.163 72.835 15.465 1.00 35.14 569 ARG A O 1
ATOM 3753 N N . GLU A 1 545 ? 53.700 73.698 13.434 1.00 28.53 570 GLU A N 1
ATOM 3754 C CA . GLU A 1 545 ? 54.490 72.689 12.735 1.00 32.46 570 GLU A CA 1
ATOM 3755 C C . GLU A 1 545 ? 55.969 72.811 13.079 1.00 30.19 570 GLU A C 1
ATOM 3756 O O . GLU A 1 545 ? 56.640 71.805 13.335 1.00 29.25 570 GLU A O 1
ATOM 3762 N N . TRP A 1 546 ? 56.494 74.037 13.095 1.00 29.76 571 TRP A N 1
ATOM 3763 C CA . TRP A 1 546 ? 57.907 74.229 13.395 1.00 26.89 571 TRP A CA 1
ATOM 3764 C C . TRP A 1 546 ? 58.208 74.069 14.879 1.00 29.55 571 TRP A C 1
ATOM 3765 O O . TRP A 1 546 ? 59.300 73.615 15.238 1.00 29.88 571 TRP A O 1
ATOM 3776 N N . GLN A 1 547 ? 57.262 74.426 15.751 1.00 29.65 572 GLN A N 1
ATOM 3777 C CA . GLN A 1 547 ? 57.518 74.338 17.185 1.00 26.08 572 GLN A CA 1
ATOM 3778 C C . GLN A 1 547 ? 57.545 72.894 17.668 1.00 26.94 572 GLN A C 1
ATOM 3779 O O . GLN A 1 547 ? 58.226 72.588 18.653 1.00 28.17 572 GLN A O 1
ATOM 3785 N N . GLN A 1 548 ? 56.817 71.997 17.000 1.00 27.66 573 GLN A N 1
ATOM 3786 C CA . GLN A 1 548 ? 56.906 70.585 17.353 1.00 28.86 573 GLN A CA 1
ATOM 3787 C C . GLN A 1 548 ? 58.255 70.000 16.957 1.00 31.15 573 GLN A C 1
ATOM 3788 O O . GLN A 1 548 ? 58.744 69.072 17.612 1.00 27.66 573 GLN A O 1
ATOM 3794 N N . LYS A 1 549 ? 58.870 70.526 15.895 1.00 34.73 574 LYS A N 1
ATOM 3795 C CA . LYS A 1 549 ? 60.211 70.085 15.527 1.00 31.74 574 LYS A CA 1
ATOM 3796 C C . LYS A 1 549 ? 61.255 70.671 16.468 1.00 26.95 574 LYS A C 1
ATOM 3797 O O . LYS A 1 549 ? 62.231 69.997 16.820 1.00 30.15 574 LYS A O 1
ATOM 3803 N N . LEU A 1 550 ? 61.068 71.926 16.886 1.00 24.49 575 LEU A N 1
ATOM 3804 C CA . LEU A 1 550 ? 61.996 72.539 17.830 1.00 26.25 575 LEU A CA 1
ATOM 3805 C C . LEU A 1 550 ? 61.923 71.876 19.198 1.00 29.60 575 LEU A C 1
ATOM 3806 O O . LEU A 1 550 ? 62.945 71.764 19.885 1.00 32.87 575 LEU A O 1
ATOM 3811 N N . LEU A 1 551 ? 60.732 71.437 19.613 1.00 27.45 576 LEU A N 1
ATOM 3812 C CA . LEU A 1 551 ? 60.609 70.718 20.876 1.00 25.31 576 LEU A CA 1
ATOM 3813 C C . LEU A 1 551 ? 61.426 69.434 20.857 1.00 25.16 576 LEU A C 1
ATOM 3814 O O . LEU A 1 551 ? 62.016 69.048 21.873 1.00 33.03 576 LEU A O 1
ATOM 3819 N N . THR A 1 552 ? 61.475 68.759 19.706 1.00 27.31 577 THR A N 1
ATOM 3820 C CA . THR A 1 552 ? 62.316 67.573 19.580 1.00 32.13 577 THR A CA 1
ATOM 3821 C C . THR A 1 552 ? 63.789 67.931 19.732 1.00 34.62 577 THR A C 1
ATOM 3822 O O . THR A 1 552 ? 64.570 67.159 20.301 1.00 39.59 577 THR A O 1
ATOM 3826 N N . TRP A 1 553 ? 64.187 69.105 19.234 1.00 29.38 578 TRP A N 1
ATOM 3827 C CA . TRP A 1 553 ? 65.563 69.556 19.416 1.00 29.78 578 TRP A CA 1
ATOM 3828 C C . TRP A 1 553 ? 65.836 69.902 20.874 1.00 32.91 578 TRP A C 1
ATOM 3829 O O . TRP A 1 553 ? 66.903 69.576 21.407 1.00 37.10 578 TRP A O 1
ATOM 3840 N N . GLN A 1 554 ? 64.879 70.557 21.537 1.00 33.51 579 GLN A N 1
ATOM 3841 C CA . GLN A 1 554 ? 65.054 70.925 22.938 1.00 29.81 579 GLN A CA 1
ATOM 3842 C C . GLN A 1 554 ? 65.080 69.702 23.846 1.00 32.77 579 GLN A C 1
ATOM 3843 O O . GLN A 1 554 ? 65.821 69.682 24.836 1.00 42.92 579 GLN A O 1
ATOM 3849 N N . LEU A 1 555 ? 64.286 68.678 23.532 1.00 27.79 580 LEU A N 1
ATOM 3850 C CA . LEU A 1 555 ? 64.297 67.458 24.330 1.00 28.84 580 LEU A CA 1
ATOM 3851 C C . LEU A 1 555 ? 65.543 66.618 24.078 1.00 36.62 580 LEU A C 1
ATOM 3852 O O . LEU A 1 555 ? 65.944 65.837 24.949 1.00 43.52 580 LEU A O 1
ATOM 3857 N N . ALA A 1 556 ? 66.167 66.756 22.907 1.00 34.18 581 ALA A N 1
ATOM 3858 C CA . ALA A 1 556 ? 67.355 65.961 22.619 1.00 38.28 581 ALA A CA 1
ATOM 3859 C C . ALA A 1 556 ? 68.616 66.630 23.150 1.00 37.34 581 ALA A C 1
ATOM 3860 O O . ALA A 1 556 ? 69.515 65.951 23.659 1.00 44.96 581 ALA A O 1
ATOM 3862 N N . TYR A 1 557 ? 68.700 67.957 23.044 1.00 38.07 582 TYR A N 1
ATOM 3863 C CA . TYR A 1 557 ? 69.827 68.733 23.554 1.00 41.66 582 TYR A CA 1
ATOM 3864 C C . TYR A 1 557 ? 69.366 69.496 24.789 1.00 46.61 582 TYR A C 1
ATOM 3865 O O . TYR A 1 557 ? 68.909 70.645 24.683 1.00 43.51 582 TYR A O 1
ATOM 3874 N N . PRO A 1 558 ? 69.465 68.909 25.985 1.00 41.72 583 PRO A N 1
ATOM 3875 C CA . PRO A 1 558 ? 68.921 69.586 27.173 1.00 43.76 583 PRO A CA 1
ATOM 3876 C C . PRO A 1 558 ? 69.701 70.823 27.576 1.00 54.85 583 PRO A C 1
ATOM 3877 O O . PRO A 1 558 ? 69.111 71.753 28.141 1.00 56.18 583 PRO A O 1
ATOM 3881 N N . ASN A 1 559 ? 71.004 70.869 27.307 1.00 52.90 584 ASN A N 1
ATOM 3882 C CA . ASN A 1 559 ? 71.837 72.004 27.677 1.00 48.87 584 ASN A CA 1
ATOM 3883 C C . ASN 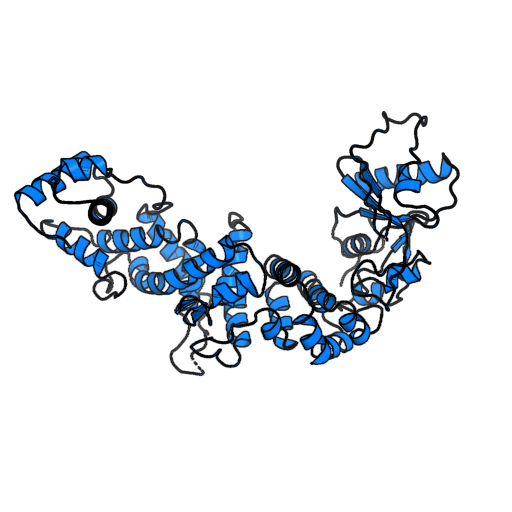A 1 559 ? 72.051 72.978 26.526 1.00 49.91 584 ASN A C 1
ATOM 3884 O O . ASN A 1 559 ? 72.881 73.885 26.642 1.00 52.02 584 ASN A O 1
ATOM 3889 N N . GLY A 1 560 ? 71.322 72.815 25.423 1.00 52.69 585 GLY A N 1
ATOM 3890 C CA . GLY A 1 560 ? 71.452 73.734 24.310 1.00 49.01 585 GLY A CA 1
ATOM 3891 C C . GLY A 1 560 ? 70.705 75.033 24.549 1.00 42.22 585 GLY A C 1
ATOM 3892 O O . GLY A 1 560 ? 69.691 75.082 25.245 1.00 47.65 585 GLY A O 1
ATOM 3893 N N . THR A 1 561 ? 71.223 76.106 23.956 1.00 42.73 586 THR A N 1
ATOM 3894 C CA . THR A 1 561 ? 70.641 77.427 24.121 1.00 47.63 586 THR A CA 1
ATOM 3895 C C . THR A 1 561 ? 69.634 77.707 23.008 1.00 42.47 586 THR A C 1
ATOM 3896 O O . THR A 1 561 ? 69.418 76.894 22.105 1.00 41.34 586 THR A O 1
ATOM 3900 N N . ALA A 1 562 ? 69.004 78.881 23.075 1.00 43.66 587 ALA A N 1
ATOM 3901 C CA . ALA A 1 562 ? 68.091 79.287 22.011 1.00 38.74 587 ALA A CA 1
ATOM 3902 C C . ALA A 1 562 ? 68.858 79.706 20.764 1.00 48.26 587 ALA A C 1
ATOM 3903 O O . ALA A 1 562 ? 68.490 79.325 19.647 1.00 48.65 587 ALA A O 1
ATOM 3905 N N . GLU A 1 563 ? 69.928 80.488 20.936 1.00 50.08 588 GLU A N 1
ATOM 3906 C CA . GLU A 1 563 ? 70.751 80.874 19.795 1.00 49.98 588 GLU A CA 1
ATOM 3907 C C . GLU A 1 563 ? 71.436 79.669 19.168 1.00 49.37 588 GLU A C 1
ATOM 3908 O O . GLU A 1 563 ? 71.629 79.631 17.948 1.00 55.80 588 GLU A O 1
ATOM 3914 N N . GLU A 1 564 ? 71.814 78.679 19.982 1.00 43.90 589 GLU A N 1
ATOM 3915 C CA . GLU A 1 564 ? 72.343 77.437 19.431 1.00 43.32 589 GLU A CA 1
ATOM 3916 C C . GLU A 1 564 ? 71.292 76.705 18.607 1.00 47.15 589 GLU A C 1
ATOM 3917 O O . GLU A 1 564 ? 71.630 76.042 17.619 1.00 46.53 589 GLU A O 1
ATOM 3923 N N . CYS A 1 565 ? 70.018 76.815 18.992 1.00 48.76 590 CYS A N 1
ATOM 3924 C CA . CYS A 1 565 ? 68.954 76.197 18.210 1.00 44.72 590 CYS A CA 1
ATOM 3925 C C . CYS A 1 565 ? 68.664 76.989 16.941 1.00 46.14 590 CYS A C 1
ATOM 3926 O O . CYS A 1 565 ? 68.310 76.401 15.912 1.00 46.26 590 CYS A O 1
ATOM 3929 N N . LYS A 1 566 ? 68.814 78.316 16.990 1.00 44.83 591 LYS A N 1
ATOM 3930 C CA . LYS A 1 566 ? 68.585 79.132 15.803 1.00 48.36 591 LYS A CA 1
ATOM 3931 C C . LYS A 1 566 ? 69.706 78.969 14.784 1.00 45.64 591 LYS A C 1
ATOM 3932 O O . LYS A 1 566 ? 69.477 79.143 13.582 1.00 41.03 591 LYS A O 1
ATOM 3938 N N . GLU A 1 567 ? 70.920 78.646 15.241 1.00 46.14 592 GLU A N 1
ATOM 3939 C CA . GLU A 1 567 ? 71.995 78.329 14.307 1.00 46.93 592 GLU A CA 1
ATOM 3940 C C . GLU A 1 567 ? 71.677 77.065 13.523 1.00 45.35 592 GLU A C 1
ATOM 3941 O O . GLU A 1 567 ? 71.938 76.988 12.317 1.00 48.30 592 GLU A O 1
ATOM 3947 N N . TRP A 1 568 ? 71.112 76.059 14.194 1.00 42.07 593 TRP A N 1
ATOM 3948 C CA . TRP A 1 568 ? 70.675 74.858 13.494 1.00 43.15 593 TRP A CA 1
ATOM 3949 C C . TRP A 1 568 ? 69.499 75.147 12.570 1.00 43.11 593 TRP A C 1
ATOM 3950 O O . TRP A 1 568 ? 69.354 74.493 11.532 1.00 44.33 593 TRP A O 1
ATOM 3961 N N . MET A 1 569 ? 68.655 76.120 12.924 1.00 41.92 594 MET A N 1
ATOM 3962 C CA . MET A 1 569 ? 67.532 76.466 12.060 1.00 40.80 594 MET A CA 1
ATOM 3963 C C . MET A 1 569 ? 67.994 77.269 10.850 1.00 41.87 594 MET A C 1
ATOM 3964 O O . MET A 1 569 ? 67.537 77.027 9.727 1.00 52.94 594 MET A O 1
ATOM 3969 N N . ARG A 1 570 ? 68.898 78.229 11.058 1.00 38.71 595 ARG A N 1
ATOM 3970 C CA . ARG A 1 570 ? 69.403 79.020 9.940 1.00 40.99 595 ARG A CA 1
ATOM 3971 C C . ARG A 1 570 ? 70.273 78.187 9.008 1.00 45.46 595 ARG A C 1
ATOM 3972 O O . ARG A 1 570 ? 70.287 78.430 7.795 1.00 45.34 595 ARG A O 1
ATOM 3980 N N . ASP A 1 571 ? 71.001 77.207 9.547 1.00 41.46 596 ASP A N 1
ATOM 3981 C CA . ASP A 1 571 ? 71.839 76.366 8.700 1.00 40.48 596 ASP A CA 1
ATOM 3982 C C . ASP A 1 571 ? 71.004 75.375 7.899 1.00 46.80 596 ASP A C 1
ATOM 3983 O O . ASP A 1 571 ? 71.333 75.067 6.748 1.00 50.55 596 ASP A O 1
ATOM 3988 N N . ILE A 1 572 ? 69.917 74.870 8.485 1.00 45.63 597 ILE A N 1
ATOM 3989 C CA . ILE A 1 572 ? 69.142 73.843 7.798 1.00 48.98 597 ILE A CA 1
ATOM 3990 C C . ILE A 1 572 ? 68.272 74.445 6.700 1.00 49.68 597 ILE A C 1
ATOM 3991 O O . ILE A 1 572 ? 67.969 73.771 5.708 1.00 53.49 597 ILE A O 1
ATOM 3996 N N . LYS A 1 573 ? 67.854 75.704 6.842 1.00 44.38 598 LYS A N 1
ATOM 3997 C CA . LYS A 1 573 ? 67.137 76.351 5.751 1.00 46.01 598 LYS A CA 1
ATOM 3998 C C . LYS A 1 573 ? 68.085 76.757 4.632 1.00 54.51 598 LYS A C 1
ATOM 3999 O O . LYS A 1 573 ? 67.672 76.832 3.469 1.00 53.16 598 LYS A O 1
ATOM 4005 N N . ALA A 1 574 ? 69.351 77.016 4.964 1.00 55.04 599 ALA A N 1
ATOM 4006 C CA . ALA A 1 574 ? 70.378 77.264 3.962 1.00 51.54 599 ALA A CA 1
ATOM 4007 C C . ALA A 1 574 ? 70.875 75.984 3.303 1.00 48.50 599 ALA A C 1
ATOM 4008 O O . ALA A 1 574 ? 71.638 76.061 2.334 1.00 52.63 599 ALA A O 1
ATOM 4010 N N . LYS A 1 575 ? 70.470 74.818 3.809 1.00 47.53 600 LYS A N 1
ATOM 4011 C CA . LYS A 1 575 ? 70.799 73.538 3.202 1.00 37.58 600 LYS A CA 1
ATOM 4012 C C . LYS A 1 575 ? 69.592 72.832 2.605 1.00 36.15 600 LYS A C 1
ATOM 4013 O O . LYS A 1 575 ? 69.768 71.822 1.914 1.00 36.32 600 LYS A O 1
ATOM 4019 N N . ARG A 1 576 ? 68.380 73.334 2.853 1.00 43.44 601 ARG A N 1
ATOM 4020 C CA . ARG A 1 576 ? 67.143 72.775 2.309 1.00 45.66 601 ARG A CA 1
ATOM 4021 C C . ARG A 1 576 ? 66.998 71.272 2.566 1.00 51.40 601 ARG A C 1
ATOM 4022 O O . ARG A 1 576 ? 66.875 70.461 1.648 1.00 46.13 601 ARG A O 1
ATOM 4030 N N . GLN A 1 577 ? 67.014 70.912 3.853 1.00 51.77 602 GLN A N 1
ATOM 4031 C CA . GLN A 1 577 ? 66.882 69.493 4.282 1.00 49.08 602 GLN A CA 1
ATOM 4032 C C . GLN A 1 577 ? 65.561 69.317 5.038 1.00 53.41 602 GLN A C 1
ATOM 4033 O O . GLN A 1 577 ? 65.510 69.679 6.231 1.00 57.94 602 GLN A O 1
ATOM 4039 N N . ARG A 1 578 ? 64.539 68.782 4.363 1.00 54.42 603 ARG A N 1
ATOM 4040 C CA . ARG A 1 578 ? 63.206 68.563 4.986 1.00 55.54 603 ARG A CA 1
ATOM 4041 C C . ARG A 1 578 ? 63.340 67.549 6.128 1.00 64.30 603 ARG A C 1
ATOM 4042 O O . ARG A 1 578 ? 63.988 66.505 5.918 1.00 67.96 603 ARG A O 1
ATOM 4049 N N . ILE A 1 579 ? 62.747 67.855 7.286 1.00 59.30 604 ILE A N 1
ATOM 4050 C CA . ILE A 1 579 ? 62.802 66.948 8.472 1.00 58.16 604 ILE A CA 1
ATOM 4051 C C . ILE A 1 579 ? 61.525 66.100 8.498 1.00 61.19 604 ILE A C 1
ATOM 4052 O O . ILE A 1 579 ? 61.639 64.861 8.593 1.00 71.33 604 ILE A O 1
ATOM 4057 N N . GLU A 1 580 ? 60.361 66.752 8.416 1.00 60.11 605 GLU A N 1
ATOM 4058 C CA . GLU A 1 580 ? 59.078 66.059 8.427 1.00 68.28 605 GLU A CA 1
ATOM 4059 C C . GLU A 1 580 ? 59.212 64.545 8.244 1.00 65.00 605 GLU A C 1
ATOM 4060 O O . GLU A 1 580 ? 58.554 63.738 8.905 1.00 65.54 605 GLU A O 1
#

Secondary structure (DSSP, 8-state):
----SS----HHHHHHHHHHHHHHHHTT-----EE-HHHHHHHHTT---S-EEEEESSS-HHHHHS----SSS-S----S---EE-----EEEEESSS-EEEEEE-----SSSSSSS-------HHHHHTTSSSGGG--EEETTTTEEE-TTSSHHHHHHTTEE--SS-HHHHHHH-TTHHHHHHHHHHHTT-EE-HHHHHHHTSHHHHHHHHSSS-HHHHHHHHHHHHTSS-HHHHHHHHHHTT-HHHHSPPPSSEESPPPTTHHHHHHHHHHHHHTTSSSS--S---HHHHHHHHHHHHTGGGSS-EEE-TT--EEETHHHIIIIIS---HHHHHHHHHHHHHHHHHHTTHHHHTTTS-SS-TT-GGGHHHHHHHHHHTTS-SS--SSHHHHHHHHHHTTTSTT-HHHHHHHHHSSSSPPSS--------SHHHHHHHHHHHHHHHHTT-TTTTSPPPSS-HHHHHHHS-S---HHHHHHHHHHHHHHHHH-TT--HHHHHHHHHHHHTTT----

B-factor: mean 45.95, std 23.99, range [9.19, 154.36]

Nearest PDB structures (foldseek):
  7otr-assembly1_A  TM=7.225E-01  e=5.628E-12  Planococcus halocryophilus
  6qxn-assembly1_A  TM=6.871E-01  e=1.726E-12  Planococcus halocryophilus
  6qy6-assembly1_A  TM=7.033E-01  e=5.628E-12  Planococcus halocryophilus
  4x4w-assembly1_A  TM=6.363E-01  e=3.633E-12  Homo sapiens
  6tvz-assembly1_A  TM=7.313E-01  e=2.721E-11  Planococcus halocryophilus

Foldseek 3Di:
DDWDPAFDDDPVRVVVLVQVVVLCVLVVNPKFKKWFQPQRLQRRVVHGDLATEIAIGPAAQLRSVVSDNPPPPDPPDDWPDWDWDVPCPTKTWTHDPNGIYIYHYAFAADQPDLLGCRTDGHDDLLRSQLRDLWQSRRWIQRSVVRDIDRSLVCNVVCSVAFETHHSPQQLSVCLRPVLSLLVSLLVCQQVVGYYDPSNLVNLLDPNSLVSPLPPHDLQSLLVSLLSLLLHDHNLSSLVSCVSSVNCCSLQPFDPQKPPDDDPPLSVQLSVLLVLLVVLPPDVPPVPQDSLLSSLLSVLSNCLVQLPIFGQDPVRDTHRRLQCRQCPSRNHDPVSSVLSNLLSVLQVLLLVLLVCLLVLFPDPPCPPPVCVVVVLLVCLLCVPPDDADRNLVSLLSVLVSCLSSQQSVLSSNLSNLQVVQFADDDVSRRDHDCVVSSVSSVSNVVSCVVLVSVSSNPDDFLDQQVVVCVLDDVPDDPVVSVVVSSSSSSVCSRCVPDHSVSSVVVSNVCVVVVRDRD

Radius of gyration: 30.33 Å; Cα contacts (8 Å, |Δi|>4): 769; chains: 1; bounding box: 76×55×82 Å

InterPro domains:
  IPR002646 Poly A polymerase, head domain [PF01743] (115-252)
  IPR002646 Poly A polymerase, head domain [cd05398] (92-248)
  IPR043519 Nucleotidyltransferase superfamily [G3DSA:3.30.460.10] (80-248)
  IPR043519 Nucleotidyltransferase superfamily [SSF81301] (96-249)

GO terms:
  GO:0005739 mitochondrion (C, HDA)

Sequence (517 aa):
IELKENIELTDKERKIFDRLLSTLRYCNLDTQLRVAGGWVRDKLLGKESDDIDIAIDNMSGSEFLDKFKEYLSSRDEEVQGDTVIERNLETAKLRIYDQWIDFVNLRSEEYTENSRIPTMKFGTAKDDAFRRDLTINSLFYNINSGAVEDLTERGIDDLKSGKIVTPLPAKATFLDDPLRVLRAVRRFGARFGFTLDEELKEAASSEEVRVALGEKISRERIGNEIDLMISGNGPVSAVTYLSDLKLFSVVFALPSSAEPSPPENCGSLSQSYLEAMWSLLKTPRPGKFSGEQRRLALYAAMFLPFRKTVYKDTKGKSIPVVNHIFKFSMKRKTSDAETVMNIHQTTERFRSLIPSLEVKKDVELDELTWAADILEHWKSITLNDPVIPATSKIRVLTGFLLRDIKDFWRVSLLTSLLLSATVDGSNGQLDFQLERMRETYLTVEATIHELGLDKIWDAKPLVNGREIMQIAELKGGSRLIREWQQKLLTWQLAYPNGTAEECKEWMRDIKAKRQRIE

Organism: Arabidopsis thaliana (NCBI:txid3702)